Protein AF-A0A1F6UVK6-F1 (afdb_monomer)

Sequence (429 aa):
MSIASGTDMARVLARTAPGLQASIVNESIRFESRGAVLVIGPGQYVTSVAARLAVSLRVLACATSGEISQTDLHDNPSLLSCRVTAVKGYLGRFTATAQGKDGNIDLGLFSANRDGFFDLVLDLNSPPLLSTAVKPLGYYAPGTDSAAIDVAIAELTTFTGSFWKPRFYNFNAELCAHSAQGVVGCTRCLNVCPTGAISSLAETISIDSNLCQGCATCVLACPTGAIAYTAPSLVDIHKRLATILAEAVGPGCEAPQLLIYEDTDQSVGECLGTVDRPSVGFAVPAIALAGPDVWIAALARGSAQVIASLPADLPESTRGELKAQAEVAQAVLAALGDVAERITIIDGTQPIARVTRHDGLAQQSHPVVFRGATKRDVLFAGLEQLQNSAAADGIVMPASVELSANAPFGTVEVNPHSCTLCMACTYLC

Organism: NCBI:txid1817755

Radius of gyration: 25.29 Å; Cα contacts (8 Å, |Δi|>4): 816; chains: 1; bounding box: 57×58×71 Å

Mean predicted aligned error: 7.65 Å

Foldseek 3Di:
DDADPFPVSVLLQLQFPPPCSVVQPVQKDKAAAQQFEEEEEAPVPQVVLQVLSLVQGQYATEHAADAFDQPALPDRVRYTDWAWQAWDDAARAIWTWTDHPVGIDTCLVSIPDPVSGGRAYEAQDVVGRDPQLDEHYRYQHQHPDPVSSVSNSVRSSRSHGMHIHGQFKDADFVLDLQADPQDGFDPQLCQQQRQNQWDDDRRGIGGNSRSDSNLCLSCLRRQSQRIFTDHPGPVNLLVVLLVQQVVQADFQFAAEEEEEEAPPQPQVVVLCVPDPHHYTYDHHNHLSSCALLNLLSNVLQRHQAYEYEDEPSDDPSSVVSRVLRLQQSLQLQVLLVHHSRSYYYHYHNPRRDDDDPDPDRSPPRDPQDQPDPHSNSSNVSSSVSSSVVSVVVVHDGDPDTDGPPSDPDDDDDDDPVPDPVSCSSVSSD

pLDDT: mean 85.52, std 13.6, range [29.84, 98.62]

Nearest PDB structures (foldseek):
  5z2r-assembly1_C  TM=4.438E-01  e=1.025E+00  Escherichia coli K-12
  6kj9-assembly1_B  TM=4.501E-01  e=1.086E+00  Escherichia coli K-12
  5vmq-assembly1_A  TM=4.350E-01  e=1.374E+00  Escherichia coli S88
  9fo7-assembly1_U  TM=4.023E-01  e=1.222E+00  Escherichia coli
  7nnf-assembly2_E  TM=4.452E-01  e=3.950E+00  Mycobacterium tuberculosis H37Rv

Structure (mmCIF, N/CA/C/O backbone):
data_AF-A0A1F6UVK6-F1
#
_entry.id   AF-A0A1F6UVK6-F1
#
loop_
_atom_site.group_PDB
_atom_site.id
_atom_site.type_symbol
_atom_site.label_atom_id
_atom_site.label_alt_id
_atom_site.label_comp_id
_atom_site.label_asym_id
_atom_site.label_entity_id
_atom_site.label_seq_id
_atom_site.pdbx_PDB_ins_code
_atom_site.Cartn_x
_atom_site.Cartn_y
_atom_site.Cartn_z
_atom_site.occupancy
_atom_site.B_iso_or_equiv
_atom_site.auth_seq_id
_atom_site.auth_comp_id
_atom_site.auth_asym_id
_atom_site.auth_atom_id
_atom_site.pdbx_PDB_model_num
ATOM 1 N N . MET A 1 1 ? 28.726 1.934 5.723 1.00 37.66 1 MET A N 1
ATOM 2 C CA . MET A 1 1 ? 27.431 1.522 5.142 1.00 37.66 1 MET A CA 1
ATOM 3 C C . MET A 1 1 ? 26.835 2.756 4.497 1.00 37.66 1 MET A C 1
ATOM 5 O O . MET A 1 1 ? 26.438 3.651 5.225 1.00 37.66 1 MET A O 1
ATOM 9 N N . SER A 1 2 ? 26.905 2.880 3.170 1.00 29.84 2 SER A N 1
ATOM 10 C CA . SER A 1 2 ? 26.246 3.999 2.490 1.00 29.84 2 SER A CA 1
ATOM 11 C C . SER A 1 2 ? 24.753 3.684 2.443 1.00 29.84 2 SER A C 1
ATOM 13 O O . SER A 1 2 ? 24.356 2.669 1.874 1.00 29.84 2 SER A O 1
ATOM 15 N N . ILE A 1 3 ? 23.955 4.480 3.151 1.00 38.41 3 ILE A N 1
ATOM 16 C CA . ILE A 1 3 ? 22.497 4.391 3.143 1.00 38.41 3 ILE A CA 1
ATOM 17 C C . ILE A 1 3 ? 22.025 5.356 2.053 1.00 38.41 3 ILE A C 1
ATOM 19 O O . ILE A 1 3 ? 22.205 6.555 2.208 1.00 38.41 3 ILE A O 1
ATOM 23 N N . ALA A 1 4 ? 21.465 4.782 0.982 1.00 41.22 4 ALA A N 1
ATOM 24 C CA . ALA A 1 4 ? 20.638 5.382 -0.073 1.00 41.22 4 ALA A CA 1
ATOM 25 C C . ALA A 1 4 ? 21.150 6.666 -0.770 1.00 41.22 4 ALA A C 1
ATOM 27 O O . ALA A 1 4 ? 21.204 7.736 -0.179 1.00 41.22 4 ALA A O 1
ATOM 28 N N . SER A 1 5 ? 21.401 6.587 -2.083 1.00 43.22 5 SER A N 1
ATOM 29 C CA . SER A 1 5 ? 21.668 7.758 -2.940 1.00 43.22 5 SER A CA 1
ATOM 30 C C . SER A 1 5 ? 20.477 8.226 -3.794 1.00 43.22 5 SER A C 1
ATOM 32 O O . SER A 1 5 ? 20.629 9.221 -4.493 1.00 43.22 5 SER A O 1
ATOM 34 N N . GLY A 1 6 ? 19.311 7.566 -3.729 1.00 57.59 6 GLY A N 1
ATOM 35 C CA . GLY A 1 6 ? 18.097 7.940 -4.481 1.00 57.59 6 GLY A CA 1
ATOM 36 C C . GLY A 1 6 ? 16.929 8.322 -3.567 1.00 57.59 6 GLY A C 1
ATOM 37 O O . GLY A 1 6 ? 16.747 7.709 -2.506 1.00 57.59 6 GLY A O 1
ATOM 38 N N . THR A 1 7 ? 16.129 9.318 -3.964 1.00 66.94 7 THR A N 1
ATOM 39 C CA . THR A 1 7 ? 15.027 9.844 -3.136 1.00 66.94 7 THR A CA 1
ATOM 40 C C . THR A 1 7 ? 13.939 8.800 -2.905 1.00 66.94 7 THR A C 1
ATOM 42 O O . THR A 1 7 ? 13.414 8.709 -1.798 1.00 66.94 7 THR A O 1
ATOM 45 N N . ASP A 1 8 ? 13.660 7.934 -3.881 1.00 70.31 8 ASP A N 1
ATOM 46 C CA . ASP A 1 8 ? 12.641 6.881 -3.756 1.00 70.31 8 ASP A CA 1
ATOM 47 C C . ASP A 1 8 ? 13.038 5.799 -2.730 1.00 70.31 8 ASP A C 1
ATOM 49 O O . ASP A 1 8 ? 12.243 5.381 -1.885 1.00 70.31 8 ASP A O 1
ATOM 53 N N . MET A 1 9 ? 14.323 5.419 -2.697 1.00 77.94 9 MET A N 1
ATOM 54 C CA . MET A 1 9 ? 14.844 4.527 -1.654 1.00 77.94 9 MET A CA 1
ATOM 55 C C . MET A 1 9 ? 14.763 5.192 -0.274 1.00 77.94 9 MET A C 1
ATOM 57 O O . MET A 1 9 ? 14.361 4.548 0.694 1.00 77.94 9 MET A O 1
ATOM 61 N N . ALA A 1 10 ? 15.097 6.482 -0.174 1.00 73.56 10 ALA A N 1
ATOM 62 C CA . ALA A 1 10 ? 14.973 7.228 1.076 1.00 73.56 10 ALA A CA 1
ATOM 63 C C . ALA A 1 10 ? 13.514 7.293 1.566 1.00 73.56 10 ALA A C 1
ATOM 65 O O . ALA A 1 10 ? 13.264 7.079 2.752 1.00 73.56 10 ALA A O 1
ATOM 66 N N . ARG A 1 11 ? 12.544 7.490 0.660 1.00 76.31 11 ARG A N 1
ATOM 67 C CA . ARG A 1 11 ? 11.104 7.451 0.978 1.00 76.31 11 ARG A CA 1
ATOM 68 C C . ARG A 1 11 ? 10.668 6.089 1.512 1.00 76.31 11 ARG A C 1
ATOM 70 O O . ARG A 1 11 ? 9.963 6.031 2.515 1.00 76.31 11 ARG A O 1
ATOM 77 N N . VAL A 1 12 ? 11.110 4.990 0.896 1.00 74.12 12 VAL A N 1
ATOM 78 C CA . VAL A 1 12 ? 10.819 3.636 1.401 1.00 74.12 12 VAL A CA 1
ATOM 79 C C . VAL A 1 12 ? 11.443 3.419 2.782 1.00 74.12 12 VAL A C 1
ATOM 81 O O . VAL A 1 12 ? 10.793 2.877 3.673 1.00 74.12 12 VAL A O 1
ATOM 84 N N . LEU A 1 13 ? 12.680 3.868 2.997 1.00 75.62 13 LEU A N 1
ATOM 85 C CA . LEU A 1 13 ? 13.375 3.727 4.280 1.00 75.62 13 LEU A CA 1
ATOM 86 C C . LEU A 1 13 ? 12.755 4.566 5.406 1.00 75.62 13 LEU A C 1
ATOM 88 O O . LEU A 1 13 ? 12.774 4.130 6.560 1.00 75.62 13 LEU A O 1
ATOM 92 N N . ALA A 1 14 ? 12.156 5.714 5.079 1.00 73.69 14 ALA A N 1
ATOM 93 C CA . ALA A 1 14 ? 11.445 6.569 6.032 1.00 73.69 14 ALA A CA 1
ATOM 94 C C . ALA A 1 14 ? 10.236 5.874 6.686 1.00 73.69 14 ALA A C 1
ATOM 96 O O . ALA A 1 14 ? 9.785 6.295 7.743 1.00 73.69 14 ALA A O 1
ATOM 97 N N . ARG A 1 15 ? 9.760 4.752 6.125 1.00 75.62 15 ARG A N 1
ATOM 98 C CA . ARG A 1 15 ? 8.653 3.954 6.684 1.00 75.62 15 ARG A CA 1
ATOM 99 C C . ARG A 1 15 ? 9.033 3.093 7.891 1.00 75.62 15 ARG A C 1
ATOM 101 O O . ARG A 1 15 ? 8.243 2.264 8.347 1.00 75.62 15 ARG A O 1
ATOM 108 N N . THR A 1 16 ? 10.248 3.275 8.390 1.00 66.75 16 THR A N 1
ATOM 109 C CA . THR A 1 16 ? 10.721 2.722 9.656 1.00 66.75 16 THR A CA 1
ATOM 110 C C . THR A 1 16 ? 10.796 3.842 10.672 1.00 66.75 16 THR A C 1
ATOM 112 O O . THR A 1 16 ? 11.415 4.870 10.399 1.00 66.75 16 THR A O 1
ATOM 115 N N . ALA A 1 17 ? 10.244 3.619 11.863 1.00 61.09 17 ALA A N 1
ATOM 116 C CA . ALA A 1 17 ? 10.334 4.598 12.937 1.00 61.09 17 ALA A CA 1
ATOM 117 C C . ALA A 1 17 ? 11.805 5.000 13.236 1.00 61.09 17 ALA A C 1
ATOM 119 O O . ALA A 1 17 ? 12.691 4.129 13.280 1.00 61.09 17 ALA A O 1
ATOM 120 N N . PRO A 1 18 ? 12.082 6.298 13.474 1.00 57.47 18 PRO A N 1
ATOM 121 C CA . PRO A 1 18 ? 13.409 6.777 13.856 1.00 57.47 18 PRO A CA 1
ATOM 122 C C . PRO A 1 18 ? 13.960 6.015 15.072 1.00 57.47 18 PRO A C 1
ATOM 124 O O . PRO A 1 18 ? 13.248 5.786 16.047 1.00 57.47 18 PRO A O 1
ATOM 127 N N . GLY A 1 19 ? 15.228 5.597 15.020 1.00 54.72 19 GLY A N 1
ATOM 128 C CA . GLY A 1 19 ? 15.886 4.850 16.105 1.00 54.72 19 GLY A CA 1
ATOM 129 C C . GLY A 1 19 ? 15.722 3.323 16.061 1.00 54.72 19 GLY A C 1
ATOM 130 O O . GLY A 1 19 ? 16.524 2.620 16.669 1.00 54.72 19 GLY A O 1
ATOM 131 N N . LEU A 1 20 ? 14.776 2.787 15.278 1.00 54.41 20 LEU A N 1
ATOM 132 C CA . LEU A 1 20 ? 14.638 1.338 15.039 1.00 54.41 20 LEU A CA 1
ATOM 133 C C . LEU A 1 20 ? 15.473 0.837 13.846 1.00 54.41 20 LEU A C 1
ATOM 135 O O . LEU A 1 20 ? 15.637 -0.365 13.667 1.00 54.41 20 LEU A O 1
ATOM 139 N N . GLN A 1 21 ? 16.081 1.747 13.077 1.00 53.28 21 GLN A N 1
ATOM 140 C CA . GLN A 1 21 ? 16.891 1.450 11.885 1.00 53.28 21 GLN A CA 1
ATOM 141 C C . GLN A 1 21 ? 18.111 0.552 12.168 1.00 53.28 21 GLN A C 1
ATOM 143 O O . GLN A 1 21 ? 18.514 -0.226 11.306 1.00 53.28 21 GLN A O 1
ATOM 148 N N . ALA A 1 22 ? 18.681 0.617 13.378 1.00 44.75 22 ALA A N 1
ATOM 149 C CA . ALA A 1 22 ? 19.878 -0.143 13.750 1.00 44.75 22 ALA A CA 1
ATOM 150 C C . ALA A 1 22 ? 19.606 -1.625 14.089 1.00 44.75 22 ALA A C 1
ATOM 152 O O . ALA A 1 22 ? 20.515 -2.443 13.967 1.00 44.75 22 ALA A O 1
ATOM 153 N N . SER A 1 23 ? 18.373 -1.993 14.467 1.00 45.59 23 SER A N 1
ATOM 154 C CA . SER A 1 23 ? 18.012 -3.374 14.848 1.00 45.59 23 SER A CA 1
ATOM 155 C C . SER A 1 23 ? 17.501 -4.237 13.685 1.00 45.59 23 SER A C 1
ATOM 157 O O . SER A 1 23 ? 17.281 -5.431 13.867 1.00 45.59 23 SER A O 1
ATOM 159 N N . ILE A 1 24 ? 17.337 -3.678 12.479 1.00 54.00 24 ILE A N 1
ATOM 160 C CA . ILE A 1 24 ? 16.693 -4.361 11.333 1.00 54.00 24 ILE A CA 1
ATOM 161 C C . ILE A 1 24 ? 17.709 -5.062 10.406 1.00 54.00 24 ILE A C 1
ATOM 163 O O . ILE A 1 24 ? 17.376 -5.555 9.329 1.00 54.00 24 ILE A O 1
ATOM 167 N N . VAL A 1 25 ? 18.974 -5.164 10.819 1.00 49.97 25 VAL A N 1
ATOM 168 C CA . VAL A 1 25 ? 20.049 -5.718 9.974 1.00 49.97 25 VAL A CA 1
ATOM 169 C C . VAL A 1 25 ? 19.767 -7.173 9.557 1.00 49.97 25 VAL A C 1
ATOM 171 O O . VAL A 1 25 ? 20.060 -7.542 8.419 1.00 49.97 25 VAL A O 1
ATOM 174 N N . ASN A 1 26 ? 19.117 -7.968 10.416 1.00 49.72 26 ASN A N 1
ATOM 175 C CA . ASN A 1 26 ? 18.871 -9.395 10.167 1.00 49.72 26 ASN A CA 1
ATOM 176 C C . ASN A 1 26 ? 17.643 -9.702 9.287 1.00 49.72 26 ASN A C 1
ATOM 178 O O . ASN A 1 26 ? 17.520 -10.826 8.809 1.00 49.72 26 ASN A O 1
ATOM 182 N N . GLU A 1 27 ? 16.768 -8.727 9.022 1.00 73.00 27 GLU A N 1
ATOM 183 C CA . GLU A 1 27 ? 15.556 -8.904 8.198 1.00 73.00 27 GLU A CA 1
ATOM 184 C C . GLU A 1 27 ? 15.507 -7.911 7.030 1.00 73.00 27 GLU A C 1
ATOM 186 O O . GLU A 1 27 ? 14.445 -7.492 6.566 1.00 73.00 27 GLU A O 1
ATOM 191 N N . SER A 1 28 ? 16.681 -7.501 6.553 1.00 84.00 28 SER A N 1
ATOM 192 C CA . SER A 1 28 ? 16.798 -6.596 5.417 1.00 84.00 28 SER A CA 1
ATOM 193 C C . SER A 1 28 ? 16.702 -7.342 4.082 1.00 84.00 28 SER A C 1
ATOM 195 O O . SER A 1 28 ? 17.253 -8.424 3.886 1.00 84.00 28 SER A O 1
ATOM 197 N N . ILE A 1 29 ? 15.990 -6.740 3.135 1.00 91.56 29 ILE A N 1
ATOM 198 C CA . ILE A 1 29 ? 15.907 -7.166 1.742 1.00 91.56 29 ILE A CA 1
ATOM 199 C C . ILE A 1 29 ? 16.994 -6.428 0.972 1.00 91.56 29 ILE A C 1
ATOM 201 O O . ILE A 1 29 ? 16.988 -5.197 0.909 1.00 91.56 29 ILE A O 1
ATOM 205 N N . ARG A 1 30 ? 17.929 -7.192 0.408 1.00 92.25 30 ARG A N 1
ATOM 206 C CA . ARG A 1 30 ? 19.053 -6.680 -0.375 1.00 92.25 30 ARG A CA 1
ATOM 207 C C . ARG A 1 30 ? 18.695 -6.621 -1.857 1.00 92.25 30 ARG A C 1
ATOM 209 O O . ARG A 1 30 ? 18.202 -7.600 -2.411 1.00 92.25 30 ARG A O 1
ATOM 216 N N . PHE A 1 31 ? 19.035 -5.511 -2.497 1.00 94.19 31 PHE A N 1
ATOM 217 C CA . PHE A 1 31 ? 19.008 -5.344 -3.945 1.00 94.19 31 PHE A CA 1
ATOM 218 C C . PHE A 1 31 ? 20.419 -5.095 -4.461 1.00 94.19 31 PHE A C 1
ATOM 220 O O . PHE A 1 31 ? 21.223 -4.436 -3.803 1.00 94.19 31 PHE A O 1
ATOM 227 N N . GLU A 1 32 ? 20.699 -5.599 -5.655 1.00 94.94 32 GLU A N 1
ATOM 228 C CA . GLU A 1 32 ? 21.940 -5.347 -6.378 1.00 94.94 32 GLU A CA 1
ATOM 229 C C . GLU A 1 32 ? 21.596 -4.756 -7.733 1.00 94.94 32 GLU A C 1
ATOM 231 O O . GLU A 1 32 ? 20.778 -5.322 -8.454 1.00 94.94 32 GLU A O 1
ATOM 236 N N . SER A 1 33 ? 22.232 -3.645 -8.083 1.00 96.62 33 SER A N 1
ATOM 237 C CA . SER A 1 33 ? 22.121 -3.048 -9.405 1.00 96.62 33 SER A CA 1
ATOM 238 C C . SER A 1 33 ? 23.504 -2.818 -9.986 1.00 96.62 33 SER A C 1
ATOM 240 O O . SER A 1 33 ? 24.360 -2.169 -9.383 1.00 96.62 33 SER A O 1
ATOM 242 N N . ARG A 1 34 ? 23.712 -3.323 -11.200 1.00 96.56 34 ARG A N 1
ATOM 243 C CA . ARG A 1 34 ? 24.922 -3.106 -11.999 1.00 96.56 34 ARG A CA 1
ATOM 244 C C . ARG A 1 34 ? 24.703 -1.997 -13.037 1.00 96.56 34 ARG A C 1
ATOM 246 O O . ARG A 1 34 ? 25.501 -1.865 -13.967 1.00 96.56 34 ARG A O 1
ATOM 253 N N . GLY A 1 35 ? 23.598 -1.257 -12.940 1.00 96.25 35 GLY A N 1
ATOM 254 C CA . GLY A 1 35 ? 23.248 -0.175 -13.853 1.00 96.25 35 GLY A CA 1
ATOM 255 C C . GLY A 1 35 ? 22.834 -0.618 -15.260 1.00 96.25 35 GLY A C 1
ATOM 256 O O . GLY A 1 35 ? 22.973 0.170 -16.190 1.00 96.25 35 GLY A O 1
ATOM 257 N N . ALA A 1 36 ? 22.369 -1.857 -15.464 1.00 98.00 36 ALA A N 1
ATOM 258 C CA . ALA A 1 36 ? 21.710 -2.237 -16.716 1.00 98.00 36 ALA A CA 1
ATOM 259 C C . ALA A 1 36 ? 20.275 -1.696 -16.730 1.00 98.00 36 ALA A C 1
ATOM 261 O O . ALA A 1 36 ? 19.452 -2.106 -15.909 1.00 98.00 36 ALA A O 1
ATOM 262 N N . VAL A 1 37 ? 19.966 -0.800 -17.662 1.00 98.38 37 VAL A N 1
ATOM 263 C CA . VAL A 1 37 ? 18.653 -0.156 -17.770 1.00 98.38 37 VAL A CA 1
ATOM 264 C C . VAL A 1 37 ? 17.984 -0.500 -19.093 1.00 98.38 37 VAL A C 1
ATOM 266 O O . VAL A 1 37 ? 18.604 -0.443 -20.155 1.00 98.38 37 VAL A O 1
ATOM 269 N N . LEU A 1 38 ? 16.703 -0.843 -19.015 1.00 98.25 38 LEU A N 1
ATOM 270 C CA . LEU A 1 38 ? 15.828 -1.002 -20.167 1.00 98.25 38 LEU A CA 1
ATOM 271 C C . LEU A 1 38 ? 15.001 0.277 -20.358 1.00 98.25 38 LEU A C 1
ATOM 273 O O . LEU A 1 38 ? 14.211 0.633 -19.487 1.00 98.25 38 LEU A O 1
ATOM 277 N N . VAL A 1 39 ? 15.155 0.953 -21.494 1.00 97.62 39 VAL A N 1
ATOM 278 C CA . VAL A 1 39 ? 14.342 2.119 -21.878 1.00 97.62 39 VAL A CA 1
ATOM 279 C C . VAL A 1 39 ? 13.314 1.673 -22.909 1.00 97.62 39 VAL A C 1
ATOM 281 O O . VAL A 1 39 ? 13.690 1.114 -23.935 1.00 97.62 39 VAL A O 1
ATOM 284 N N . ILE A 1 40 ? 12.028 1.913 -22.666 1.00 96.44 40 ILE A N 1
ATOM 285 C CA . ILE A 1 40 ? 10.940 1.487 -23.559 1.00 96.44 40 ILE A CA 1
ATOM 286 C C . ILE A 1 40 ? 10.020 2.656 -23.895 1.00 96.44 40 ILE A C 1
ATOM 288 O O . ILE A 1 40 ? 9.769 3.506 -23.047 1.00 96.44 40 ILE A O 1
ATOM 292 N N . GLY A 1 41 ? 9.487 2.694 -25.115 1.00 94.81 41 GLY A N 1
ATOM 293 C CA . GLY A 1 41 ? 8.455 3.659 -25.504 1.00 94.81 41 GLY A CA 1
ATOM 294 C C . GLY A 1 41 ? 8.604 4.196 -26.928 1.00 94.81 41 GLY A C 1
ATOM 295 O O . GLY A 1 41 ? 9.307 3.604 -27.746 1.00 94.81 41 GLY A O 1
ATOM 296 N N . PRO A 1 42 ? 7.941 5.312 -27.276 1.00 90.56 42 PRO A N 1
ATOM 297 C CA . PRO A 1 42 ? 7.931 5.815 -28.648 1.00 90.56 42 PRO A CA 1
ATOM 298 C C . PRO A 1 42 ? 9.330 6.242 -29.127 1.00 90.56 42 PRO A C 1
ATOM 300 O O . PRO A 1 42 ? 10.044 6.967 -28.430 1.00 90.56 42 PRO A O 1
ATOM 303 N N . GLY A 1 43 ? 9.711 5.835 -30.345 1.00 85.69 43 GLY A N 1
ATOM 304 C CA . GLY A 1 43 ? 11.083 5.984 -30.859 1.00 85.69 43 GLY A CA 1
ATOM 305 C C . GLY A 1 43 ? 11.632 7.416 -30.878 1.00 85.69 43 GLY A C 1
ATOM 306 O O . GLY A 1 43 ? 12.828 7.615 -30.654 1.00 85.69 43 GLY A O 1
ATOM 307 N N . GLN A 1 44 ? 10.758 8.414 -31.055 1.00 82.94 44 GLN A N 1
ATOM 308 C CA . GLN A 1 44 ? 11.132 9.834 -31.037 1.00 82.94 44 GLN A CA 1
ATOM 309 C C . GLN A 1 44 ? 11.671 10.318 -29.676 1.00 82.94 44 GLN A C 1
ATOM 311 O O . GLN A 1 44 ? 12.417 11.291 -29.636 1.00 82.94 44 GLN A O 1
ATOM 316 N N . TYR A 1 45 ? 11.322 9.640 -28.574 1.00 89.88 45 TYR A N 1
ATOM 317 C CA . TYR A 1 45 ? 11.811 9.955 -27.224 1.00 89.88 45 TYR A CA 1
ATOM 318 C C . TYR A 1 45 ? 12.892 8.980 -26.762 1.00 89.88 45 TYR A C 1
ATOM 320 O O . TYR A 1 45 ? 13.871 9.388 -26.143 1.00 89.88 45 TYR A O 1
ATOM 328 N N . VAL A 1 46 ? 12.738 7.692 -27.083 1.00 91.75 46 VAL A N 1
ATOM 329 C CA . VAL A 1 46 ? 13.643 6.633 -26.612 1.00 91.75 46 VAL A CA 1
ATOM 330 C C . VAL A 1 46 ? 15.094 6.922 -26.983 1.00 91.75 46 VAL A C 1
ATOM 332 O O . VAL A 1 46 ? 15.963 6.796 -26.129 1.00 91.75 46 VAL A O 1
ATOM 335 N N . THR A 1 47 ? 15.362 7.364 -28.213 1.00 87.75 47 THR A N 1
ATOM 336 C CA . THR A 1 47 ? 16.738 7.582 -28.692 1.00 87.75 47 THR A CA 1
ATOM 337 C C . THR A 1 47 ? 17.471 8.659 -27.886 1.00 87.75 47 THR A C 1
ATOM 339 O O . THR A 1 47 ? 18.604 8.452 -27.452 1.00 87.75 47 THR A O 1
ATOM 342 N N . SER A 1 48 ? 16.825 9.803 -27.639 1.00 90.38 48 SER A N 1
ATOM 343 C CA . SER A 1 48 ? 17.440 10.915 -26.904 1.00 90.38 48 SER A CA 1
ATOM 344 C C . SER A 1 48 ? 17.609 10.594 -25.418 1.00 90.38 48 SER A C 1
ATOM 346 O O . SER A 1 48 ? 18.649 10.894 -24.831 1.00 90.38 48 SER A O 1
ATOM 348 N N . VAL A 1 49 ? 16.622 9.933 -24.813 1.00 94.38 49 VAL A N 1
ATOM 349 C CA . VAL A 1 49 ? 16.665 9.489 -23.413 1.00 94.38 49 VAL A CA 1
ATOM 350 C C . VAL A 1 49 ? 17.733 8.416 -23.201 1.00 94.38 49 VAL A C 1
ATOM 352 O O . VAL A 1 49 ? 18.509 8.496 -22.247 1.00 94.38 49 VAL A O 1
ATOM 355 N N . ALA A 1 50 ? 17.824 7.446 -24.112 1.00 94.25 50 ALA A N 1
ATOM 356 C CA . ALA A 1 50 ? 18.826 6.390 -24.066 1.00 94.25 50 ALA A CA 1
ATOM 357 C C . ALA A 1 50 ? 20.248 6.956 -24.136 1.00 94.25 50 ALA A C 1
ATOM 359 O O . ALA A 1 50 ? 21.091 6.568 -23.332 1.00 94.25 50 ALA A O 1
ATOM 360 N N . ALA A 1 51 ? 20.501 7.925 -25.024 1.00 93.00 51 ALA A N 1
ATOM 361 C CA . ALA A 1 51 ? 21.803 8.585 -25.125 1.00 93.00 51 ALA A CA 1
ATOM 362 C C . ALA A 1 51 ? 22.207 9.296 -23.820 1.00 93.00 51 ALA A C 1
ATOM 364 O O . ALA A 1 51 ? 23.365 9.237 -23.414 1.00 93.00 51 ALA A O 1
ATOM 365 N N . ARG A 1 52 ? 21.249 9.927 -23.126 1.00 95.81 52 ARG A N 1
ATOM 366 C CA . ARG A 1 52 ? 21.493 10.586 -21.831 1.00 95.81 52 ARG A CA 1
ATOM 367 C C . ARG A 1 52 ? 21.828 9.587 -20.723 1.00 95.81 52 ARG A C 1
ATOM 369 O O . ARG A 1 52 ? 22.754 9.827 -19.955 1.00 95.81 52 ARG A O 1
ATOM 376 N N . LEU A 1 53 ? 21.101 8.472 -20.641 1.00 96.44 53 LEU A N 1
ATOM 377 C CA . LEU A 1 53 ? 21.352 7.429 -19.638 1.00 96.44 53 LEU A CA 1
ATOM 378 C C . LEU A 1 53 ? 22.648 6.654 -19.911 1.00 96.44 53 LEU A C 1
ATOM 380 O O . LEU A 1 53 ? 23.327 6.259 -18.964 1.00 96.44 53 LEU A O 1
ATOM 384 N N . ALA A 1 54 ? 23.028 6.485 -21.181 1.00 95.88 54 ALA A N 1
ATOM 385 C CA . ALA A 1 54 ? 24.227 5.752 -21.592 1.00 95.88 54 ALA A CA 1
ATOM 386 C C . ALA A 1 54 ? 25.541 6.380 -21.093 1.00 95.88 54 ALA A C 1
ATOM 388 O O . ALA A 1 54 ? 26.574 5.714 -21.074 1.00 95.88 54 ALA A O 1
ATOM 389 N N . VAL A 1 55 ? 25.500 7.636 -20.631 1.00 94.56 55 VAL A N 1
ATOM 390 C CA . VAL A 1 55 ? 26.633 8.316 -19.983 1.00 94.56 55 VAL A CA 1
ATOM 391 C C . VAL A 1 55 ? 27.059 7.613 -18.688 1.00 94.56 55 VAL A C 1
ATOM 393 O O . VAL A 1 55 ? 28.238 7.634 -18.340 1.00 94.56 55 VAL A O 1
ATOM 396 N N . SER A 1 56 ? 26.124 7.000 -17.956 1.00 93.56 56 SER A N 1
ATOM 397 C CA . SER A 1 56 ? 26.400 6.404 -16.635 1.00 93.56 56 SER A CA 1
ATOM 398 C C . SER A 1 56 ? 25.863 4.986 -16.463 1.00 93.56 56 SER A C 1
ATOM 400 O O . SER A 1 56 ? 26.276 4.286 -15.542 1.00 93.56 56 SER A O 1
ATOM 402 N N . LEU A 1 57 ? 24.961 4.551 -17.340 1.00 96.88 57 LEU A N 1
ATOM 403 C CA . LEU A 1 57 ? 24.299 3.253 -17.285 1.00 96.88 57 LEU A CA 1
ATOM 404 C C . LEU A 1 57 ? 24.542 2.467 -18.578 1.00 96.88 57 LEU A C 1
ATOM 406 O O . LEU A 1 57 ? 24.935 3.015 -19.608 1.00 96.88 57 LEU A O 1
ATOM 410 N N . ARG A 1 58 ? 24.296 1.159 -18.521 1.00 96.69 58 ARG A N 1
ATOM 411 C CA . ARG A 1 58 ? 24.356 0.252 -19.673 1.00 96.69 58 ARG A CA 1
ATOM 412 C C . ARG A 1 58 ? 22.946 0.084 -20.212 1.00 96.69 58 ARG A C 1
ATOM 414 O O . ARG A 1 58 ? 22.107 -0.538 -19.562 1.00 96.69 58 ARG A O 1
ATOM 421 N N . VAL A 1 59 ? 22.674 0.693 -21.355 1.00 97.12 59 VAL A N 1
ATOM 422 C CA . VAL A 1 59 ? 21.317 0.922 -21.843 1.00 97.12 59 VAL A CA 1
ATOM 423 C C . VAL A 1 59 ? 20.975 -0.056 -22.957 1.00 97.12 59 VAL A C 1
ATOM 425 O O . VAL A 1 59 ? 21.655 -0.094 -23.980 1.00 97.12 59 VAL A O 1
ATOM 428 N N . LEU A 1 60 ? 19.861 -0.767 -22.787 1.00 96.25 60 LEU A N 1
ATOM 429 C CA . LEU A 1 60 ? 19.101 -1.331 -23.896 1.00 96.25 60 LEU A CA 1
ATOM 430 C C . LEU A 1 60 ? 17.864 -0.464 -24.118 1.00 96.25 60 LEU A C 1
ATOM 432 O O . LEU A 1 60 ? 17.050 -0.278 -23.216 1.00 96.25 60 LEU A O 1
ATOM 436 N N . ALA A 1 61 ? 17.711 0.061 -25.322 1.00 95.00 61 ALA A N 1
ATOM 437 C CA . ALA A 1 61 ? 16.616 0.923 -25.719 1.00 95.00 61 ALA A CA 1
ATOM 438 C C . ALA A 1 61 ? 15.705 0.187 -26.706 1.00 95.00 61 ALA A C 1
ATOM 440 O O . ALA A 1 61 ? 16.169 -0.344 -27.708 1.00 95.00 61 ALA A O 1
ATOM 441 N N . CYS A 1 62 ? 14.404 0.160 -26.434 1.00 94.12 62 CYS A N 1
ATOM 442 C CA . CYS A 1 62 ? 13.389 -0.467 -27.273 1.00 94.12 62 CYS A CA 1
ATOM 443 C C . CYS A 1 62 ? 12.391 0.595 -27.748 1.00 94.12 62 CYS A C 1
ATOM 445 O O . CYS A 1 62 ? 11.538 1.056 -26.984 1.00 94.12 62 CYS A O 1
ATOM 447 N N . ALA A 1 63 ? 12.513 0.991 -29.014 1.00 90.88 63 ALA A N 1
ATOM 448 C CA . ALA A 1 63 ? 11.618 1.945 -29.653 1.00 90.88 63 ALA A CA 1
ATOM 449 C C . ALA A 1 63 ? 10.364 1.236 -30.189 1.00 90.88 63 ALA A C 1
ATOM 451 O O . ALA A 1 63 ? 10.471 0.290 -30.971 1.00 90.88 63 ALA A O 1
ATOM 452 N N . THR A 1 64 ? 9.177 1.730 -29.820 1.00 81.88 64 THR A N 1
ATOM 453 C CA . THR A 1 64 ? 7.872 1.191 -30.232 1.00 81.88 64 THR A CA 1
ATOM 454 C C . THR A 1 64 ? 7.648 1.376 -31.735 1.00 81.88 64 THR A C 1
ATOM 456 O O . THR A 1 64 ? 7.071 2.368 -32.171 1.00 81.88 64 THR A O 1
ATOM 459 N N . SER A 1 65 ? 8.141 0.433 -32.536 1.00 66.56 65 SER A N 1
ATOM 460 C CA . SER A 1 65 ? 7.722 0.079 -33.904 1.00 66.56 65 SER A CA 1
ATOM 461 C C . SER A 1 65 ? 8.634 -1.051 -34.410 1.00 66.56 65 SER A C 1
ATOM 463 O O . SER A 1 65 ? 9.789 -1.109 -34.011 1.00 66.56 65 SER A O 1
ATOM 465 N N . GLY A 1 66 ? 8.143 -1.953 -35.267 1.00 57.16 66 GLY A N 1
ATOM 466 C CA . GLY A 1 66 ? 8.978 -2.931 -35.991 1.00 57.16 66 GLY A CA 1
ATOM 467 C C . GLY A 1 66 ? 9.340 -4.243 -35.272 1.00 57.16 66 GLY A C 1
ATOM 468 O O . GLY A 1 66 ? 9.056 -4.446 -34.092 1.00 57.16 66 GLY A O 1
ATOM 469 N N . GLU A 1 67 ? 9.931 -5.154 -36.050 1.00 61.28 67 GLU A N 1
ATOM 470 C CA . GLU A 1 67 ? 10.559 -6.403 -35.599 1.00 61.28 67 GLU A CA 1
ATOM 471 C C . GLU A 1 67 ? 11.970 -6.125 -35.068 1.00 61.28 67 GLU A C 1
ATOM 473 O O . GLU A 1 67 ? 12.623 -5.191 -35.536 1.00 61.28 67 GLU A O 1
ATOM 478 N N . ILE A 1 68 ? 12.462 -6.963 -34.146 1.00 65.12 68 ILE A N 1
ATOM 479 C CA . ILE A 1 68 ? 13.804 -6.820 -33.560 1.00 65.12 68 ILE A CA 1
ATOM 480 C C . ILE A 1 68 ? 14.867 -6.775 -34.672 1.00 65.12 68 ILE A C 1
ATOM 482 O O . ILE A 1 68 ? 15.171 -7.794 -35.288 1.00 65.12 68 ILE A O 1
ATOM 486 N N . SER A 1 69 ? 15.450 -5.594 -34.895 1.00 68.25 69 SER A N 1
ATOM 487 C CA . SER A 1 69 ? 16.613 -5.381 -35.767 1.00 68.25 69 SER A CA 1
ATOM 488 C C . SER A 1 69 ? 17.890 -5.352 -34.930 1.00 68.25 69 SER A C 1
ATOM 490 O O . SER A 1 69 ? 17.944 -4.647 -33.928 1.00 68.25 69 SER A O 1
ATOM 492 N N . GLN A 1 70 ? 18.907 -6.119 -35.328 1.00 66.75 70 GLN A N 1
ATOM 493 C CA . GLN A 1 70 ? 20.127 -6.359 -34.540 1.00 66.75 70 GLN A CA 1
ATOM 494 C C . GLN A 1 70 ? 21.310 -5.443 -34.897 1.00 66.75 70 GLN A C 1
ATOM 496 O O . GLN A 1 70 ? 22.431 -5.726 -34.482 1.00 66.75 70 GLN A O 1
ATOM 501 N N . THR A 1 71 ? 21.104 -4.386 -35.685 1.00 60.31 71 THR A N 1
ATOM 502 C CA . THR A 1 71 ? 22.204 -3.654 -36.337 1.00 60.31 71 THR A CA 1
ATOM 503 C C . THR A 1 71 ? 23.236 -3.050 -35.378 1.00 60.31 71 THR A C 1
ATOM 505 O O . THR A 1 71 ? 24.401 -3.004 -35.755 1.00 60.31 71 THR A O 1
ATOM 508 N N . ASP A 1 72 ? 22.864 -2.705 -34.135 1.00 62.03 72 ASP A N 1
ATOM 509 C CA . ASP A 1 72 ? 23.709 -1.906 -33.222 1.00 62.03 72 ASP A CA 1
ATOM 510 C C . ASP A 1 72 ? 23.717 -2.432 -31.764 1.00 62.03 72 ASP A C 1
ATOM 512 O O . ASP A 1 72 ? 23.805 -1.680 -30.794 1.00 62.03 72 ASP A O 1
ATOM 516 N N . LEU A 1 73 ? 23.604 -3.753 -31.576 1.00 69.19 73 LEU A N 1
ATOM 517 C CA . LEU A 1 73 ? 23.492 -4.395 -30.250 1.00 69.19 73 LEU A CA 1
ATOM 518 C C . LEU A 1 73 ? 24.778 -4.406 -29.401 1.00 69.19 73 LEU A C 1
ATOM 520 O O . LEU A 1 73 ? 24.764 -4.883 -28.267 1.00 69.19 73 LEU A O 1
ATOM 524 N N . HIS A 1 74 ? 25.897 -3.935 -29.948 1.00 69.81 74 HIS A N 1
ATOM 525 C CA . HIS A 1 74 ? 27.184 -3.890 -29.247 1.00 69.81 74 HIS A CA 1
ATOM 526 C C . HIS A 1 74 ? 27.548 -2.490 -28.732 1.00 69.81 74 HIS A C 1
ATOM 528 O O . HIS A 1 74 ? 28.500 -2.368 -27.959 1.00 69.81 74 HIS A O 1
ATOM 534 N N . ASP A 1 75 ? 26.777 -1.464 -29.105 1.00 79.81 75 ASP A N 1
ATOM 535 C CA . ASP A 1 75 ? 26.984 -0.083 -28.672 1.00 79.81 75 ASP A CA 1
ATOM 536 C C . ASP A 1 75 ? 26.218 0.226 -27.378 1.00 79.81 75 ASP A C 1
ATOM 538 O O . ASP A 1 75 ? 25.266 -0.465 -27.012 1.00 79.81 75 ASP A O 1
ATOM 542 N N . ASN A 1 76 ? 26.636 1.277 -26.664 1.00 88.00 76 ASN A N 1
ATOM 543 C CA . ASN A 1 76 ? 25.900 1.828 -25.526 1.00 88.00 76 ASN A CA 1
ATOM 544 C C . ASN A 1 76 ? 25.445 3.258 -25.870 1.00 88.00 76 ASN A C 1
ATOM 546 O O . ASN A 1 76 ? 26.295 4.152 -25.921 1.00 88.00 76 ASN A O 1
ATOM 550 N N . PRO A 1 77 ? 24.142 3.505 -26.091 1.00 88.75 77 PRO A N 1
ATOM 551 C CA . PRO A 1 77 ? 23.017 2.582 -25.908 1.00 88.75 77 PRO A CA 1
ATOM 552 C C . PRO A 1 77 ? 22.867 1.559 -27.047 1.00 88.75 77 PRO A C 1
ATOM 554 O O . PRO A 1 77 ? 23.043 1.903 -28.212 1.00 88.75 77 PRO A O 1
ATOM 557 N N . SER A 1 78 ? 22.444 0.336 -26.722 1.00 91.94 78 SER A N 1
ATOM 558 C CA . SER A 1 78 ? 22.011 -0.651 -27.718 1.00 91.94 78 SER A CA 1
ATOM 559 C C . SER A 1 78 ? 20.564 -0.358 -28.104 1.00 91.94 78 SER A C 1
ATOM 561 O O . SER A 1 78 ? 19.714 -0.258 -27.217 1.00 91.94 78 SER A O 1
ATOM 563 N N . LEU A 1 79 ? 20.255 -0.221 -29.394 1.00 90.06 79 LEU A N 1
ATOM 564 C CA . LEU A 1 79 ? 18.911 0.139 -29.862 1.00 90.06 79 LEU A CA 1
ATOM 565 C C . LEU A 1 79 ? 18.230 -1.025 -30.588 1.00 90.06 79 LEU A C 1
ATOM 567 O O . LEU A 1 79 ? 18.782 -1.605 -31.518 1.00 90.06 79 LEU A O 1
ATOM 571 N N . LEU A 1 80 ? 16.994 -1.319 -30.187 1.00 90.50 80 LEU A N 1
ATOM 572 C CA . LEU A 1 80 ? 16.108 -2.290 -30.816 1.00 90.50 80 LEU A CA 1
ATOM 573 C C . LEU A 1 80 ? 14.810 -1.624 -31.274 1.00 90.50 80 LEU A C 1
ATOM 575 O O . LEU A 1 80 ? 14.188 -0.841 -30.554 1.00 90.50 80 LEU A O 1
ATOM 579 N N . SER A 1 81 ? 14.365 -2.011 -32.464 1.00 89.50 81 SER A N 1
ATOM 580 C CA . SER A 1 81 ? 13.008 -1.755 -32.945 1.00 89.50 81 SER A CA 1
ATOM 581 C C . SER A 1 81 ? 12.126 -2.897 -32.445 1.00 89.50 81 SER A C 1
ATOM 583 O O . SER A 1 81 ? 12.235 -4.010 -32.949 1.00 89.50 81 SER A O 1
ATOM 585 N N . CYS A 1 82 ? 11.330 -2.702 -31.394 1.00 89.25 82 CYS A N 1
ATOM 586 C CA . CYS A 1 82 ? 10.464 -3.774 -30.902 1.00 89.25 82 CYS A CA 1
ATOM 587 C C . CYS A 1 82 ? 9.280 -3.248 -30.096 1.00 89.25 82 CYS A C 1
ATOM 589 O O . CYS A 1 82 ? 9.306 -2.160 -29.517 1.00 89.25 82 CYS A O 1
ATOM 591 N N . ARG A 1 83 ? 8.218 -4.055 -30.034 1.00 91.00 83 ARG A N 1
ATOM 592 C CA . ARG A 1 83 ? 7.085 -3.795 -29.149 1.00 91.00 83 ARG A CA 1
ATOM 593 C C . ARG A 1 83 ? 7.226 -4.624 -27.883 1.00 91.00 83 ARG A C 1
ATOM 595 O O . ARG A 1 83 ? 6.974 -5.825 -27.908 1.00 91.00 83 ARG A O 1
ATOM 602 N N . VAL A 1 84 ? 7.583 -3.980 -26.777 1.00 94.44 84 VAL A N 1
ATOM 603 C CA . VAL A 1 84 ? 7.603 -4.622 -25.455 1.00 94.44 84 VAL A CA 1
ATOM 604 C C . VAL A 1 84 ? 6.165 -4.867 -24.996 1.00 94.44 84 VAL A C 1
ATOM 606 O O . VAL A 1 84 ? 5.340 -3.955 -24.997 1.00 94.44 84 VAL A O 1
ATOM 609 N N . THR A 1 85 ? 5.846 -6.113 -24.656 1.00 93.75 85 THR A N 1
ATOM 610 C CA . THR A 1 85 ? 4.490 -6.568 -24.314 1.00 93.75 85 THR A CA 1
ATOM 611 C C . THR A 1 85 ? 4.290 -6.774 -22.822 1.00 93.75 85 THR A C 1
ATOM 613 O O . THR A 1 85 ? 3.166 -6.661 -22.343 1.00 93.75 85 THR A O 1
ATOM 616 N N . ALA A 1 86 ? 5.352 -7.085 -22.078 1.00 95.62 86 ALA A N 1
ATOM 617 C CA . ALA A 1 86 ? 5.278 -7.200 -20.627 1.00 95.62 86 ALA A CA 1
ATOM 618 C C . ALA A 1 86 ? 6.624 -6.903 -19.976 1.00 95.62 86 ALA A C 1
ATOM 620 O O . ALA A 1 86 ? 7.670 -7.286 -20.500 1.00 95.62 86 ALA A O 1
ATOM 621 N N . VAL A 1 87 ? 6.563 -6.293 -18.796 1.00 97.50 87 VAL A N 1
ATOM 622 C CA . VAL A 1 87 ? 7.677 -6.129 -17.860 1.00 97.50 87 VAL A CA 1
ATOM 623 C C . VAL A 1 87 ? 7.231 -6.699 -16.519 1.00 97.50 87 VAL A C 1
ATOM 625 O O . VAL A 1 87 ? 6.075 -6.534 -16.134 1.00 97.50 87 VAL A O 1
ATOM 628 N N . LYS A 1 88 ? 8.123 -7.392 -15.810 1.00 97.19 88 LYS A N 1
ATOM 629 C CA . LYS A 1 88 ? 7.893 -7.886 -14.444 1.00 97.19 88 LYS A CA 1
ATOM 630 C C . LYS A 1 88 ? 9.180 -7.801 -13.641 1.00 97.19 88 LYS A C 1
ATOM 632 O O . LYS A 1 88 ? 10.258 -7.959 -14.206 1.00 97.19 88 LYS A O 1
ATOM 637 N N . GLY A 1 89 ? 9.067 -7.635 -12.329 1.00 97.31 89 GLY A N 1
ATOM 638 C CA . GLY A 1 89 ? 10.201 -7.705 -11.412 1.00 97.31 89 GLY A CA 1
ATOM 639 C C . GLY A 1 89 ? 10.336 -6.463 -10.547 1.00 97.31 89 GLY A C 1
ATOM 640 O O . GLY A 1 89 ? 9.359 -5.772 -10.262 1.00 97.31 89 GLY A O 1
ATOM 641 N N . TYR A 1 90 ? 11.559 -6.230 -10.100 1.00 97.31 90 TYR A N 1
ATOM 642 C CA . TYR A 1 90 ? 11.949 -5.193 -9.153 1.00 97.31 90 TYR A CA 1
ATOM 643 C C . TYR A 1 90 ? 13.431 -4.858 -9.359 1.00 97.31 90 TYR A C 1
ATOM 645 O O . TYR A 1 90 ? 14.110 -5.558 -10.111 1.00 97.31 90 TYR A O 1
ATOM 653 N N . LEU A 1 91 ? 13.934 -3.824 -8.678 1.00 97.44 91 LEU A N 1
ATOM 654 C CA . LEU A 1 91 ? 15.331 -3.377 -8.718 1.00 97.44 91 LEU A CA 1
ATOM 655 C C . LEU A 1 91 ? 16.328 -4.550 -8.751 1.00 97.44 91 LEU A C 1
ATOM 657 O O . LEU A 1 91 ? 16.367 -5.371 -7.833 1.00 97.44 91 LEU A O 1
ATOM 661 N N . GLY A 1 92 ? 17.131 -4.624 -9.812 1.00 97.62 92 GLY A N 1
ATOM 662 C CA . GLY A 1 92 ? 18.127 -5.685 -10.020 1.00 97.62 92 GLY A CA 1
ATOM 663 C C . GLY A 1 92 ? 17.622 -6.940 -10.744 1.00 97.62 92 GLY A C 1
ATOM 664 O O . GLY A 1 92 ? 18.428 -7.749 -11.202 1.00 97.62 92 GLY A O 1
ATOM 665 N N . ARG A 1 93 ? 16.301 -7.150 -10.824 1.00 98.12 93 ARG A N 1
ATOM 666 C CA . ARG A 1 93 ? 15.672 -8.382 -11.337 1.00 98.12 93 ARG A CA 1
ATOM 667 C C . ARG A 1 93 ? 14.459 -8.126 -12.234 1.00 98.12 93 ARG A C 1
ATOM 669 O O . ARG A 1 93 ? 13.470 -8.858 -12.163 1.00 98.12 93 ARG A O 1
ATOM 676 N N . PHE A 1 94 ? 14.507 -7.111 -13.090 1.00 98.62 94 PHE A N 1
ATOM 677 C CA . PHE A 1 94 ? 13.476 -6.922 -14.107 1.00 98.62 94 PHE A CA 1
ATOM 678 C C . PHE A 1 94 ? 13.658 -7.892 -15.276 1.00 98.62 94 PHE A C 1
ATOM 680 O O . PHE A 1 94 ? 14.761 -8.119 -15.765 1.00 98.62 94 PHE A O 1
ATOM 687 N N . THR A 1 95 ? 12.539 -8.433 -15.740 1.00 98.44 95 THR A N 1
ATOM 688 C CA . THR A 1 95 ? 12.406 -9.223 -16.967 1.00 98.44 95 THR A CA 1
ATOM 689 C C . THR A 1 95 ? 11.473 -8.487 -17.910 1.00 98.44 95 THR A C 1
ATOM 691 O O . THR A 1 95 ? 10.544 -7.802 -17.464 1.00 98.44 95 THR A O 1
ATOM 694 N N . ALA A 1 96 ? 11.710 -8.624 -19.209 1.00 97.62 96 ALA A N 1
ATOM 695 C CA . ALA A 1 96 ? 10.877 -8.000 -20.218 1.00 97.62 96 ALA A CA 1
ATOM 696 C C . ALA A 1 96 ? 10.695 -8.930 -21.414 1.00 97.62 96 ALA A C 1
ATOM 698 O O . ALA A 1 96 ? 11.607 -9.652 -21.804 1.00 97.62 96 ALA A O 1
ATOM 699 N N . THR A 1 97 ? 9.503 -8.896 -21.997 1.00 96.50 97 THR A N 1
ATOM 700 C CA . THR A 1 97 ? 9.161 -9.663 -23.198 1.00 96.50 97 THR A CA 1
ATOM 701 C C . THR A 1 97 ? 8.738 -8.713 -24.301 1.00 96.50 97 THR A C 1
ATOM 703 O O . THR A 1 97 ? 8.052 -7.723 -24.036 1.00 96.50 97 THR A O 1
ATOM 706 N N . ALA A 1 98 ? 9.139 -9.016 -25.529 1.00 94.31 98 ALA A N 1
ATOM 707 C CA . ALA A 1 98 ? 8.745 -8.286 -26.722 1.00 94.31 98 ALA A CA 1
ATOM 708 C C . ALA A 1 98 ? 8.005 -9.185 -27.712 1.00 94.31 98 ALA A C 1
ATOM 710 O O . ALA A 1 98 ? 8.163 -10.406 -27.717 1.00 94.31 98 ALA A O 1
ATOM 711 N N . GLN A 1 99 ? 7.210 -8.567 -28.577 1.00 91.50 99 GLN A N 1
ATOM 712 C CA . GLN A 1 99 ? 6.540 -9.240 -29.678 1.00 91.50 99 GLN A CA 1
ATOM 713 C C . GLN A 1 99 ? 7.560 -9.648 -30.755 1.00 91.50 99 GLN A C 1
ATOM 715 O O . GLN A 1 99 ? 8.270 -8.798 -31.292 1.00 91.50 99 GLN A O 1
ATOM 720 N N . GLY A 1 100 ? 7.614 -10.940 -31.081 1.00 85.25 100 GLY A N 1
ATOM 721 C CA . GLY A 1 100 ? 8.365 -11.501 -32.206 1.00 85.25 100 GLY A CA 1
ATOM 722 C C . GLY A 1 100 ? 7.457 -12.045 -33.312 1.00 85.25 100 GLY A C 1
ATOM 723 O O . GLY A 1 100 ? 6.235 -12.078 -33.160 1.00 85.25 100 GLY A O 1
ATOM 724 N N . LYS A 1 101 ? 8.061 -12.497 -34.424 1.00 81.50 101 LYS A N 1
ATOM 725 C CA . LYS A 1 101 ? 7.332 -13.114 -35.551 1.00 81.50 101 LYS A CA 1
ATOM 726 C C . LYS A 1 101 ? 6.649 -14.431 -35.156 1.00 81.50 101 LYS A C 1
ATOM 728 O O . LYS A 1 101 ? 5.479 -14.619 -35.465 1.00 81.50 101 LYS A O 1
ATOM 733 N N . ASP A 1 102 ? 7.371 -15.292 -34.434 1.00 83.50 102 ASP A N 1
ATOM 734 C CA . ASP A 1 102 ? 6.949 -16.660 -34.084 1.00 83.50 102 ASP A CA 1
ATOM 735 C C . ASP A 1 102 ? 6.599 -16.824 -32.590 1.00 83.50 102 ASP A C 1
ATOM 737 O O . ASP A 1 102 ? 6.611 -17.929 -32.049 1.00 83.50 102 ASP A O 1
ATOM 741 N N . GLY A 1 103 ? 6.306 -15.721 -31.894 1.00 86.56 103 GLY A N 1
ATOM 742 C CA . GLY A 1 103 ? 5.956 -15.723 -30.472 1.00 86.56 103 GLY A CA 1
ATOM 743 C C . GLY A 1 103 ? 6.611 -14.595 -29.681 1.00 86.56 103 GLY A C 1
ATOM 744 O O . GLY A 1 103 ? 7.137 -13.636 -30.245 1.00 86.56 103 GLY A O 1
ATOM 745 N N . ASN A 1 104 ? 6.563 -14.704 -28.355 1.00 91.75 104 ASN A N 1
ATOM 746 C CA . ASN A 1 104 ? 7.188 -13.730 -27.462 1.00 91.75 104 ASN A CA 1
ATOM 747 C C . ASN A 1 104 ? 8.701 -13.958 -27.393 1.00 91.75 104 ASN A C 1
ATOM 749 O O . ASN A 1 104 ? 9.159 -15.091 -27.258 1.00 91.75 104 ASN A O 1
ATOM 753 N N . ILE A 1 105 ? 9.464 -12.871 -27.435 1.00 93.62 105 ILE A N 1
ATOM 754 C CA . ILE A 1 105 ? 10.921 -12.866 -27.321 1.00 93.62 105 ILE A CA 1
ATOM 755 C C . ILE A 1 105 ? 11.299 -12.361 -25.932 1.00 93.62 105 ILE A C 1
ATOM 757 O O . ILE A 1 105 ? 10.832 -11.305 -25.505 1.00 93.62 105 ILE A O 1
ATOM 761 N N . ASP A 1 106 ? 12.151 -13.107 -25.235 1.00 95.19 106 ASP A N 1
ATOM 762 C CA . ASP A 1 106 ? 12.750 -12.674 -23.973 1.00 95.19 106 ASP A CA 1
ATOM 763 C C . ASP A 1 106 ? 13.831 -11.618 -24.243 1.00 95.19 106 ASP A C 1
ATOM 765 O O . ASP A 1 106 ? 14.845 -11.897 -24.887 1.00 95.19 106 ASP A O 1
ATOM 769 N N . LEU A 1 107 ? 13.618 -10.393 -23.754 1.00 95.19 107 LEU A N 1
ATOM 770 C CA . LEU A 1 107 ? 14.591 -9.311 -23.901 1.00 95.19 107 LEU A CA 1
ATOM 771 C C . LEU A 1 107 ? 15.813 -9.486 -22.999 1.00 95.19 107 LEU A C 1
ATOM 773 O O . LEU A 1 107 ? 16.822 -8.820 -23.223 1.00 95.19 107 LEU A O 1
ATOM 777 N N . GLY A 1 108 ? 15.766 -10.400 -22.028 1.00 94.88 108 GLY A N 1
ATOM 778 C CA . GLY A 1 108 ? 16.924 -10.769 -21.222 1.00 94.88 108 GLY A CA 1
ATOM 779 C C . GLY A 1 108 ? 18.105 -11.269 -22.055 1.00 94.88 108 GLY A C 1
ATOM 780 O O . GLY A 1 108 ? 19.253 -11.057 -21.674 1.00 94.88 108 GLY A O 1
ATOM 781 N N . LEU A 1 109 ? 17.842 -11.814 -23.250 1.00 93.00 109 LEU A N 1
ATOM 782 C CA . LEU A 1 109 ? 18.867 -12.198 -24.230 1.00 93.00 109 LEU A CA 1
ATOM 783 C C . LEU A 1 109 ? 19.727 -11.018 -24.715 1.00 93.00 109 LEU A C 1
ATOM 785 O O . LEU A 1 109 ? 20.841 -11.229 -25.186 1.00 93.00 109 LEU A O 1
ATOM 789 N N . PHE A 1 110 ? 19.216 -9.791 -24.591 1.00 93.19 110 PHE A N 1
ATOM 790 C CA . PHE A 1 110 ? 19.885 -8.549 -24.984 1.00 93.19 110 PHE A CA 1
ATOM 791 C C . PHE A 1 110 ? 20.292 -7.699 -23.774 1.00 93.19 110 PHE A C 1
ATOM 793 O O . PHE A 1 110 ? 20.750 -6.568 -23.936 1.00 93.19 110 PHE A O 1
ATOM 800 N N . SER A 1 111 ? 20.108 -8.203 -22.548 1.00 94.62 111 SER A N 1
ATOM 801 C CA . SER A 1 111 ? 20.537 -7.479 -21.356 1.00 94.62 111 SER A CA 1
ATOM 802 C C . SER A 1 111 ? 22.059 -7.375 -21.310 1.00 94.62 111 SER A C 1
ATOM 804 O O . SER A 1 111 ? 22.786 -8.333 -21.573 1.00 94.62 111 SER A O 1
ATOM 806 N N . ALA A 1 112 ? 22.559 -6.221 -20.867 1.00 93.44 112 ALA A N 1
ATOM 807 C CA . ALA A 1 112 ? 23.975 -6.055 -20.562 1.00 93.44 112 ALA A CA 1
ATOM 808 C C . ALA A 1 112 ? 24.427 -6.946 -19.385 1.00 93.44 112 ALA A C 1
ATOM 810 O O . ALA A 1 112 ? 25.626 -7.147 -19.166 1.00 93.44 112 ALA A O 1
ATOM 811 N N . ASN A 1 113 ? 23.491 -7.457 -18.580 1.00 95.00 113 ASN A N 1
ATOM 812 C CA . ASN A 1 113 ? 23.776 -8.400 -17.508 1.00 95.00 113 ASN A CA 1
ATOM 813 C C . ASN A 1 113 ? 23.766 -9.844 -18.011 1.00 95.00 113 ASN A C 1
ATOM 815 O O . ASN A 1 113 ? 22.814 -10.301 -18.633 1.00 95.00 113 ASN A O 1
ATOM 819 N N . ARG A 1 114 ? 24.797 -10.605 -17.630 1.00 92.62 114 ARG A N 1
ATOM 820 C CA . ARG A 1 114 ? 24.963 -12.013 -18.034 1.00 92.62 114 ARG A CA 1
ATOM 821 C C . ARG A 1 114 ? 23.888 -12.963 -17.497 1.00 92.62 114 ARG A C 1
ATOM 823 O O . ARG A 1 114 ? 23.792 -14.082 -17.979 1.00 92.62 114 ARG A O 1
ATOM 830 N N . ASP A 1 115 ? 23.132 -12.552 -16.483 1.00 95.56 115 ASP A N 1
ATOM 831 C CA . ASP A 1 115 ? 22.022 -13.329 -15.920 1.00 95.56 115 ASP A CA 1
ATOM 832 C C . ASP A 1 115 ? 20.675 -13.039 -16.599 1.00 95.56 115 ASP A C 1
ATOM 834 O O . ASP A 1 115 ? 19.663 -13.598 -16.183 1.00 95.56 115 ASP A O 1
ATOM 838 N N . GLY A 1 116 ? 20.658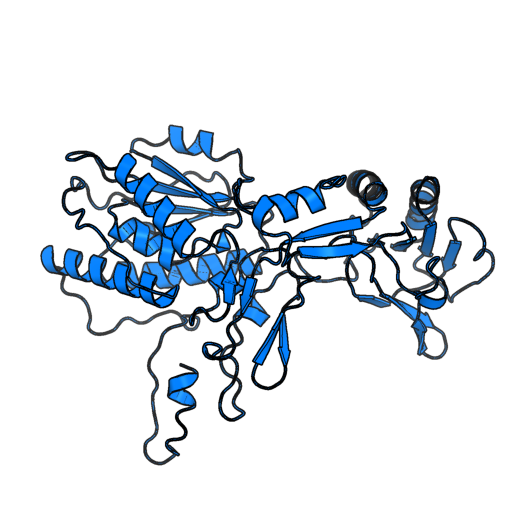 -12.184 -17.626 1.00 95.62 116 GLY A N 1
ATOM 839 C CA . GLY A 1 116 ? 19.467 -11.876 -18.412 1.00 95.62 116 GLY A CA 1
ATOM 840 C C . GLY A 1 116 ? 18.483 -10.914 -17.743 1.00 95.62 116 GLY A C 1
ATOM 841 O O . GLY A 1 116 ? 17.421 -10.660 -18.299 1.00 95.62 116 GLY A O 1
ATOM 842 N N . PHE A 1 117 ? 18.804 -10.342 -16.579 1.00 98.31 117 PHE A N 1
ATOM 843 C CA . PHE A 1 117 ? 17.928 -9.369 -15.917 1.00 98.31 117 PHE A CA 1
ATOM 844 C C . PHE A 1 117 ? 18.334 -7.932 -16.228 1.00 98.31 117 PHE A C 1
ATOM 846 O O . PHE A 1 117 ? 19.514 -7.622 -16.398 1.00 98.31 117 PHE A O 1
ATOM 853 N N . PHE A 1 118 ? 17.366 -7.025 -16.233 1.00 98.56 118 PHE A N 1
ATOM 854 C CA . PHE A 1 118 ? 17.626 -5.591 -16.157 1.00 98.56 118 PHE A CA 1
ATOM 855 C C . PHE A 1 118 ? 17.608 -5.157 -14.697 1.00 98.56 118 PHE A C 1
ATOM 857 O O . PHE A 1 118 ? 16.808 -5.648 -13.897 1.00 98.56 118 PHE A O 1
ATOM 864 N N . ASP A 1 119 ? 18.494 -4.235 -14.340 1.00 98.38 119 ASP A N 1
ATOM 865 C CA . ASP A 1 119 ? 18.502 -3.689 -12.991 1.00 98.38 119 ASP A CA 1
ATOM 866 C C . ASP A 1 119 ? 17.426 -2.608 -12.834 1.00 98.38 119 ASP A C 1
ATOM 868 O O . ASP A 1 119 ? 16.822 -2.484 -11.769 1.00 98.38 119 ASP A O 1
ATOM 872 N N . LEU A 1 120 ? 17.164 -1.865 -13.913 1.00 98.56 120 LEU A N 1
ATOM 873 C CA . LEU A 1 120 ? 16.287 -0.700 -13.956 1.00 98.56 120 LEU A CA 1
ATOM 874 C C . LEU A 1 120 ? 15.422 -0.701 -15.222 1.00 98.56 120 LEU A C 1
ATOM 876 O O . LEU A 1 120 ? 15.816 -1.249 -16.254 1.00 98.56 120 LEU A O 1
ATOM 880 N N . VAL A 1 121 ? 14.270 -0.034 -15.165 1.00 98.56 121 VAL A N 1
ATOM 881 C CA . VAL A 1 121 ? 13.382 0.175 -16.315 1.00 98.56 121 VAL A CA 1
ATOM 882 C C . VAL A 1 121 ? 12.903 1.625 -16.347 1.00 98.56 121 VAL A C 1
ATOM 884 O O . VAL A 1 121 ? 12.412 2.142 -15.344 1.00 98.56 121 VAL A O 1
ATOM 887 N N . LEU A 1 122 ? 13.007 2.260 -17.513 1.00 98.19 122 LEU A N 1
ATOM 888 C CA . LEU A 1 122 ? 12.393 3.549 -17.810 1.00 98.19 122 LEU A CA 1
ATOM 889 C C . LEU A 1 122 ? 11.319 3.366 -18.886 1.00 98.19 122 LEU A C 1
ATOM 891 O O . LEU A 1 122 ? 11.625 3.091 -20.046 1.00 98.19 122 LEU A O 1
ATOM 895 N N . ASP A 1 123 ? 10.062 3.513 -18.486 1.00 97.44 123 ASP A N 1
ATOM 896 C CA . ASP A 1 123 ? 8.881 3.324 -19.317 1.00 97.44 123 ASP A CA 1
ATOM 897 C C . ASP A 1 123 ? 8.286 4.662 -19.772 1.00 97.44 123 ASP A C 1
ATOM 899 O O . ASP A 1 123 ? 7.663 5.397 -19.008 1.00 97.44 123 ASP A O 1
ATOM 903 N N . LEU A 1 124 ? 8.483 4.983 -21.047 1.00 96.62 124 LEU A N 1
ATOM 904 C CA . LEU A 1 124 ? 7.956 6.187 -21.687 1.00 96.62 124 LEU A CA 1
ATOM 905 C C . LEU A 1 124 ? 6.581 5.944 -22.337 1.00 96.62 124 LEU A C 1
ATOM 907 O O . LEU A 1 124 ? 6.064 6.826 -23.025 1.00 96.62 124 LEU A O 1
ATOM 911 N N . ASN A 1 125 ? 5.987 4.754 -22.178 1.00 94.25 125 ASN A N 1
ATOM 912 C CA . ASN A 1 125 ? 4.650 4.469 -22.694 1.00 94.25 125 ASN A CA 1
ATOM 913 C C . ASN A 1 125 ? 3.569 5.167 -21.859 1.00 94.25 125 ASN A C 1
ATOM 915 O O . ASN A 1 125 ? 3.705 5.386 -20.656 1.00 94.25 125 ASN A O 1
ATOM 919 N N . SER A 1 126 ? 2.452 5.469 -22.518 1.00 92.31 126 SER A N 1
ATOM 920 C CA . SER A 1 126 ? 1.228 5.941 -21.879 1.00 92.31 126 SER A CA 1
ATOM 921 C C . SER A 1 126 ? 0.039 5.168 -22.471 1.00 92.31 126 SER A C 1
ATOM 923 O O . SER A 1 126 ? -0.227 5.318 -23.667 1.00 92.31 126 SER A O 1
ATOM 925 N N . PRO A 1 127 ? -0.650 4.308 -21.692 1.00 94.00 127 PRO A N 1
ATOM 926 C CA . PRO A 1 127 ? -0.357 3.952 -20.298 1.00 94.00 127 PRO A CA 1
ATOM 927 C C . PRO A 1 127 ? 0.949 3.136 -20.144 1.00 94.00 127 PRO A C 1
ATOM 929 O O . PRO A 1 127 ? 1.391 2.511 -21.111 1.00 94.00 127 PRO A O 1
ATOM 932 N N . PRO A 1 128 ? 1.559 3.111 -18.942 1.00 95.25 128 PRO A N 1
ATOM 933 C CA . PRO A 1 128 ? 2.739 2.288 -18.663 1.00 95.25 128 PRO A CA 1
ATOM 934 C C . PRO A 1 128 ? 2.423 0.787 -18.687 1.00 95.25 128 PRO A C 1
ATOM 936 O O . PRO A 1 128 ? 1.289 0.379 -18.426 1.00 95.25 128 PRO A O 1
ATOM 939 N N . LEU A 1 129 ? 3.437 -0.050 -18.940 1.00 95.31 129 LEU A N 1
ATOM 940 C CA . LEU A 1 129 ? 3.278 -1.509 -19.005 1.00 95.31 129 LEU A CA 1
ATOM 941 C C . LEU A 1 129 ? 2.969 -2.152 -17.647 1.00 95.31 129 LEU A C 1
ATOM 943 O O . LEU A 1 129 ? 2.195 -3.108 -17.587 1.00 95.31 129 LEU A O 1
ATOM 947 N N . LEU A 1 130 ? 3.558 -1.657 -16.553 1.00 95.06 130 LEU A N 1
ATOM 948 C CA . LEU A 1 130 ? 3.157 -2.069 -15.208 1.00 95.06 130 LEU A CA 1
ATOM 949 C C . LEU A 1 130 ? 1.947 -1.251 -14.771 1.00 95.06 130 LEU A C 1
ATOM 951 O O . LEU A 1 130 ? 2.034 -0.033 -14.639 1.00 95.06 130 LEU A O 1
ATOM 955 N N . SER A 1 131 ? 0.839 -1.919 -14.465 1.00 92.31 131 SER A N 1
ATOM 956 C CA . SER A 1 131 ? -0.412 -1.281 -14.037 1.00 92.31 131 SER A CA 1
ATOM 957 C C . SER A 1 131 ? -0.534 -1.077 -12.523 1.00 92.31 131 SER A C 1
ATOM 959 O O . SER A 1 131 ? -1.497 -0.460 -12.076 1.00 92.31 131 SER A O 1
ATOM 961 N N . THR A 1 132 ? 0.426 -1.553 -11.717 1.00 93.50 132 THR A N 1
ATOM 962 C CA . THR A 1 132 ? 0.385 -1.384 -10.254 1.00 93.50 132 THR A CA 1
ATOM 963 C C . THR A 1 132 ? 0.376 0.097 -9.873 1.00 93.50 132 THR A C 1
ATOM 965 O O . THR A 1 132 ? 1.088 0.901 -10.482 1.00 93.50 132 THR A O 1
ATOM 968 N N . ALA A 1 133 ? -0.425 0.466 -8.871 1.00 93.50 133 ALA A N 1
ATOM 969 C CA . ALA A 1 133 ? -0.547 1.854 -8.425 1.00 93.50 133 ALA A CA 1
ATOM 970 C C . ALA A 1 133 ? 0.777 2.372 -7.845 1.00 93.50 133 ALA A C 1
ATOM 972 O O . ALA A 1 133 ? 1.199 3.483 -8.151 1.00 93.50 133 ALA A O 1
ATOM 973 N N . VAL A 1 134 ? 1.467 1.530 -7.072 1.00 94.12 134 VAL A N 1
ATOM 974 C CA . VAL A 1 134 ? 2.825 1.794 -6.589 1.00 94.12 134 VAL A CA 1
ATOM 975 C C . VAL A 1 134 ? 3.802 0.972 -7.427 1.00 94.12 134 VAL A C 1
ATOM 977 O O . VAL A 1 134 ? 3.686 -0.256 -7.515 1.00 94.12 134 VAL A O 1
ATOM 980 N N . LYS A 1 135 ? 4.748 1.651 -8.083 1.00 95.12 135 LYS A N 1
ATOM 981 C CA . LYS A 1 135 ? 5.747 1.009 -8.947 1.00 95.12 135 LYS A CA 1
ATOM 982 C C . LYS A 1 135 ? 6.844 0.359 -8.112 1.00 95.12 135 LYS A C 1
ATOM 984 O O . LYS A 1 135 ? 7.217 0.925 -7.089 1.00 95.12 135 LYS A O 1
ATOM 989 N N . PRO A 1 136 ? 7.366 -0.815 -8.507 1.00 95.69 136 PRO A N 1
ATOM 990 C CA . PRO A 1 136 ? 8.514 -1.404 -7.831 1.00 95.69 136 PRO A CA 1
ATOM 991 C C . PRO A 1 136 ? 9.736 -0.486 -7.950 1.00 95.69 136 PRO A C 1
ATOM 993 O O . PRO A 1 136 ? 9.916 0.178 -8.970 1.00 95.69 136 PRO A O 1
ATOM 996 N N . LEU A 1 137 ? 10.598 -0.500 -6.928 1.00 95.00 137 LEU A N 1
ATOM 997 C CA . LEU A 1 137 ? 11.874 0.219 -6.955 1.00 95.00 137 LEU A CA 1
ATOM 998 C C . LEU A 1 137 ? 12.628 -0.086 -8.256 1.00 95.00 137 LEU A C 1
ATOM 1000 O O . LEU A 1 137 ? 12.702 -1.246 -8.668 1.00 95.00 137 LEU A O 1
ATOM 1004 N N . GLY A 1 138 ? 13.182 0.948 -8.886 1.00 95.44 138 GLY A N 1
ATOM 1005 C CA . GLY A 1 138 ? 13.922 0.832 -10.144 1.00 95.44 138 GLY A CA 1
ATOM 1006 C C . GLY A 1 138 ? 13.066 0.834 -11.417 1.00 95.44 138 GLY A C 1
ATOM 1007 O O . GLY A 1 138 ? 13.638 0.800 -12.503 1.00 95.44 138 GLY A O 1
ATOM 1008 N N . TYR A 1 139 ? 11.734 0.904 -11.315 1.00 97.62 139 TYR A N 1
ATOM 1009 C CA . TYR A 1 139 ? 10.837 1.116 -12.455 1.00 97.62 139 TYR A CA 1
ATOM 1010 C C . TYR A 1 139 ? 10.255 2.531 -12.421 1.00 97.62 139 TYR A C 1
ATOM 1012 O O . TYR A 1 139 ? 9.503 2.879 -11.512 1.00 97.62 139 TYR A O 1
ATOM 1020 N N . TYR A 1 140 ? 10.557 3.326 -13.444 1.00 97.38 140 TYR A N 1
ATOM 1021 C CA . TYR A 1 140 ? 10.077 4.700 -13.591 1.00 97.38 140 TYR A CA 1
ATOM 1022 C C . TYR A 1 140 ? 9.204 4.809 -14.832 1.00 97.38 140 TYR A C 1
ATOM 1024 O O . TYR A 1 140 ? 9.576 4.300 -15.882 1.00 97.38 140 TYR A O 1
ATOM 1032 N N . ALA A 1 141 ? 8.061 5.489 -14.723 1.00 96.62 141 ALA A N 1
ATOM 1033 C CA . ALA A 1 141 ? 7.103 5.628 -15.818 1.00 96.62 141 ALA A CA 1
ATOM 1034 C C . ALA A 1 141 ? 6.659 7.086 -16.045 1.00 96.62 141 ALA A C 1
ATOM 1036 O O . ALA A 1 141 ? 5.492 7.407 -15.815 1.00 96.62 141 ALA A O 1
ATOM 1037 N N . PRO A 1 142 ? 7.566 7.995 -16.454 1.00 96.12 142 PRO A N 1
ATOM 1038 C CA . PRO A 1 142 ? 7.237 9.409 -16.652 1.00 96.12 142 PRO A CA 1
ATOM 1039 C C . PRO A 1 142 ? 6.402 9.677 -17.918 1.00 96.12 142 PRO A C 1
ATOM 1041 O O . PRO A 1 142 ? 5.997 10.814 -18.159 1.00 96.12 142 PRO A O 1
ATOM 1044 N N . GLY A 1 143 ? 6.162 8.662 -18.758 1.00 94.12 143 GLY A N 1
ATOM 1045 C CA . GLY A 1 143 ? 5.538 8.858 -20.062 1.00 94.12 143 GLY A CA 1
ATOM 1046 C C . GLY A 1 143 ? 6.407 9.757 -20.945 1.00 94.12 143 GLY A C 1
ATOM 1047 O O . GLY A 1 143 ? 7.614 9.555 -21.050 1.00 94.12 143 GLY A O 1
ATOM 1048 N N . THR A 1 144 ? 5.797 10.762 -21.572 1.00 91.94 144 THR A N 1
ATOM 1049 C CA . THR A 1 144 ? 6.477 11.690 -22.493 1.00 91.94 144 THR A CA 1
ATOM 1050 C C . THR A 1 144 ? 6.649 13.104 -21.925 1.00 91.94 144 THR A C 1
ATOM 1052 O O . THR A 1 144 ? 6.954 14.027 -22.680 1.00 91.94 144 THR A O 1
ATOM 1055 N N . ASP A 1 145 ? 6.425 13.302 -20.623 1.00 95.00 145 ASP A N 1
ATOM 1056 C CA . ASP A 1 145 ? 6.653 14.588 -19.956 1.00 95.00 145 ASP A CA 1
ATOM 1057 C C . ASP A 1 145 ? 8.160 14.819 -19.762 1.00 95.00 145 ASP A C 1
ATOM 1059 O O . ASP A 1 145 ? 8.835 14.058 -19.070 1.00 95.00 145 ASP A O 1
ATOM 1063 N N . SER A 1 146 ? 8.696 15.881 -20.371 1.00 94.25 146 SER A N 1
ATOM 1064 C CA . SER A 1 146 ? 10.133 16.173 -20.336 1.00 94.25 146 SER A CA 1
ATOM 1065 C C . SER A 1 146 ? 10.663 16.424 -18.924 1.00 94.25 146 SER A C 1
ATOM 1067 O O . SER A 1 146 ? 11.756 15.961 -18.607 1.00 94.25 146 SER A O 1
ATOM 1069 N N . ALA A 1 147 ? 9.913 17.129 -18.073 1.00 96.12 147 ALA A N 1
ATOM 1070 C CA . ALA A 1 147 ? 10.353 17.430 -16.714 1.00 96.12 147 ALA A CA 1
ATOM 1071 C C . ALA A 1 147 ? 10.352 16.158 -15.857 1.00 96.12 147 ALA A C 1
ATOM 1073 O O . ALA A 1 147 ? 11.305 15.900 -15.120 1.00 96.12 147 ALA A O 1
ATOM 1074 N N . ALA A 1 148 ? 9.326 15.316 -16.006 1.00 95.19 148 ALA A N 1
ATOM 1075 C CA . ALA A 1 148 ? 9.269 14.027 -15.319 1.00 95.19 148 ALA A CA 1
ATOM 1076 C C . ALA A 1 148 ? 10.369 13.062 -15.802 1.00 95.19 148 ALA A C 1
ATOM 1078 O O . ALA A 1 148 ? 10.942 12.328 -14.996 1.00 95.19 148 ALA A O 1
ATOM 1079 N N . ILE A 1 149 ? 10.702 13.080 -17.098 1.00 96.38 149 ILE A N 1
ATOM 1080 C CA . ILE A 1 149 ? 11.829 12.323 -17.667 1.00 96.38 149 ILE A CA 1
ATOM 1081 C C . ILE A 1 149 ? 13.156 12.784 -17.056 1.00 96.38 149 ILE A C 1
ATOM 1083 O O . ILE A 1 149 ? 13.978 11.944 -16.693 1.00 96.38 149 ILE A O 1
ATOM 1087 N N . ASP A 1 150 ? 13.371 14.093 -16.920 1.00 95.69 150 ASP A N 1
ATOM 1088 C CA . ASP A 1 150 ? 14.600 14.644 -16.340 1.00 95.69 150 ASP A CA 1
ATOM 1089 C C . ASP A 1 150 ? 14.790 14.203 -14.886 1.00 95.69 150 ASP A C 1
ATOM 1091 O O . ASP A 1 150 ? 15.878 13.750 -14.519 1.00 95.69 150 ASP A O 1
ATOM 1095 N N . VAL A 1 151 ? 13.718 14.250 -14.088 1.00 94.94 151 VAL A N 1
ATOM 1096 C CA . VAL A 1 151 ? 13.708 13.738 -12.709 1.00 94.94 151 VAL A CA 1
ATOM 1097 C C . VAL A 1 151 ? 13.980 12.232 -12.682 1.00 94.94 151 VAL A C 1
ATOM 1099 O O . VAL A 1 151 ? 14.832 11.780 -11.920 1.00 94.94 151 VAL A O 1
ATOM 1102 N N . ALA A 1 152 ? 13.316 11.451 -13.541 1.00 95.75 152 ALA A N 1
ATOM 1103 C CA . ALA A 1 152 ? 13.510 10.003 -13.603 1.00 95.75 152 ALA A CA 1
ATOM 1104 C C . ALA A 1 152 ? 14.950 9.623 -13.982 1.00 95.75 152 ALA A C 1
ATOM 1106 O O . ALA A 1 152 ? 15.515 8.704 -13.396 1.00 95.75 152 ALA A O 1
ATOM 1107 N N . ILE A 1 153 ? 15.570 10.333 -14.931 1.00 95.56 153 ILE A N 1
ATOM 1108 C CA . ILE A 1 153 ? 16.970 10.111 -15.315 1.00 95.56 153 ILE A CA 1
ATOM 1109 C C . ILE A 1 153 ? 17.901 10.422 -14.144 1.00 95.56 153 ILE A C 1
ATOM 1111 O O . ILE A 1 153 ? 18.772 9.607 -13.834 1.00 95.56 153 ILE A O 1
ATOM 1115 N N . ALA A 1 154 ? 17.712 11.570 -13.484 1.00 94.25 154 ALA A N 1
ATOM 1116 C CA . ALA A 1 154 ? 18.515 11.947 -12.325 1.00 94.25 154 ALA A CA 1
ATOM 1117 C C . ALA A 1 154 ? 18.453 10.862 -11.240 1.00 94.25 154 ALA A C 1
ATOM 1119 O O . ALA A 1 154 ? 19.498 10.381 -10.810 1.00 94.25 154 ALA A O 1
ATOM 1120 N N . GLU A 1 155 ? 17.255 10.391 -10.892 1.00 93.00 155 GLU A N 1
ATOM 1121 C CA . GLU A 1 155 ? 17.065 9.309 -9.922 1.00 93.00 155 GLU A CA 1
ATOM 1122 C C . GLU A 1 155 ? 17.713 7.996 -10.369 1.00 93.00 155 GLU A C 1
ATOM 1124 O O . GLU A 1 155 ? 18.525 7.437 -9.634 1.00 93.00 155 GLU A O 1
ATOM 1129 N N . LEU A 1 156 ? 17.419 7.513 -11.582 1.00 94.75 156 LEU A N 1
ATOM 1130 C CA . LEU A 1 156 ? 17.918 6.233 -12.103 1.00 94.75 156 LEU A CA 1
ATOM 1131 C C . LEU A 1 156 ? 19.445 6.121 -12.053 1.00 94.75 156 LEU A C 1
ATOM 1133 O O . LEU A 1 156 ? 19.974 5.056 -11.733 1.00 94.75 156 LEU A O 1
ATOM 1137 N N . THR A 1 157 ? 20.164 7.214 -12.324 1.00 93.44 157 THR A N 1
ATOM 1138 C CA . THR A 1 157 ? 21.637 7.218 -12.277 1.00 93.44 157 THR A CA 1
ATOM 1139 C C . THR A 1 157 ? 22.203 7.004 -10.869 1.00 93.44 157 THR A C 1
ATOM 1141 O O . THR A 1 157 ? 23.342 6.558 -10.733 1.00 93.44 157 THR A O 1
ATOM 1144 N N . THR A 1 158 ? 21.405 7.221 -9.818 1.00 93.38 158 THR A N 1
ATOM 1145 C CA . THR A 1 158 ? 21.793 6.955 -8.423 1.00 93.38 158 THR A CA 1
ATOM 1146 C C . THR A 1 158 ? 21.614 5.492 -8.004 1.00 93.38 158 THR A C 1
ATOM 1148 O O . THR A 1 158 ? 22.141 5.088 -6.966 1.00 93.38 158 THR A O 1
ATOM 1151 N N . PHE A 1 159 ? 20.911 4.676 -8.802 1.00 92.25 159 PHE A N 1
ATOM 1152 C CA . PHE A 1 159 ? 20.602 3.276 -8.498 1.00 92.25 159 PHE A CA 1
ATOM 1153 C C . PHE A 1 159 ? 21.659 2.296 -9.031 1.00 92.25 159 PHE A C 1
ATOM 1155 O O . PHE A 1 159 ? 21.321 1.287 -9.644 1.00 92.25 159 PHE A O 1
ATOM 1162 N N . THR A 1 160 ? 22.945 2.556 -8.788 1.00 93.19 160 THR A N 1
ATOM 1163 C CA . THR A 1 160 ? 24.030 1.589 -9.048 1.00 93.19 160 THR A CA 1
ATOM 1164 C C . THR A 1 160 ? 24.723 1.215 -7.743 1.00 93.19 160 THR A C 1
ATOM 1166 O O . THR A 1 160 ? 25.105 2.088 -6.969 1.00 93.19 160 THR A O 1
ATOM 1169 N N . GLY A 1 161 ? 24.899 -0.084 -7.502 1.00 93.19 161 GLY A N 1
ATOM 1170 C CA . GLY A 1 161 ? 25.481 -0.627 -6.278 1.00 93.19 161 GLY A CA 1
ATOM 1171 C C . GLY A 1 161 ? 24.505 -1.505 -5.499 1.00 93.19 161 GLY A C 1
ATOM 1172 O O . GLY A 1 161 ? 23.553 -2.062 -6.052 1.00 93.19 161 GLY A O 1
ATOM 1173 N N . SER A 1 162 ? 24.770 -1.631 -4.203 1.00 90.56 162 SER A N 1
ATOM 1174 C CA . SER A 1 162 ? 24.002 -2.470 -3.286 1.00 90.56 162 SER A CA 1
ATOM 1175 C C . SER A 1 162 ? 23.078 -1.613 -2.429 1.00 90.56 162 SER A C 1
ATOM 1177 O O . SER A 1 162 ? 23.502 -0.607 -1.856 1.00 90.56 162 SER A O 1
ATOM 1179 N N . PHE A 1 163 ? 21.824 -2.038 -2.307 1.00 89.38 163 PHE A N 1
ATOM 1180 C CA . PHE A 1 163 ? 20.794 -1.346 -1.540 1.00 89.38 163 PHE A CA 1
ATOM 1181 C C . PHE A 1 163 ? 20.131 -2.304 -0.564 1.00 89.38 163 PHE A C 1
ATOM 1183 O O . PHE A 1 163 ? 20.066 -3.510 -0.800 1.00 89.38 163 PHE A O 1
ATOM 1190 N N . TRP A 1 164 ? 19.587 -1.753 0.515 1.00 88.12 164 TRP A N 1
ATOM 1191 C CA . TRP A 1 164 ? 18.842 -2.511 1.506 1.00 88.12 164 TRP A CA 1
ATOM 1192 C C . TRP A 1 164 ? 17.582 -1.756 1.868 1.00 88.12 164 TRP A C 1
ATOM 1194 O O . TRP A 1 164 ? 17.608 -0.536 2.008 1.00 88.12 164 TRP A O 1
ATOM 1204 N N . LYS A 1 165 ? 16.502 -2.499 2.072 1.00 88.62 165 LYS A N 1
ATOM 1205 C CA . LYS A 1 165 ? 15.307 -2.014 2.759 1.00 88.62 165 LYS A CA 1
ATOM 1206 C C . LYS A 1 165 ? 14.935 -2.998 3.866 1.00 88.62 165 LYS A C 1
ATOM 1208 O O . LYS A 1 165 ? 15.246 -4.181 3.738 1.00 88.62 165 LYS A O 1
ATOM 1213 N N . PRO A 1 166 ? 14.260 -2.569 4.932 1.00 88.12 166 PRO A N 1
ATOM 1214 C CA . PRO A 1 166 ? 13.740 -3.496 5.926 1.00 88.12 166 PRO A CA 1
ATOM 1215 C C . PRO A 1 166 ? 12.612 -4.358 5.339 1.00 88.12 166 PRO A C 1
ATOM 1217 O O . PRO A 1 166 ? 11.901 -3.952 4.413 1.00 88.12 166 PRO A O 1
ATOM 1220 N N . ARG A 1 167 ? 12.394 -5.541 5.911 1.00 90.94 167 ARG A N 1
ATOM 1221 C CA . ARG A 1 167 ? 11.106 -6.224 5.797 1.00 90.94 167 ARG A CA 1
ATOM 1222 C C . ARG A 1 167 ? 10.096 -5.505 6.695 1.00 90.94 167 ARG A C 1
ATOM 1224 O O . ARG A 1 167 ? 10.307 -5.357 7.890 1.00 90.94 167 ARG A O 1
ATOM 1231 N N . PHE A 1 168 ? 8.990 -5.067 6.103 1.00 92.25 168 PHE A N 1
ATOM 1232 C CA . PHE A 1 168 ? 7.977 -4.255 6.788 1.00 92.25 168 PHE A CA 1
ATOM 1233 C C . PHE A 1 168 ? 6.877 -5.057 7.490 1.00 92.25 168 PHE A C 1
ATOM 1235 O O . PHE A 1 168 ? 6.020 -4.463 8.136 1.00 92.25 168 PHE A O 1
ATOM 1242 N N . TYR A 1 169 ? 6.840 -6.378 7.321 1.00 93.38 169 TYR A N 1
ATOM 1243 C CA . TYR A 1 169 ? 5.743 -7.203 7.809 1.00 93.38 169 TYR A CA 1
ATOM 1244 C C . TYR A 1 169 ? 6.223 -8.492 8.472 1.00 93.38 169 TYR A C 1
ATOM 1246 O O . TYR A 1 169 ? 7.211 -9.094 8.051 1.00 93.38 169 TYR A O 1
ATOM 1254 N N . ASN A 1 170 ? 5.417 -8.958 9.419 1.00 93.31 170 ASN A N 1
ATOM 1255 C CA . ASN A 1 170 ? 5.409 -10.310 9.951 1.00 93.31 170 ASN A CA 1
ATOM 1256 C C . ASN A 1 170 ? 4.109 -10.995 9.525 1.00 93.31 170 ASN A C 1
ATOM 1258 O O . ASN A 1 170 ? 3.052 -10.360 9.497 1.00 93.31 170 ASN A O 1
ATOM 1262 N N . PHE A 1 171 ? 4.183 -12.279 9.178 1.00 93.88 171 PHE A N 1
ATOM 1263 C CA . PHE A 1 171 ? 3.025 -13.064 8.755 1.00 93.88 171 PHE A CA 1
ATOM 1264 C C . PHE A 1 171 ? 2.879 -14.319 9.616 1.00 93.88 171 PHE A C 1
ATOM 1266 O O . PHE A 1 171 ? 3.810 -15.118 9.700 1.00 93.88 171 PHE A O 1
ATOM 1273 N N . ASN A 1 172 ? 1.708 -14.490 10.228 1.00 92.50 172 ASN A N 1
ATOM 1274 C CA . ASN A 1 172 ? 1.328 -15.689 10.963 1.00 92.50 172 ASN A CA 1
ATOM 1275 C C . ASN A 1 172 ? 0.219 -16.431 10.202 1.00 92.50 172 ASN A C 1
ATOM 1277 O O . ASN A 1 172 ? -0.934 -15.995 10.179 1.00 92.50 172 ASN A O 1
ATOM 1281 N N . ALA A 1 173 ? 0.578 -17.564 9.596 1.00 91.69 173 ALA A N 1
ATOM 1282 C CA . ALA A 1 173 ? -0.342 -18.385 8.817 1.00 91.69 173 ALA A CA 1
ATOM 1283 C C . ALA A 1 173 ? -1.466 -19.008 9.665 1.00 91.69 173 ALA A C 1
ATOM 1285 O O . ALA A 1 173 ? -2.554 -19.214 9.141 1.00 91.69 173 ALA A O 1
ATOM 1286 N N . GLU A 1 174 ? -1.252 -19.248 10.963 1.00 89.44 174 GLU A N 1
ATOM 1287 C CA . GLU A 1 174 ? -2.259 -19.858 11.847 1.00 89.44 174 GLU A CA 1
ATOM 1288 C C . GLU A 1 174 ? -3.464 -18.936 12.081 1.00 89.44 174 GLU A C 1
ATOM 1290 O O . GLU A 1 174 ? -4.590 -19.400 12.255 1.00 89.44 174 GLU A O 1
ATOM 1295 N N . LEU A 1 175 ? -3.234 -17.620 12.030 1.00 90.06 175 LEU A N 1
ATOM 1296 C CA . LEU A 1 175 ? -4.275 -16.595 12.131 1.00 90.06 175 LEU A CA 1
ATOM 1297 C C . LEU A 1 175 ? -4.911 -16.266 10.769 1.00 90.06 175 LEU A C 1
ATOM 1299 O O . LEU A 1 175 ? -5.797 -15.412 10.690 1.00 90.06 175 LEU A O 1
ATOM 1303 N N . CYS A 1 176 ? -4.421 -16.837 9.668 1.00 92.31 176 CYS A N 1
ATOM 1304 C CA . CYS A 1 176 ? -4.821 -16.434 8.327 1.00 92.31 176 CYS A CA 1
ATOM 1305 C C . CYS A 1 176 ? -6.146 -17.086 7.912 1.00 92.31 176 CYS A C 1
ATOM 1307 O O . CYS A 1 176 ? -6.187 -18.245 7.524 1.00 92.31 176 CYS A O 1
ATOM 1309 N N . ALA A 1 177 ? -7.220 -16.298 7.862 1.00 91.31 177 ALA A N 1
ATOM 1310 C CA . ALA A 1 177 ? -8.531 -16.750 7.389 1.00 91.31 177 ALA A CA 1
ATOM 1311 C C . ALA A 1 177 ? -8.643 -16.850 5.848 1.00 91.31 177 ALA A C 1
ATOM 1313 O O . ALA A 1 177 ? -9.739 -16.727 5.305 1.00 91.31 177 ALA A O 1
ATOM 1314 N N . HIS A 1 178 ? -7.534 -16.988 5.105 1.00 92.81 178 HIS A N 1
ATOM 1315 C CA . HIS A 1 178 ? -7.579 -17.011 3.634 1.00 92.81 178 HIS A CA 1
ATOM 1316 C C . HIS A 1 178 ? -8.264 -18.262 3.091 1.00 92.81 178 HIS A C 1
ATOM 1318 O O . HIS A 1 178 ? -8.976 -18.187 2.092 1.00 92.81 178 HIS A O 1
ATOM 1324 N N . SER A 1 179 ? -8.062 -19.400 3.748 1.00 89.25 179 SER A N 1
ATOM 1325 C CA . SER A 1 179 ? -8.670 -20.663 3.362 1.00 89.25 179 SER A CA 1
ATOM 1326 C C . SER A 1 179 ? -8.807 -21.580 4.568 1.00 89.25 179 SER A C 1
ATOM 1328 O O . SER A 1 179 ? -7.976 -21.557 5.472 1.00 89.25 179 SER A O 1
ATOM 1330 N N . ALA A 1 180 ? -9.849 -22.406 4.564 1.00 83.06 180 ALA A N 1
ATOM 1331 C CA . ALA A 1 180 ? -10.017 -23.500 5.508 1.00 83.06 180 ALA A CA 1
ATOM 1332 C C . ALA A 1 180 ? -10.764 -24.646 4.834 1.00 83.06 180 ALA A C 1
ATOM 1334 O O . ALA A 1 180 ? -11.794 -24.426 4.199 1.00 83.06 180 ALA A O 1
ATOM 1335 N N . GLN A 1 181 ? -10.262 -25.875 4.990 1.00 81.50 181 GLN A N 1
ATOM 1336 C CA . GLN A 1 181 ? -10.897 -27.082 4.440 1.00 81.50 181 GLN A CA 1
ATOM 1337 C C . GLN A 1 181 ? -11.172 -26.981 2.922 1.00 81.50 181 GLN A C 1
ATOM 1339 O O . GLN A 1 181 ? -12.232 -27.382 2.445 1.00 81.50 181 GLN A O 1
ATOM 1344 N N . GLY A 1 182 ? -10.238 -26.393 2.164 1.00 78.56 182 GLY A N 1
ATOM 1345 C CA . GLY A 1 182 ? -10.366 -26.183 0.715 1.00 78.56 182 GLY A CA 1
ATOM 1346 C C . GLY A 1 182 ? -11.342 -25.078 0.285 1.00 78.56 182 GLY A C 1
ATOM 1347 O O . GLY A 1 182 ? -11.556 -24.898 -0.914 1.00 78.56 182 GLY A O 1
ATOM 1348 N N . VAL A 1 183 ? -11.931 -24.333 1.226 1.00 80.56 183 VAL A N 1
ATOM 1349 C CA . VAL A 1 183 ? -12.809 -23.190 0.944 1.00 80.56 183 VAL A CA 1
ATOM 1350 C C . VAL A 1 183 ? -12.011 -21.898 1.056 1.00 80.56 183 VAL A C 1
ATOM 1352 O O . VAL A 1 183 ? -11.481 -21.593 2.122 1.00 80.56 183 VAL A O 1
ATOM 1355 N N . VAL A 1 184 ? -11.968 -21.116 -0.027 1.00 84.94 184 VAL A N 1
ATOM 1356 C CA . VAL A 1 184 ? -11.412 -19.755 -0.011 1.00 84.94 184 VAL A CA 1
ATOM 1357 C C . VAL A 1 184 ? -12.318 -18.856 0.831 1.00 84.94 184 VAL A C 1
ATOM 1359 O O . VAL A 1 184 ? -13.508 -18.736 0.547 1.00 84.94 184 VAL A O 1
ATOM 1362 N N . GLY A 1 185 ? -11.748 -18.222 1.852 1.00 87.19 185 GLY A N 1
ATOM 1363 C CA . GLY A 1 185 ? -12.409 -17.232 2.696 1.00 87.19 185 GLY A CA 1
ATOM 1364 C C . GLY A 1 185 ? -11.911 -15.818 2.420 1.00 87.19 185 GLY A C 1
ATOM 1365 O O . GLY A 1 185 ? -12.264 -15.195 1.422 1.00 87.19 185 GLY A O 1
ATOM 1366 N N . CYS A 1 186 ? -11.104 -15.270 3.326 1.00 91.06 186 CYS A N 1
ATOM 1367 C CA . CYS A 1 186 ? -10.695 -13.870 3.294 1.00 91.06 186 CYS A CA 1
ATOM 1368 C C . CYS A 1 186 ? -9.676 -13.572 2.178 1.00 91.06 186 CYS A C 1
ATOM 1370 O O . CYS A 1 186 ? -8.570 -14.111 2.151 1.00 91.06 186 CYS A O 1
ATOM 1372 N N . THR A 1 187 ? -9.997 -12.625 1.293 1.00 93.38 187 THR A N 1
ATOM 1373 C CA . THR A 1 187 ? -9.090 -12.145 0.228 1.00 93.38 187 THR A CA 1
ATOM 1374 C C . THR A 1 187 ? -8.717 -10.669 0.370 1.00 93.38 187 THR A C 1
ATOM 1376 O O . THR A 1 187 ? -8.132 -10.083 -0.539 1.00 93.38 187 THR A O 1
ATOM 1379 N N . ARG A 1 188 ? -9.032 -10.035 1.507 1.00 94.38 188 ARG A N 1
ATOM 1380 C CA . ARG A 1 188 ? -8.926 -8.574 1.676 1.00 94.38 188 ARG A CA 1
ATOM 1381 C C . ARG A 1 188 ? -7.531 -8.034 1.355 1.00 94.38 188 ARG A C 1
ATOM 1383 O O . ARG A 1 188 ? -7.405 -7.088 0.589 1.00 94.38 188 ARG A O 1
ATOM 1390 N N . CYS A 1 189 ? -6.478 -8.674 1.873 1.00 96.69 189 CYS A N 1
ATOM 1391 C CA . CYS A 1 189 ? -5.095 -8.243 1.641 1.00 96.69 189 CYS A CA 1
ATOM 1392 C C . CYS A 1 189 ? -4.675 -8.294 0.158 1.00 96.69 189 CYS A C 1
ATOM 1394 O O . CYS A 1 189 ? -3.932 -7.418 -0.285 1.00 96.69 189 CYS A O 1
ATOM 1396 N N . LEU A 1 190 ? -5.182 -9.270 -0.607 1.00 95.69 190 LEU A N 1
ATOM 1397 C CA . LEU A 1 190 ? -4.929 -9.416 -2.045 1.00 95.69 190 LEU A CA 1
ATOM 1398 C C . LEU A 1 190 ? -5.537 -8.244 -2.822 1.00 95.69 190 LEU 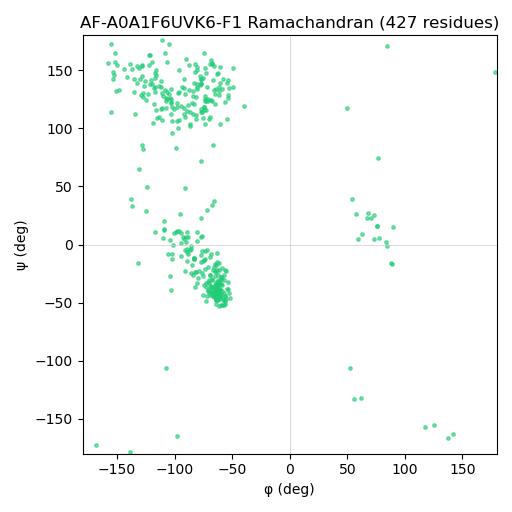A C 1
ATOM 1400 O O . LEU A 1 190 ? -4.904 -7.702 -3.722 1.00 95.69 190 LEU A O 1
ATOM 1404 N N . ASN A 1 191 ? -6.740 -7.828 -2.425 1.00 94.25 191 ASN A N 1
ATOM 1405 C CA . ASN A 1 191 ? -7.516 -6.807 -3.124 1.00 94.25 191 ASN A CA 1
ATOM 1406 C C . ASN A 1 191 ? -6.992 -5.383 -2.888 1.00 94.25 191 ASN A C 1
ATOM 1408 O O . ASN A 1 191 ? -7.189 -4.512 -3.732 1.00 94.25 191 ASN A O 1
ATOM 1412 N N . VAL A 1 192 ? -6.333 -5.133 -1.752 1.00 96.69 192 VAL A N 1
ATOM 1413 C CA . VAL A 1 192 ? -5.927 -3.772 -1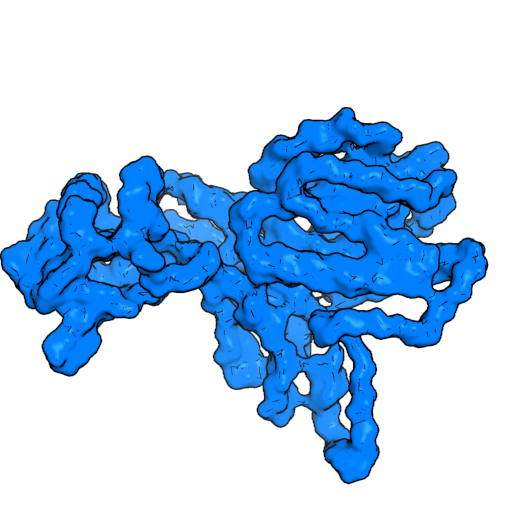.357 1.00 96.69 192 VAL A CA 1
ATOM 1414 C C . VAL A 1 192 ? -4.451 -3.456 -1.598 1.00 96.69 192 VAL A C 1
ATOM 1416 O O . VAL A 1 192 ? -4.066 -2.292 -1.495 1.00 96.69 192 VAL A O 1
ATOM 1419 N N . CYS A 1 193 ? -3.605 -4.452 -1.895 1.00 97.69 193 CYS A N 1
ATOM 1420 C CA . CYS A 1 193 ? -2.157 -4.263 -2.019 1.00 97.69 193 CYS A CA 1
ATOM 1421 C C . CYS A 1 193 ? -1.791 -3.424 -3.263 1.00 97.69 193 CYS A C 1
ATOM 1423 O O . CYS A 1 193 ? -1.840 -3.938 -4.382 1.00 97.69 193 CYS A O 1
ATOM 1425 N N . PRO A 1 194 ? -1.326 -2.168 -3.110 1.00 96.94 194 PRO A N 1
ATOM 1426 C CA . PRO A 1 194 ? -1.097 -1.285 -4.255 1.00 96.94 194 PRO A CA 1
ATOM 1427 C C . PRO A 1 194 ? 0.174 -1.628 -5.052 1.00 96.94 194 PRO A C 1
ATOM 1429 O O . PRO A 1 194 ? 0.353 -1.133 -6.165 1.00 96.94 194 PRO A O 1
ATOM 1432 N N . THR A 1 195 ? 1.061 -2.459 -4.490 1.00 96.56 195 THR A N 1
ATOM 1433 C CA . THR A 1 195 ? 2.307 -2.907 -5.135 1.00 96.56 195 THR A CA 1
ATOM 1434 C C . THR A 1 195 ? 2.162 -4.249 -5.854 1.00 96.56 195 THR A C 1
ATOM 1436 O O . THR A 1 195 ? 3.091 -4.667 -6.539 1.00 96.56 195 THR A O 1
ATOM 1439 N N . GLY A 1 196 ? 1.041 -4.960 -5.669 1.00 95.56 196 GLY A N 1
ATOM 1440 C CA . GLY A 1 196 ? 0.875 -6.328 -6.170 1.00 95.56 196 GLY A CA 1
ATOM 1441 C C . GLY A 1 196 ? 1.789 -7.360 -5.494 1.00 95.56 196 GLY A C 1
ATOM 1442 O O . GLY A 1 196 ? 2.074 -8.398 -6.080 1.00 95.56 196 GLY A O 1
ATOM 1443 N N . ALA A 1 197 ? 2.276 -7.088 -4.278 1.00 97.44 197 ALA A N 1
ATOM 1444 C CA . ALA A 1 197 ? 3.200 -7.977 -3.571 1.00 97.44 197 ALA A CA 1
ATOM 1445 C C . ALA A 1 197 ? 2.545 -9.245 -2.998 1.00 97.44 197 ALA A C 1
ATOM 1447 O O . ALA A 1 197 ? 3.265 -10.136 -2.560 1.00 97.44 197 ALA A O 1
ATOM 1448 N N . ILE A 1 198 ? 1.213 -9.325 -2.936 1.00 97.50 198 ILE A N 1
ATOM 1449 C CA . ILE A 1 198 ? 0.506 -10.430 -2.276 1.00 97.50 198 ILE A CA 1
ATOM 1450 C C . ILE A 1 198 ? -0.144 -11.326 -3.326 1.00 97.50 198 ILE A C 1
ATOM 1452 O O . ILE A 1 198 ? -0.818 -10.843 -4.233 1.00 97.50 198 ILE A O 1
ATOM 1456 N N . SER A 1 199 ? 0.042 -12.634 -3.182 1.00 95.69 199 SER A N 1
ATOM 1457 C CA . SER A 1 199 ? -0.550 -13.662 -4.041 1.00 95.69 199 SER A CA 1
ATOM 1458 C C . SER A 1 199 ? -1.163 -14.781 -3.201 1.00 95.69 199 SER A C 1
ATOM 1460 O O . SER A 1 199 ? -0.754 -15.005 -2.062 1.00 95.69 199 SER A O 1
ATOM 1462 N N . SER A 1 200 ? -2.162 -15.471 -3.750 1.00 94.06 200 SER A N 1
ATOM 1463 C CA . SER A 1 200 ? -2.720 -16.679 -3.135 1.00 94.06 200 SER A CA 1
ATOM 1464 C C . SER A 1 200 ? -1.817 -17.876 -3.444 1.00 94.06 200 SER A C 1
ATOM 1466 O O . SER A 1 200 ? -1.384 -18.056 -4.584 1.00 94.06 200 SER A O 1
ATOM 1468 N N . LEU A 1 201 ? -1.527 -18.683 -2.424 1.00 87.50 201 LEU A N 1
ATOM 1469 C CA . LEU A 1 201 ? -0.751 -19.917 -2.501 1.00 87.50 201 LEU A CA 1
ATOM 1470 C C . LEU A 1 201 ? -1.553 -21.048 -1.845 1.00 87.50 201 LEU A C 1
ATOM 1472 O O . LEU A 1 201 ? -1.339 -21.389 -0.682 1.00 87.50 201 LEU A O 1
ATOM 1476 N N . ALA A 1 202 ? -2.480 -21.621 -2.615 1.00 82.44 202 ALA A N 1
ATOM 1477 C CA . ALA A 1 202 ? -3.407 -22.658 -2.163 1.00 82.44 202 ALA A CA 1
ATOM 1478 C C . ALA A 1 202 ? -4.156 -22.246 -0.881 1.00 82.44 202 ALA A C 1
ATOM 1480 O O . ALA A 1 202 ? -5.039 -21.396 -0.935 1.00 82.44 202 ALA A O 1
ATOM 1481 N N . GLU A 1 203 ? -3.807 -22.831 0.265 1.00 82.31 203 GLU A N 1
ATOM 1482 C CA . GLU A 1 203 ? -4.496 -22.600 1.536 1.00 82.31 203 GLU A CA 1
ATOM 1483 C C . GLU A 1 203 ? -3.988 -21.369 2.308 1.00 82.31 203 GLU A C 1
ATOM 1485 O O . GLU A 1 203 ? -4.501 -21.044 3.374 1.00 82.31 203 GLU A O 1
ATOM 1490 N N . THR A 1 204 ? -2.984 -20.660 1.790 1.00 88.50 204 THR A N 1
ATOM 1491 C CA . THR A 1 204 ? -2.416 -19.472 2.436 1.00 88.50 204 THR A CA 1
ATOM 1492 C C . THR A 1 204 ? -2.116 -18.376 1.419 1.00 88.50 204 THR A C 1
ATOM 1494 O O . THR A 1 204 ? -2.384 -18.512 0.226 1.00 88.50 204 THR A O 1
ATOM 1497 N N . ILE A 1 205 ? -1.569 -17.259 1.885 1.00 95.12 205 ILE A N 1
ATOM 1498 C CA . ILE A 1 205 ? -1.052 -16.194 1.028 1.00 95.12 205 ILE A CA 1
ATOM 1499 C C . ILE A 1 205 ? 0.477 -16.198 1.045 1.00 95.12 205 ILE A C 1
ATOM 1501 O O . ILE A 1 205 ? 1.112 -16.639 2.001 1.00 95.12 205 ILE A O 1
ATOM 1505 N N . SER A 1 206 ? 1.073 -15.641 -0.001 1.00 95.81 206 SER A N 1
ATOM 1506 C CA . SER A 1 206 ? 2.494 -15.320 -0.065 1.00 95.81 206 SER A CA 1
ATOM 1507 C C . SER A 1 206 ? 2.667 -13.820 -0.270 1.00 95.81 206 SER A C 1
ATOM 1509 O O . SER A 1 206 ? 1.944 -13.211 -1.060 1.00 95.81 206 SER A O 1
ATOM 1511 N N . ILE A 1 207 ? 3.627 -13.226 0.440 1.00 97.19 207 ILE A N 1
ATOM 1512 C CA . ILE A 1 207 ? 3.973 -11.806 0.334 1.00 97.19 207 ILE A CA 1
ATOM 1513 C C . ILE A 1 207 ? 5.406 -11.708 -0.200 1.00 97.19 207 ILE A C 1
ATOM 1515 O O . ILE A 1 207 ? 6.354 -12.127 0.467 1.00 97.19 207 ILE A O 1
ATOM 1519 N N . ASP A 1 208 ? 5.578 -11.134 -1.390 1.00 97.00 208 ASP A N 1
ATOM 1520 C CA . ASP A 1 208 ? 6.889 -10.875 -1.981 1.00 97.00 208 ASP A CA 1
ATOM 1521 C C . ASP A 1 208 ? 7.544 -9.674 -1.290 1.00 97.00 208 ASP A C 1
ATOM 1523 O O . ASP A 1 208 ? 7.161 -8.510 -1.458 1.00 97.00 208 ASP A O 1
ATOM 1527 N N . SER A 1 209 ? 8.575 -9.964 -0.497 1.00 95.75 209 SER A N 1
ATOM 1528 C CA . SER A 1 209 ? 9.319 -8.943 0.235 1.00 95.75 209 SER A CA 1
ATOM 1529 C C . SER A 1 209 ? 10.067 -7.973 -0.685 1.00 95.75 209 SER A C 1
ATOM 1531 O O . SER A 1 209 ? 10.317 -6.847 -0.266 1.00 95.75 209 SER A O 1
ATOM 1533 N N . ASN A 1 210 ? 10.382 -8.333 -1.934 1.00 95.81 210 ASN A N 1
ATOM 1534 C CA . ASN A 1 210 ? 11.028 -7.433 -2.895 1.00 95.81 210 ASN A CA 1
ATOM 1535 C C . ASN A 1 210 ? 10.058 -6.364 -3.410 1.00 95.81 210 ASN A C 1
ATOM 1537 O O . ASN A 1 210 ? 10.440 -5.198 -3.528 1.00 95.81 210 ASN A O 1
ATOM 1541 N N . LEU A 1 211 ? 8.787 -6.729 -3.605 1.00 96.62 211 LEU A N 1
ATOM 1542 C CA . LEU A 1 211 ? 7.719 -5.822 -4.044 1.00 96.62 211 LEU A CA 1
ATOM 1543 C C . LEU A 1 211 ? 7.042 -5.068 -2.890 1.00 96.62 211 LEU A C 1
ATOM 1545 O O . LEU A 1 211 ? 6.480 -3.996 -3.101 1.00 96.62 211 LEU A O 1
ATOM 1549 N N . CYS A 1 212 ? 7.074 -5.595 -1.663 1.00 96.50 212 CYS A N 1
ATOM 1550 C CA . CYS A 1 212 ? 6.481 -4.933 -0.500 1.00 96.50 212 CYS A CA 1
ATOM 1551 C C . CYS A 1 212 ? 7.205 -3.619 -0.170 1.00 96.50 212 CYS A C 1
ATOM 1553 O O . CYS A 1 212 ? 8.395 -3.624 0.132 1.00 96.50 212 CYS A O 1
ATOM 1555 N N . GLN A 1 213 ? 6.495 -2.493 -0.177 1.00 93.38 213 GLN A N 1
ATOM 1556 C CA . GLN A 1 213 ? 7.078 -1.177 0.127 1.00 93.38 213 GLN A CA 1
ATOM 1557 C C . GLN A 1 213 ? 6.621 -0.590 1.466 1.00 93.38 213 GLN A C 1
ATOM 1559 O O . GLN A 1 213 ? 6.794 0.598 1.698 1.00 93.38 213 GLN A O 1
ATOM 1564 N N . GLY A 1 214 ? 5.988 -1.382 2.335 1.00 93.56 214 GLY A N 1
ATOM 1565 C CA . GLY A 1 214 ? 5.612 -0.911 3.673 1.00 93.56 214 GLY A CA 1
ATOM 1566 C C . GLY A 1 214 ? 4.431 0.064 3.712 1.00 93.56 214 GLY A C 1
ATOM 1567 O O . GLY A 1 214 ? 4.320 0.839 4.645 1.00 93.56 214 GLY A O 1
ATOM 1568 N N . CYS A 1 215 ? 3.521 0.035 2.731 1.00 93.94 215 CYS A N 1
ATOM 1569 C CA . CYS A 1 215 ? 2.319 0.890 2.744 1.00 93.94 215 CYS A CA 1
ATOM 1570 C C . CYS A 1 215 ? 1.291 0.519 3.830 1.00 93.94 215 CYS A C 1
ATOM 1572 O O . CYS A 1 215 ? 0.336 1.256 4.030 1.00 93.94 215 CYS A O 1
ATOM 1574 N N . ALA A 1 216 ? 1.460 -0.633 4.491 1.00 96.06 216 ALA A N 1
ATOM 1575 C CA . ALA A 1 216 ? 0.621 -1.152 5.574 1.00 96.06 216 ALA A CA 1
ATOM 1576 C C . ALA A 1 216 ? -0.876 -1.381 5.263 1.00 96.06 216 ALA A C 1
ATOM 1578 O O . ALA A 1 216 ? -1.606 -1.839 6.137 1.00 96.06 216 ALA A O 1
ATOM 1579 N N . THR A 1 217 ? -1.348 -1.196 4.026 1.00 97.44 217 THR A N 1
ATOM 1580 C CA . THR A 1 217 ? -2.763 -1.422 3.665 1.00 97.44 217 THR A CA 1
ATOM 1581 C C . THR A 1 217 ? -3.233 -2.854 3.939 1.00 97.44 217 THR A C 1
ATOM 1583 O O . THR A 1 217 ? -4.361 -3.075 4.366 1.00 97.44 217 THR A O 1
ATOM 1586 N N . CYS A 1 218 ? -2.362 -3.851 3.756 1.00 97.56 218 CYS A N 1
ATOM 1587 C CA . CYS A 1 218 ? -2.683 -5.238 4.096 1.00 97.56 218 CYS A CA 1
ATOM 1588 C C . CYS A 1 218 ? -2.777 -5.486 5.612 1.00 97.56 218 CYS A C 1
ATOM 1590 O O . CYS A 1 218 ? -3.569 -6.329 6.023 1.00 97.56 218 CYS A O 1
ATOM 1592 N N . VAL A 1 219 ? -2.018 -4.746 6.431 1.00 96.56 219 VAL A N 1
ATOM 1593 C CA . VAL A 1 219 ? -2.124 -4.763 7.902 1.00 96.56 219 VAL A CA 1
ATOM 1594 C C . VAL A 1 219 ? -3.449 -4.125 8.324 1.00 96.56 219 VAL A C 1
ATOM 1596 O O . VAL A 1 219 ? -4.167 -4.682 9.151 1.00 96.56 219 VAL A O 1
ATOM 1599 N N . LEU A 1 220 ? -3.821 -2.996 7.705 1.00 96.31 220 LEU A N 1
ATOM 1600 C CA . LEU A 1 220 ? -5.115 -2.345 7.922 1.00 96.31 220 LEU A CA 1
ATOM 1601 C C . LEU A 1 220 ? -6.277 -3.300 7.635 1.00 96.31 220 LEU A C 1
ATOM 1603 O O . LEU A 1 220 ? -7.144 -3.476 8.491 1.00 96.31 220 LEU A O 1
ATOM 1607 N N . ALA A 1 221 ? -6.254 -3.927 6.459 1.00 95.88 221 ALA A N 1
ATOM 1608 C CA . ALA A 1 221 ? -7.340 -4.755 5.953 1.00 95.88 221 ALA A CA 1
ATOM 1609 C C . ALA A 1 221 ? -7.425 -6.149 6.593 1.00 95.88 221 ALA A C 1
ATOM 1611 O O . ALA A 1 221 ? -8.433 -6.827 6.397 1.00 95.88 221 ALA A O 1
ATOM 1612 N N . CYS A 1 222 ? -6.386 -6.614 7.300 1.00 94.81 222 CYS A N 1
ATOM 1613 C CA . CYS A 1 222 ? -6.353 -7.938 7.922 1.00 94.81 222 CYS A CA 1
ATOM 1614 C C . CYS A 1 222 ? -7.102 -7.935 9.269 1.00 94.81 222 CYS A C 1
ATOM 1616 O O . CYS A 1 222 ? -6.608 -7.363 10.243 1.00 94.81 222 CYS A O 1
ATOM 1618 N N . PRO A 1 223 ? -8.262 -8.607 9.381 1.00 90.38 223 PRO A N 1
ATOM 1619 C CA . PRO A 1 223 ? -9.086 -8.509 10.583 1.00 90.38 223 PRO A CA 1
ATOM 1620 C C . PRO A 1 223 ? -8.677 -9.472 11.699 1.00 90.38 223 PRO A C 1
ATOM 1622 O O . PRO A 1 223 ? -9.074 -9.291 12.849 1.00 90.38 223 PRO A O 1
ATOM 1625 N N . THR A 1 224 ? -7.910 -10.511 11.368 1.00 90.31 224 THR A N 1
ATOM 1626 C CA . THR A 1 224 ? -7.399 -11.499 12.327 1.00 90.31 224 THR A CA 1
ATOM 1627 C C . THR A 1 224 ? -6.055 -11.092 12.927 1.00 90.31 224 THR A C 1
ATOM 1629 O O . THR A 1 224 ? -5.624 -11.675 13.915 1.00 90.31 224 THR A O 1
ATOM 1632 N N . GLY A 1 225 ? -5.372 -10.106 12.334 1.00 91.75 225 GLY A N 1
ATOM 1633 C CA . GLY A 1 225 ? -4.000 -9.756 12.700 1.00 91.75 225 GLY A CA 1
ATOM 1634 C C . GLY A 1 225 ? -2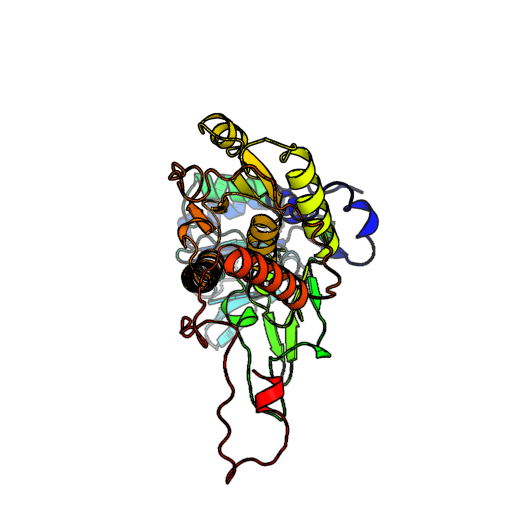.941 -10.731 12.171 1.00 91.75 225 GLY A C 1
ATOM 1635 O O . GLY A 1 225 ? -1.807 -10.690 12.637 1.00 91.75 225 GLY A O 1
ATOM 1636 N N . ALA A 1 226 ? -3.272 -11.582 11.190 1.00 93.88 226 ALA A N 1
ATOM 1637 C CA . ALA A 1 226 ? -2.311 -12.482 10.543 1.00 93.88 226 ALA A CA 1
ATOM 1638 C C . ALA A 1 226 ? -1.138 -11.749 9.875 1.00 93.88 226 ALA A C 1
ATOM 1640 O O . ALA A 1 226 ? -0.055 -12.314 9.763 1.00 93.88 226 ALA A O 1
ATOM 1641 N N . ILE A 1 227 ? -1.343 -10.507 9.426 1.00 95.38 227 ILE A N 1
ATOM 1642 C CA . ILE A 1 227 ? -0.285 -9.639 8.904 1.00 95.38 227 ILE A CA 1
ATOM 1643 C C . ILE A 1 227 ? -0.078 -8.502 9.904 1.00 95.38 227 ILE A C 1
ATOM 1645 O O . ILE A 1 227 ? -0.987 -7.702 10.126 1.00 95.38 227 ILE A O 1
ATOM 1649 N N . ALA A 1 228 ? 1.118 -8.416 10.480 1.00 92.94 228 ALA A N 1
ATOM 1650 C CA . ALA A 1 228 ? 1.516 -7.364 11.410 1.00 92.94 228 ALA A CA 1
ATOM 1651 C C . ALA A 1 228 ? 2.656 -6.532 10.817 1.00 92.94 228 ALA A C 1
ATOM 1653 O O . ALA A 1 228 ? 3.460 -7.050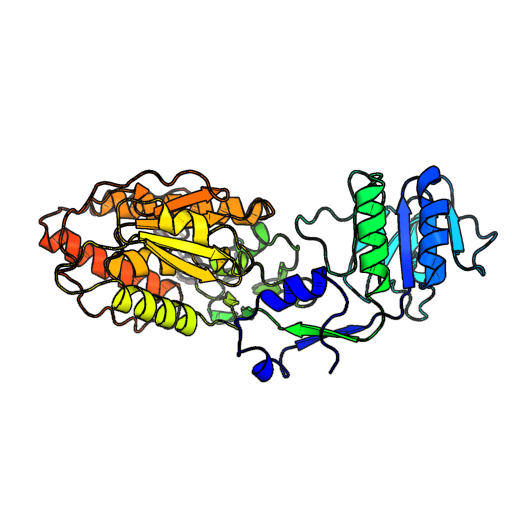 10.046 1.00 92.94 228 ALA A O 1
ATOM 1654 N N . TYR A 1 229 ? 2.740 -5.251 11.174 1.00 93.38 229 TYR A N 1
ATOM 1655 C CA . TYR A 1 229 ? 3.859 -4.401 10.768 1.00 93.38 229 TYR A CA 1
ATOM 1656 C C . TYR A 1 229 ? 5.071 -4.642 11.672 1.00 93.38 229 TYR A C 1
ATOM 1658 O O . TYR A 1 229 ? 4.914 -4.790 12.885 1.00 93.38 229 TYR A O 1
ATOM 1666 N N . THR A 1 230 ? 6.269 -4.707 11.091 1.00 89.94 230 THR A N 1
ATOM 1667 C CA . THR A 1 230 ? 7.480 -5.078 11.842 1.00 89.94 230 THR A CA 1
ATOM 1668 C C . THR A 1 230 ? 7.943 -3.959 12.775 1.00 89.94 230 THR A C 1
ATOM 1670 O O . THR A 1 230 ? 8.208 -4.215 13.947 1.00 89.94 230 THR A O 1
ATOM 1673 N N . ALA A 1 231 ? 8.049 -2.723 12.277 1.00 86.12 231 ALA A N 1
ATOM 1674 C CA . ALA A 1 231 ? 8.565 -1.595 13.052 1.00 86.12 231 ALA A CA 1
ATOM 1675 C C . ALA A 1 231 ? 8.025 -0.253 12.516 1.00 86.12 231 ALA A C 1
ATOM 1677 O O . ALA A 1 231 ? 8.396 0.133 11.406 1.00 86.12 231 ALA A O 1
ATOM 1678 N N . PRO A 1 232 ? 7.204 0.491 13.281 1.00 88.31 232 PRO A N 1
ATOM 1679 C CA . PRO A 1 232 ? 6.830 0.247 14.675 1.00 88.31 232 PRO A CA 1
ATOM 1680 C C . PRO A 1 232 ? 5.872 -0.940 14.824 1.00 88.31 232 PRO A C 1
ATOM 1682 O O . PRO A 1 232 ? 5.049 -1.196 13.945 1.00 88.31 232 PRO A O 1
ATOM 1685 N N . SER A 1 233 ? 5.979 -1.659 15.943 1.00 88.75 233 SER A N 1
ATOM 1686 C CA . SER A 1 233 ? 5.021 -2.714 16.271 1.00 88.75 233 SER A CA 1
ATOM 1687 C C . SER A 1 233 ? 3.684 -2.118 16.729 1.00 88.75 233 SER A C 1
ATOM 1689 O O . SER A 1 233 ? 3.602 -0.949 17.115 1.00 88.75 233 SER A O 1
ATOM 1691 N N . LEU A 1 234 ? 2.630 -2.940 16.755 1.00 88.69 234 LEU A N 1
ATOM 1692 C CA . LEU A 1 234 ? 1.329 -2.554 17.317 1.00 88.69 234 LEU A CA 1
ATOM 1693 C C . LEU A 1 234 ? 1.470 -2.018 18.754 1.00 88.69 234 LEU A C 1
ATOM 1695 O O . LEU A 1 234 ? 0.871 -1.004 19.108 1.00 88.69 234 LEU A O 1
ATOM 1699 N N . VAL A 1 235 ? 2.302 -2.673 19.568 1.00 88.62 235 VAL A N 1
ATOM 1700 C CA . VAL A 1 235 ? 2.557 -2.271 20.958 1.00 88.62 235 VAL A CA 1
ATOM 1701 C C . VAL A 1 235 ? 3.223 -0.898 21.015 1.00 88.62 235 VAL A C 1
ATOM 1703 O O . VAL A 1 235 ? 2.828 -0.068 21.833 1.00 88.62 235 VAL A O 1
ATOM 1706 N N . ASP A 1 236 ? 4.187 -0.626 20.132 1.00 89.69 236 ASP A N 1
ATOM 1707 C CA . ASP A 1 236 ? 4.871 0.671 20.079 1.00 89.69 236 ASP A CA 1
ATOM 1708 C C . ASP A 1 236 ? 3.909 1.802 19.703 1.00 89.69 236 ASP A C 1
ATOM 1710 O O . ASP A 1 236 ? 3.913 2.853 20.349 1.00 89.69 236 ASP A O 1
ATOM 1714 N N . ILE A 1 237 ? 3.050 1.573 18.700 1.00 91.44 237 ILE A N 1
ATOM 1715 C CA . ILE A 1 237 ? 2.028 2.534 18.257 1.00 91.44 237 ILE A CA 1
ATOM 1716 C C . ILE A 1 237 ? 1.093 2.879 19.419 1.00 91.44 237 ILE A C 1
ATOM 1718 O O . ILE A 1 237 ? 0.926 4.054 19.750 1.00 91.44 237 ILE A O 1
ATOM 1722 N N . HIS A 1 238 ? 0.522 1.870 20.081 1.00 91.06 238 HIS A N 1
ATOM 1723 C CA . HIS A 1 238 ? -0.440 2.080 21.169 1.00 91.06 238 HIS A CA 1
ATOM 1724 C C . HIS A 1 238 ? 0.199 2.658 22.433 1.00 91.06 238 HIS A C 1
ATOM 1726 O O . HIS A 1 238 ? -0.424 3.471 23.119 1.00 91.06 238 HIS A O 1
ATOM 1732 N N . LYS A 1 239 ? 1.456 2.303 22.729 1.00 89.75 239 LYS A N 1
ATOM 1733 C CA . LYS A 1 239 ? 2.222 2.914 23.822 1.00 89.75 239 LYS A CA 1
ATOM 1734 C C . LYS A 1 239 ? 2.458 4.399 23.561 1.00 89.75 239 LYS A C 1
ATOM 1736 O O . LYS A 1 239 ? 2.190 5.211 24.442 1.00 89.75 239 LYS A O 1
ATOM 1741 N N . ARG A 1 240 ? 2.904 4.764 22.354 1.00 91.75 240 ARG A N 1
ATOM 1742 C CA . ARG A 1 240 ? 3.113 6.167 21.968 1.00 91.75 240 ARG A CA 1
ATOM 1743 C C . ARG A 1 240 ? 1.805 6.955 21.985 1.00 91.75 240 ARG A C 1
ATOM 1745 O O . ARG A 1 240 ? 1.790 8.071 22.491 1.00 91.75 240 ARG A O 1
ATOM 1752 N N . LEU A 1 241 ? 0.716 6.367 21.485 1.00 91.50 241 LEU A N 1
ATOM 1753 C CA . LEU A 1 241 ? -0.619 6.966 21.531 1.00 91.50 241 LEU A CA 1
ATOM 1754 C C . LEU A 1 241 ? -1.038 7.278 22.973 1.00 91.50 241 LEU A C 1
ATOM 1756 O O . LEU A 1 241 ? -1.491 8.383 23.260 1.00 91.50 241 LEU A O 1
ATOM 1760 N N . ALA A 1 242 ? -0.858 6.317 23.884 1.00 88.25 242 ALA A N 1
ATOM 1761 C CA . ALA A 1 242 ? -1.187 6.491 25.293 1.00 88.25 242 ALA A CA 1
ATOM 1762 C C . ALA A 1 242 ? -0.364 7.608 25.948 1.00 88.25 242 ALA A C 1
ATOM 1764 O O . ALA A 1 242 ? -0.938 8.428 26.657 1.00 88.25 242 ALA A O 1
ATOM 1765 N N . THR A 1 243 ? 0.948 7.664 25.691 1.00 89.25 243 THR A N 1
ATOM 1766 C CA 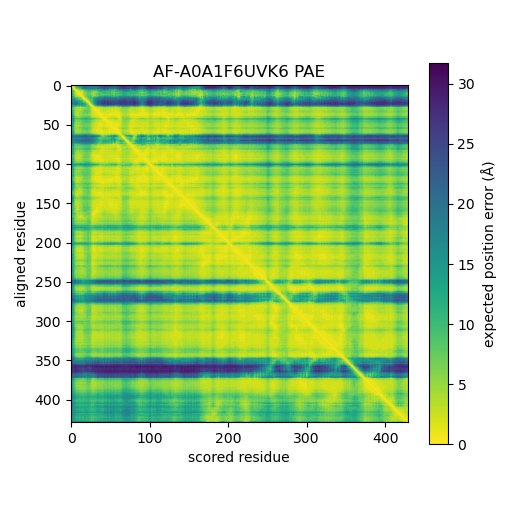. THR A 1 243 ? 1.829 8.729 26.197 1.00 89.25 243 THR A CA 1
ATOM 1767 C C . THR A 1 243 ? 1.379 10.104 25.708 1.00 89.25 243 THR A C 1
ATOM 1769 O O . THR A 1 243 ? 1.136 10.987 26.522 1.00 89.25 243 THR A O 1
ATOM 1772 N N . ILE A 1 244 ? 1.196 10.260 24.396 1.00 89.25 244 ILE A N 1
ATOM 1773 C CA . ILE A 1 244 ? 0.856 11.543 23.770 1.00 89.25 244 ILE A CA 1
ATOM 1774 C C . ILE A 1 244 ? -0.497 12.075 24.267 1.00 89.25 244 ILE A C 1
ATOM 1776 O O . ILE A 1 244 ? -0.628 13.259 24.569 1.00 89.25 244 ILE A O 1
ATOM 1780 N N . LEU A 1 245 ? -1.506 11.206 24.391 1.00 86.44 245 LEU A N 1
ATOM 1781 C CA . LEU A 1 245 ? -2.811 11.614 24.914 1.00 86.44 245 LEU A CA 1
ATOM 1782 C C . LEU A 1 245 ? -2.763 11.915 26.416 1.00 86.44 245 LEU A C 1
ATOM 1784 O O . LEU A 1 245 ? -3.377 12.882 26.845 1.00 86.44 245 LEU A O 1
ATOM 1788 N N . ALA A 1 246 ? -2.020 11.141 27.213 1.00 82.44 246 ALA A N 1
ATOM 1789 C CA . ALA A 1 246 ? -1.882 11.404 28.647 1.00 82.44 246 ALA A CA 1
ATOM 1790 C C . ALA A 1 246 ? -1.172 12.738 28.939 1.00 82.44 246 ALA A C 1
ATOM 1792 O O . ALA A 1 246 ? -1.505 13.405 29.911 1.00 82.44 246 ALA A O 1
ATOM 1793 N N . GLU A 1 247 ? -0.218 13.139 28.097 1.00 83.75 247 GLU A N 1
ATOM 1794 C CA . GLU A 1 247 ? 0.463 14.437 28.200 1.00 83.75 247 GLU A CA 1
ATOM 1795 C C . GLU A 1 247 ? -0.438 15.607 27.780 1.00 83.75 247 GLU A C 1
ATOM 1797 O O . GLU A 1 247 ? -0.337 16.697 28.341 1.00 83.75 247 GLU A O 1
ATOM 1802 N N . ALA A 1 248 ? -1.337 15.386 26.818 1.00 78.25 248 ALA A N 1
ATOM 1803 C CA . ALA A 1 248 ? -2.277 16.401 26.349 1.00 78.25 248 ALA A CA 1
ATOM 1804 C C . ALA A 1 248 ? -3.517 16.564 27.244 1.00 78.25 248 ALA A C 1
ATOM 1806 O O . ALA A 1 248 ? -4.162 17.613 27.225 1.00 78.25 248 ALA A O 1
ATOM 1807 N N . VAL A 1 249 ? -3.866 15.529 28.010 1.00 68.38 249 VAL A N 1
ATOM 1808 C CA . VAL A 1 249 ? -5.061 15.473 28.856 1.00 68.38 249 VAL A CA 1
ATOM 1809 C C . VAL A 1 249 ? -4.688 15.725 30.320 1.00 68.38 249 VAL A C 1
ATOM 1811 O O . VAL A 1 249 ? -4.315 14.811 31.053 1.00 68.38 249 VAL A O 1
ATOM 1814 N N . GLY A 1 250 ? -4.822 16.973 30.772 1.00 62.69 250 GLY A N 1
ATOM 1815 C CA . GLY A 1 250 ? -4.737 17.325 32.193 1.00 62.69 250 GLY A CA 1
ATOM 1816 C C . GLY A 1 250 ? -6.090 17.210 32.920 1.00 62.69 250 GLY A C 1
ATOM 1817 O O . GLY A 1 250 ? -7.143 17.368 32.295 1.00 62.69 250 GLY A O 1
ATOM 1818 N N . PRO A 1 251 ? -6.116 16.984 34.250 1.00 61.50 251 PRO A N 1
ATOM 1819 C CA . PRO A 1 251 ? -7.347 17.071 35.033 1.00 61.50 251 PRO A CA 1
ATOM 1820 C C . PRO A 1 251 ? -8.006 18.447 34.870 1.00 61.50 251 PRO A C 1
ATOM 1822 O O . PRO A 1 251 ? -7.394 19.472 35.160 1.00 61.50 251 PRO A O 1
ATOM 1825 N N . GLY A 1 252 ? -9.263 18.469 34.423 1.00 62.28 252 GLY A N 1
ATOM 1826 C CA . GLY A 1 252 ? -10.005 19.712 34.186 1.00 62.28 252 GLY A CA 1
ATOM 1827 C C . GLY A 1 252 ? -9.742 20.376 32.827 1.00 62.28 252 GLY A C 1
ATOM 1828 O O . GLY A 1 252 ? -10.311 21.431 32.563 1.00 62.28 252 GLY A O 1
ATOM 1829 N N . CYS A 1 253 ? -8.915 19.775 31.966 1.00 68.50 253 CYS A N 1
ATOM 1830 C CA . CYS A 1 253 ? -8.719 20.230 30.592 1.00 68.50 253 CYS A CA 1
ATOM 1831 C C . CYS A 1 253 ? -9.830 19.717 29.663 1.00 68.50 253 CYS A C 1
ATOM 1833 O O . CYS A 1 253 ? -10.452 18.678 29.917 1.00 68.50 253 CYS A O 1
ATOM 1835 N N . GLU A 1 254 ? -10.048 20.447 28.567 1.00 76.00 254 GLU A N 1
ATOM 1836 C CA . GLU A 1 254 ? -10.860 19.981 27.444 1.00 76.00 254 GLU A CA 1
ATOM 1837 C C . GLU A 1 254 ? -10.224 18.747 26.790 1.00 76.00 254 GLU A C 1
ATOM 1839 O O . GLU A 1 254 ? -9.000 18.612 26.725 1.00 76.00 254 GLU A O 1
ATOM 1844 N N . ALA A 1 255 ? -11.065 17.846 26.284 1.00 80.38 255 ALA A N 1
ATOM 1845 C CA . ALA A 1 255 ? -10.622 16.672 25.546 1.00 80.38 255 ALA A CA 1
ATOM 1846 C C . ALA A 1 255 ? -9.924 17.071 24.222 1.00 80.38 255 ALA A C 1
ATOM 1848 O O . ALA A 1 255 ? -10.497 17.835 23.437 1.00 80.38 255 ALA A O 1
ATOM 1849 N N . PRO A 1 256 ? -8.718 16.548 23.919 1.00 85.31 256 PRO A N 1
ATOM 1850 C CA . PRO A 1 256 ? -7.968 16.954 22.739 1.00 85.31 256 PRO A CA 1
ATOM 1851 C C . PRO A 1 256 ? -8.449 16.261 21.462 1.00 85.31 256 PRO A C 1
ATOM 1853 O O . PRO A 1 256 ? -8.866 15.097 21.479 1.00 85.31 256 PRO A O 1
ATOM 1856 N N . GLN A 1 257 ? -8.302 16.933 20.322 1.00 87.31 257 GLN A N 1
ATOM 1857 C CA . GLN A 1 257 ? -8.341 16.282 19.012 1.00 87.31 257 GLN A CA 1
ATOM 1858 C C . GLN A 1 257 ? -7.020 15.564 18.739 1.00 87.31 257 GLN A C 1
ATOM 1860 O O . GLN A 1 257 ? -5.947 16.100 19.007 1.00 87.31 257 GLN A O 1
ATOM 1865 N N . LEU A 1 258 ? -7.095 14.371 18.160 1.00 90.19 258 LEU A N 1
ATOM 1866 C CA . LEU A 1 258 ? -5.945 13.641 17.651 1.00 90.19 258 LEU A CA 1
ATOM 1867 C C . LEU A 1 258 ? -5.892 13.774 16.129 1.00 90.19 258 LEU A C 1
ATOM 1869 O O . LEU A 1 258 ? -6.795 13.305 15.438 1.00 90.19 258 LEU A O 1
ATOM 1873 N N . LEU A 1 259 ? -4.821 14.364 15.608 1.00 91.00 259 LEU A N 1
ATOM 1874 C CA . LEU A 1 259 ? -4.550 14.441 14.177 1.00 91.00 259 LEU A CA 1
ATOM 1875 C C . LEU A 1 259 ? -3.471 13.426 13.805 1.00 91.00 259 LEU A C 1
ATOM 1877 O O . LEU A 1 259 ? -2.317 13.565 14.203 1.00 91.00 259 LEU A O 1
ATOM 1881 N N . ILE A 1 260 ? -3.850 12.408 13.043 1.00 93.62 260 ILE A N 1
ATOM 1882 C CA . ILE A 1 260 ? -2.984 11.335 12.557 1.00 93.62 260 ILE A CA 1
ATOM 1883 C C . ILE A 1 260 ? -2.528 11.678 11.137 1.00 93.62 260 ILE A C 1
ATOM 1885 O O . ILE A 1 260 ? -3.351 12.026 10.290 1.00 93.62 260 ILE A O 1
ATOM 1889 N N . TYR A 1 261 ? -1.228 11.568 10.879 1.00 91.56 261 TYR A N 1
ATOM 1890 C CA . TYR A 1 261 ? -0.610 11.921 9.600 1.00 91.56 261 TYR A CA 1
ATOM 1891 C C . TYR A 1 261 ? 0.653 11.101 9.338 1.00 91.56 261 TYR A C 1
ATOM 1893 O O . TYR A 1 261 ? 1.184 10.484 10.260 1.00 91.56 261 TYR A O 1
ATOM 1901 N N . GLU A 1 262 ? 1.143 11.077 8.096 1.00 90.38 262 GLU A N 1
ATOM 1902 C CA . GLU A 1 262 ? 2.410 10.402 7.792 1.00 90.38 262 GLU A CA 1
ATOM 1903 C C . GLU A 1 262 ? 3.625 11.234 8.232 1.00 90.38 262 GLU A C 1
ATOM 1905 O O . GLU A 1 262 ? 3.629 12.445 8.054 1.00 90.38 262 GLU A O 1
ATOM 1910 N N . ASP A 1 263 ? 4.689 10.600 8.740 1.00 86.38 263 ASP A N 1
ATOM 1911 C CA . ASP A 1 263 ? 5.919 11.272 9.212 1.00 86.38 263 ASP A CA 1
ATOM 1912 C C . ASP A 1 263 ? 6.574 12.174 8.140 1.00 86.38 263 ASP A C 1
ATOM 1914 O O . ASP A 1 263 ? 7.330 13.093 8.457 1.00 86.38 263 ASP A O 1
ATOM 1918 N N . THR A 1 264 ? 6.298 11.915 6.859 1.00 80.69 264 THR A N 1
ATOM 1919 C CA . THR A 1 264 ? 6.789 12.707 5.724 1.00 80.69 264 THR A CA 1
ATOM 1920 C C . THR A 1 264 ? 5.950 13.950 5.425 1.00 80.69 264 THR A C 1
ATOM 1922 O O . THR A 1 264 ? 6.380 14.781 4.624 1.00 80.69 264 THR A O 1
ATOM 1925 N N . ASP A 1 265 ? 4.766 14.089 6.025 1.00 77.94 265 ASP A N 1
ATOM 1926 C CA . ASP A 1 265 ? 3.881 15.232 5.816 1.00 77.94 265 ASP A CA 1
ATOM 1927 C C . ASP A 1 265 ? 4.236 16.386 6.764 1.00 77.94 265 ASP A C 1
ATOM 1929 O O . ASP A 1 265 ? 3.928 16.382 7.957 1.00 77.94 265 ASP A O 1
ATOM 1933 N N . GLN A 1 266 ? 4.900 17.400 6.212 1.00 69.56 266 GLN A N 1
ATOM 1934 C CA . GLN A 1 266 ? 5.332 18.586 6.954 1.00 69.56 266 GLN A CA 1
ATOM 1935 C C . GLN A 1 266 ? 4.226 19.641 7.108 1.00 69.56 266 GLN A C 1
ATOM 1937 O O . GLN A 1 266 ? 4.381 20.567 7.901 1.00 69.56 266 GLN A O 1
ATOM 1942 N N . SER A 1 267 ? 3.106 19.513 6.387 1.00 66.81 267 SER A N 1
ATOM 1943 C CA . SER A 1 267 ? 2.035 20.525 6.355 1.00 66.81 267 SER A CA 1
ATOM 1944 C C . SER A 1 267 ? 1.138 20.515 7.602 1.00 66.81 267 SER A C 1
ATOM 1946 O O . SER A 1 267 ? 0.324 21.411 7.830 1.00 66.81 267 SER A O 1
ATOM 1948 N N . VAL A 1 268 ? 1.307 19.508 8.460 1.00 64.38 268 VAL A N 1
ATOM 1949 C CA . VAL A 1 268 ? 0.397 19.221 9.572 1.00 64.38 268 VAL A CA 1
ATOM 1950 C C . VAL A 1 268 ? 0.622 20.125 10.787 1.00 64.38 268 VAL A C 1
ATOM 1952 O O . VAL A 1 268 ? -0.327 20.438 11.510 1.00 64.38 268 VAL A O 1
ATOM 1955 N N . GLY A 1 269 ? 1.854 20.604 10.991 1.00 63.28 269 GLY A N 1
ATOM 1956 C CA . GLY A 1 269 ? 2.175 21.539 12.075 1.00 63.28 269 GLY A CA 1
ATOM 1957 C C . GLY A 1 269 ? 1.401 22.859 11.980 1.00 63.28 269 GLY A C 1
ATOM 1958 O O . GLY A 1 269 ? 1.042 23.434 13.005 1.00 63.28 269 GLY A O 1
ATOM 1959 N N . GLU A 1 270 ? 1.078 23.299 10.763 1.00 62.16 270 GLU A N 1
ATOM 1960 C CA . GLU A 1 270 ? 0.302 24.517 10.509 1.00 62.16 270 GLU A CA 1
ATOM 1961 C C . GLU A 1 270 ? -1.190 24.317 10.822 1.00 62.16 270 GLU A C 1
ATOM 1963 O O . GLU A 1 270 ? -1.834 25.216 11.357 1.00 62.16 270 GLU A O 1
ATOM 1968 N N . CYS A 1 271 ? -1.733 23.118 10.581 1.00 62.41 271 CYS A N 1
ATOM 1969 C CA . CYS A 1 271 ? -3.140 22.802 10.843 1.00 62.41 271 CYS A CA 1
ATOM 1970 C C . CYS A 1 271 ? -3.466 22.783 12.345 1.00 62.41 271 CYS A C 1
ATOM 1972 O O . CYS A 1 271 ? -4.497 23.312 12.763 1.00 62.41 271 CYS A O 1
ATOM 1974 N N . LEU A 1 272 ? -2.570 22.225 13.168 1.00 63.41 272 LEU A N 1
ATOM 1975 C CA . LEU A 1 272 ? -2.766 22.089 14.619 1.00 63.41 272 LEU A CA 1
ATOM 1976 C C . LEU A 1 272 ? -2.896 23.435 15.352 1.00 63.41 272 LEU A C 1
ATOM 1978 O O . LEU A 1 272 ? -3.528 23.492 16.402 1.00 63.41 272 LEU A O 1
ATOM 1982 N N . GLY A 1 273 ? -2.321 24.513 14.807 1.00 57.47 273 GLY A N 1
ATOM 1983 C CA . GLY A 1 273 ? -2.354 25.851 15.410 1.00 57.47 273 GLY A CA 1
ATOM 1984 C C . GLY A 1 273 ? -3.593 26.689 15.078 1.00 57.47 273 GLY A C 1
ATOM 1985 O O . GLY A 1 273 ? -3.717 27.800 15.584 1.00 57.47 273 GLY A O 1
ATOM 1986 N N . THR A 1 274 ? -4.491 26.194 14.220 1.00 60.62 274 THR A N 1
ATOM 1987 C CA . THR A 1 274 ? -5.625 26.975 13.677 1.00 60.62 274 THR A CA 1
ATOM 1988 C C . THR A 1 274 ? -6.977 26.650 14.309 1.00 60.62 274 THR A C 1
ATOM 1990 O O . THR A 1 274 ? -7.997 27.191 13.885 1.00 60.62 274 THR A O 1
ATOM 1993 N N . VAL A 1 275 ? -7.007 25.772 15.315 1.00 64.06 275 VAL A N 1
ATOM 1994 C CA . VAL A 1 275 ? -8.252 25.269 15.905 1.00 64.06 275 VAL A CA 1
ATOM 1995 C C . VAL A 1 275 ? -8.430 25.780 17.335 1.00 64.06 275 VAL A C 1
ATOM 1997 O O . VAL A 1 275 ? -7.511 25.706 18.145 1.00 64.06 275 VAL A O 1
ATOM 2000 N N . ASP A 1 276 ? -9.645 26.223 17.671 1.00 66.12 276 ASP A N 1
ATOM 2001 C CA . ASP A 1 276 ? -10.049 26.717 19.002 1.00 66.12 276 ASP A CA 1
ATOM 2002 C C . ASP A 1 276 ? -10.180 25.606 20.074 1.00 66.12 276 ASP A C 1
ATOM 2004 O O . ASP A 1 276 ? -11.014 25.703 20.974 1.00 66.12 276 ASP A O 1
ATOM 2008 N N . ARG A 1 277 ? -9.410 24.512 19.974 1.00 73.56 277 ARG A N 1
ATOM 2009 C CA . ARG A 1 277 ? -9.347 23.461 21.003 1.00 73.56 277 ARG A CA 1
ATOM 2010 C C . ARG A 1 277 ? -8.002 22.736 21.021 1.00 73.56 277 ARG A C 1
ATOM 2012 O O . ARG A 1 277 ? -7.333 22.690 19.983 1.00 73.56 277 ARG A O 1
ATOM 2019 N N . PRO A 1 278 ? -7.620 22.109 22.151 1.00 78.44 278 PRO A N 1
ATOM 2020 C CA . PRO A 1 278 ? -6.383 21.344 22.235 1.00 78.44 278 PRO A CA 1
ATOM 2021 C C . PRO A 1 278 ? -6.318 20.290 21.127 1.00 78.44 278 PRO A C 1
ATOM 2023 O O . PRO A 1 278 ? -7.236 19.488 20.962 1.00 78.44 278 PRO A O 1
ATOM 2026 N N . SER A 1 279 ? -5.238 20.303 20.354 1.00 82.38 279 SER A N 1
ATOM 2027 C CA . SER A 1 279 ? -5.030 19.390 19.233 1.00 82.38 279 SER A CA 1
ATOM 2028 C C . SER A 1 279 ? -3.633 18.802 19.311 1.00 82.38 279 SER A C 1
ATOM 2030 O O . SER A 1 279 ? -2.671 19.500 19.630 1.00 82.38 279 SER A O 1
ATOM 2032 N N . VAL A 1 280 ? -3.523 17.508 19.031 1.00 87.19 280 VAL A N 1
ATOM 2033 C CA . VAL A 1 280 ? -2.290 16.751 19.213 1.00 87.19 280 VAL A CA 1
ATOM 2034 C C . VAL A 1 280 ? -1.966 15.983 17.948 1.00 87.19 280 VAL A C 1
ATOM 2036 O O . VAL A 1 280 ? -2.798 15.253 17.412 1.00 87.19 280 VAL A O 1
ATOM 2039 N N . GLY A 1 281 ? -0.734 16.142 17.480 1.00 89.38 281 GLY A N 1
ATOM 2040 C CA . GLY A 1 281 ? -0.230 15.424 16.323 1.00 89.38 281 GLY A CA 1
ATOM 2041 C C . GLY A 1 281 ? 0.226 14.004 16.662 1.00 89.38 281 GLY A C 1
ATOM 2042 O O . GLY A 1 281 ? 0.965 13.788 17.621 1.00 89.38 281 GLY A O 1
ATOM 2043 N N . PHE A 1 282 ? -0.146 13.045 15.821 1.00 92.25 282 PHE A N 1
ATOM 2044 C CA . PHE A 1 282 ? 0.272 11.651 15.889 1.00 92.25 282 PHE A CA 1
ATOM 2045 C C . PHE A 1 282 ? 0.816 11.187 14.536 1.00 92.25 282 PHE A C 1
ATOM 2047 O O . PHE A 1 282 ? 0.104 10.636 13.699 1.00 92.25 282 PHE A O 1
ATOM 2054 N N . ALA A 1 283 ? 2.104 11.441 14.331 1.00 91.38 283 ALA A N 1
ATOM 2055 C CA . ALA A 1 283 ? 2.807 11.066 13.112 1.00 91.38 283 ALA A CA 1
ATOM 2056 C C . ALA A 1 283 ? 3.024 9.539 13.040 1.00 91.38 283 ALA A C 1
ATOM 2058 O O . ALA A 1 283 ? 3.391 8.928 14.047 1.00 91.38 283 ALA A O 1
ATOM 2059 N N . VAL A 1 284 ? 2.793 8.906 11.894 1.00 92.38 284 VAL A N 1
ATOM 2060 C CA . VAL A 1 284 ? 3.018 7.472 11.654 1.00 92.38 284 VAL A CA 1
ATOM 2061 C C . VAL A 1 284 ? 3.818 7.257 10.365 1.00 92.38 284 VAL A C 1
ATOM 2063 O O . VAL A 1 284 ? 3.686 8.035 9.431 1.00 92.38 284 VAL A O 1
ATOM 2066 N N . PRO A 1 285 ? 4.599 6.176 10.223 1.00 90.31 285 PRO A N 1
ATOM 2067 C CA . PRO A 1 285 ? 5.386 5.972 9.001 1.00 90.31 285 PRO A CA 1
ATOM 2068 C C . PRO A 1 285 ? 4.548 5.616 7.763 1.00 90.31 285 PRO A C 1
ATOM 2070 O O . PRO A 1 285 ? 5.025 5.726 6.637 1.00 90.31 285 PRO A O 1
ATOM 2073 N N . ALA A 1 286 ? 3.318 5.144 7.966 1.00 92.56 286 ALA A N 1
ATOM 2074 C CA . ALA A 1 286 ? 2.330 4.914 6.921 1.00 92.56 286 ALA A CA 1
ATOM 2075 C C . ALA A 1 286 ? 0.936 5.097 7.523 1.00 92.56 286 ALA A C 1
ATOM 2077 O O . ALA A 1 286 ? 0.640 4.520 8.574 1.00 92.56 286 ALA A O 1
ATOM 2078 N N . ILE A 1 287 ? 0.062 5.852 6.858 1.00 94.62 287 ILE A N 1
ATOM 2079 C CA . ILE A 1 287 ? -1.247 6.230 7.408 1.00 94.62 287 ILE A CA 1
ATOM 2080 C C . ILE A 1 287 ? -2.134 5.008 7.682 1.00 94.62 287 ILE A C 1
ATOM 2082 O O . ILE A 1 287 ? -2.881 4.976 8.656 1.00 94.62 287 ILE A O 1
ATOM 2086 N N . ALA A 1 288 ? -1.973 3.939 6.894 1.00 96.06 288 ALA A N 1
ATOM 2087 C CA . ALA A 1 288 ? -2.696 2.680 7.069 1.00 96.06 288 ALA A CA 1
ATOM 2088 C C . ALA A 1 288 ? -2.307 1.895 8.341 1.00 96.06 288 ALA A C 1
ATOM 2090 O O . ALA A 1 288 ? -2.967 0.911 8.674 1.00 96.06 288 ALA A O 1
ATOM 2091 N N . LEU A 1 289 ? -1.271 2.309 9.080 1.00 94.88 289 LEU A N 1
ATOM 2092 C CA . LEU A 1 289 ? -0.979 1.759 10.411 1.00 94.88 289 LEU A CA 1
ATOM 2093 C C . LEU A 1 289 ? -1.951 2.247 11.484 1.00 94.88 289 LEU A C 1
ATOM 2095 O O . LEU A 1 289 ? -2.095 1.595 12.515 1.00 94.88 289 LEU A O 1
ATOM 2099 N N . ALA A 1 290 ? -2.622 3.370 11.246 1.00 94.62 290 ALA A N 1
ATOM 2100 C CA . ALA A 1 290 ? -3.630 3.913 12.136 1.00 94.62 290 ALA A CA 1
ATOM 2101 C C . ALA A 1 290 ? -5.024 3.536 11.627 1.00 94.62 290 ALA A C 1
ATOM 2103 O O . ALA A 1 290 ? -5.663 4.309 10.918 1.00 94.62 290 ALA A O 1
ATOM 2104 N N . GLY A 1 291 ? -5.468 2.322 11.960 1.00 95.25 291 GLY A N 1
ATOM 2105 C CA . GLY A 1 291 ? -6.814 1.833 11.659 1.00 95.25 291 GLY A CA 1
ATOM 2106 C C . GLY A 1 291 ? -7.790 1.969 12.834 1.00 95.25 291 GLY A C 1
ATOM 2107 O O . GLY A 1 291 ? -7.487 2.646 13.820 1.00 95.25 291 GLY A O 1
ATOM 2108 N N . PRO A 1 292 ? -8.944 1.273 12.777 1.00 94.81 292 PRO A N 1
ATOM 2109 C CA . PRO A 1 292 ? -9.968 1.327 13.823 1.00 94.81 292 PRO A CA 1
ATOM 2110 C C . PRO A 1 292 ? -9.469 1.017 15.232 1.00 94.81 292 PRO A C 1
ATOM 2112 O O . PRO A 1 292 ? -9.969 1.592 16.189 1.00 94.81 292 PRO A O 1
ATOM 2115 N N . ASP A 1 293 ? -8.473 0.145 15.380 1.00 93.81 293 ASP A N 1
ATOM 2116 C CA . ASP A 1 293 ? -7.865 -0.143 16.677 1.00 93.81 293 ASP A CA 1
ATOM 2117 C C . ASP A 1 293 ? -7.229 1.108 17.294 1.00 93.81 293 ASP A C 1
ATOM 2119 O O . ASP A 1 293 ? -7.436 1.369 18.473 1.00 93.81 293 ASP A O 1
ATOM 2123 N N . VAL A 1 294 ? -6.524 1.919 16.499 1.00 95.31 294 VAL A N 1
ATOM 2124 C CA . VAL A 1 294 ? -5.924 3.191 16.931 1.00 95.31 294 VAL A CA 1
ATOM 2125 C C . VAL A 1 294 ? -7.001 4.250 17.152 1.00 95.31 294 VAL A C 1
ATOM 2127 O O . VAL A 1 294 ? -6.963 4.949 18.164 1.00 95.31 294 VAL A O 1
ATOM 2130 N N . TRP A 1 295 ? -7.977 4.363 16.246 1.00 96.50 295 TRP A N 1
ATOM 2131 C CA . TRP A 1 295 ? -9.030 5.380 16.344 1.00 96.50 295 TRP A CA 1
ATOM 2132 C C . TRP A 1 295 ? -9.904 5.172 17.580 1.00 96.50 295 TRP A C 1
ATOM 2134 O O . TRP A 1 295 ? -10.066 6.082 18.390 1.00 96.50 295 TRP A O 1
ATOM 2144 N N . ILE A 1 296 ? -10.413 3.955 17.772 1.00 93.94 296 ILE A N 1
ATOM 2145 C CA . ILE A 1 296 ? -11.243 3.612 18.927 1.00 93.94 296 ILE A CA 1
ATOM 2146 C C . ILE A 1 296 ? -10.424 3.694 20.218 1.00 93.94 296 ILE A C 1
ATOM 2148 O O . ILE A 1 296 ? -10.917 4.231 21.208 1.00 93.94 296 ILE A O 1
ATOM 2152 N N . ALA A 1 297 ? -9.160 3.254 20.215 1.00 92.00 297 ALA A N 1
ATOM 2153 C CA . ALA A 1 297 ? -8.287 3.408 21.378 1.00 92.00 297 ALA A CA 1
ATOM 2154 C C . ALA A 1 297 ? -8.067 4.876 21.764 1.00 92.00 297 ALA A C 1
ATOM 2156 O O . ALA A 1 297 ? -8.034 5.191 22.952 1.00 92.00 297 ALA A O 1
ATOM 2157 N N . ALA A 1 298 ? -7.925 5.779 20.793 1.00 92.38 298 ALA A N 1
ATOM 2158 C CA . ALA A 1 298 ? -7.781 7.206 21.058 1.00 92.38 298 ALA A CA 1
ATOM 2159 C C . ALA A 1 298 ? -9.050 7.803 21.684 1.00 92.38 298 ALA A C 1
ATOM 2161 O O . ALA A 1 298 ? -8.960 8.522 22.682 1.00 92.38 298 ALA A O 1
ATOM 2162 N N . LEU A 1 299 ? -10.231 7.465 21.154 1.00 90.62 299 LEU A N 1
ATOM 2163 C CA . LEU A 1 299 ? -11.512 7.905 21.721 1.00 90.62 299 LEU A CA 1
ATOM 2164 C C . LEU A 1 299 ? -11.728 7.345 23.134 1.00 90.62 299 LEU A C 1
ATOM 2166 O O . LEU A 1 299 ? -12.094 8.094 24.037 1.00 90.62 299 LEU A O 1
ATOM 2170 N N . ALA A 1 300 ? -11.422 6.062 23.354 1.00 88.06 300 ALA A N 1
ATOM 2171 C CA . ALA A 1 300 ? -11.495 5.413 24.667 1.00 88.06 300 ALA A CA 1
ATOM 2172 C C . ALA A 1 300 ? -10.516 6.017 25.693 1.00 88.06 300 ALA A C 1
ATOM 2174 O O . ALA A 1 300 ? -10.727 5.905 26.897 1.00 88.06 300 ALA A O 1
ATOM 2175 N N . ARG A 1 301 ? -9.450 6.680 25.225 1.00 85.69 301 ARG A N 1
ATOM 2176 C CA . ARG A 1 301 ? -8.493 7.444 26.044 1.00 85.69 301 ARG A CA 1
ATOM 2177 C C . ARG A 1 301 ? -8.896 8.904 26.258 1.00 85.69 301 ARG A C 1
ATOM 2179 O O . ARG A 1 301 ? -8.122 9.662 26.834 1.00 85.69 301 ARG A O 1
ATOM 2186 N N . GLY A 1 302 ? -10.091 9.290 25.817 1.00 82.81 302 GLY A N 1
ATOM 2187 C CA . GLY A 1 302 ? -10.639 10.625 26.029 1.00 82.81 302 GLY A CA 1
ATOM 2188 C C . GLY A 1 302 ? -10.295 11.634 24.936 1.00 82.81 302 GLY A C 1
ATOM 2189 O O . GLY A 1 302 ? -10.473 12.826 25.159 1.00 82.81 302 GLY A O 1
ATOM 2190 N N . SER A 1 303 ? -9.823 11.205 23.760 1.00 88.19 303 SER A N 1
ATOM 2191 C CA . SER A 1 303 ? -9.736 12.119 22.617 1.00 88.19 303 SER A CA 1
ATOM 2192 C C . SER A 1 303 ? -11.139 12.540 22.171 1.00 88.19 303 SER A C 1
ATOM 2194 O O . SER A 1 303 ? -12.024 11.699 22.002 1.00 88.19 303 SER A O 1
ATOM 2196 N N . ALA A 1 304 ? -11.355 13.838 21.956 1.00 86.19 304 ALA A N 1
ATOM 2197 C CA . ALA A 1 304 ? -12.635 14.372 21.493 1.00 86.19 304 ALA A CA 1
ATOM 2198 C C . ALA A 1 304 ? -12.968 13.892 20.073 1.00 86.19 304 ALA A C 1
ATOM 2200 O O . ALA A 1 304 ? -14.106 13.527 19.781 1.00 86.19 304 ALA A O 1
ATOM 2201 N N . GLN A 1 305 ? -11.965 13.867 19.197 1.00 88.69 305 GLN A N 1
ATOM 2202 C CA . GLN A 1 305 ? -12.098 13.501 17.791 1.00 88.69 305 GLN A CA 1
ATOM 2203 C C . GLN A 1 305 ? -10.766 12.964 17.275 1.00 88.69 305 GLN A C 1
ATOM 2205 O O . GLN A 1 305 ? -9.712 13.502 17.604 1.00 88.69 305 GLN A O 1
ATOM 2210 N N . VAL A 1 306 ? -10.832 11.957 16.414 1.00 92.69 306 VAL A N 1
ATOM 2211 C CA . VAL A 1 306 ? -9.711 11.423 15.650 1.00 92.69 306 VAL A CA 1
ATOM 2212 C C . VAL A 1 306 ? -9.869 11.845 14.196 1.00 92.69 306 VAL A C 1
ATOM 2214 O O . VAL A 1 306 ? -10.883 11.560 13.558 1.00 92.69 306 VAL A O 1
ATOM 2217 N N . ILE A 1 307 ? -8.853 12.514 13.668 1.00 91.81 307 ILE A N 1
ATOM 2218 C CA . ILE A 1 307 ? -8.781 12.947 12.277 1.00 91.81 307 ILE A CA 1
ATOM 2219 C C . ILE A 1 307 ? -7.582 12.262 11.635 1.00 91.81 307 ILE A C 1
ATOM 2221 O O . ILE A 1 307 ? -6.461 12.444 12.098 1.00 91.81 307 ILE A O 1
ATOM 2225 N N . ALA A 1 308 ? -7.798 11.486 10.577 1.00 93.38 308 ALA A N 1
ATOM 2226 C CA . ALA A 1 308 ? -6.712 10.964 9.753 1.00 93.38 308 ALA A CA 1
ATOM 2227 C C . ALA A 1 308 ? -6.585 11.809 8.482 1.00 93.38 308 ALA A C 1
ATOM 2229 O O . ALA A 1 308 ? -7.514 11.857 7.671 1.00 93.38 308 ALA A O 1
ATOM 2230 N N . SER A 1 309 ? -5.439 12.470 8.319 1.00 91.38 309 SER A N 1
ATOM 2231 C CA . SER A 1 309 ? -5.106 13.222 7.111 1.00 91.38 309 SER A CA 1
ATOM 2232 C C . SER A 1 309 ? -4.420 12.308 6.103 1.00 91.38 309 SER A C 1
ATOM 2234 O O . SER A 1 309 ? -3.391 11.690 6.388 1.00 91.38 309 SER A O 1
ATOM 2236 N N . LEU A 1 310 ? -5.035 12.169 4.930 1.00 91.81 310 LEU A N 1
ATOM 2237 C CA . LEU A 1 310 ? -4.543 11.321 3.859 1.00 91.81 310 LEU A CA 1
ATOM 2238 C C . LEU A 1 310 ? -3.624 12.117 2.927 1.00 91.81 310 LEU A C 1
ATOM 2240 O O . LEU A 1 310 ? -4.058 13.151 2.406 1.00 91.81 310 LEU A O 1
ATOM 2244 N N . PRO A 1 311 ? -2.414 11.614 2.617 1.00 88.69 311 PRO A N 1
ATOM 2245 C CA . PRO A 1 311 ? -1.535 12.284 1.674 1.00 88.69 311 PRO A CA 1
ATOM 2246 C C . PRO A 1 311 ? -2.126 12.276 0.255 1.00 88.69 311 PRO A C 1
ATOM 2248 O O . PRO A 1 311 ? -2.930 11.411 -0.127 1.00 88.69 311 PRO A O 1
ATOM 2251 N N . ALA A 1 312 ? -1.733 13.271 -0.542 1.00 86.94 312 ALA A N 1
ATOM 2252 C CA . ALA A 1 312 ? -2.254 13.466 -1.894 1.00 86.94 312 ALA A CA 1
ATOM 2253 C C . ALA A 1 312 ? -1.902 12.299 -2.834 1.00 86.94 312 ALA A C 1
ATOM 2255 O O . ALA A 1 312 ? -2.723 11.899 -3.655 1.00 86.94 312 ALA A O 1
ATOM 2256 N N . ASP A 1 313 ? -0.714 11.714 -2.677 1.00 87.44 313 ASP A N 1
ATOM 2257 C CA . ASP A 1 313 ? -0.212 10.597 -3.481 1.00 87.44 313 ASP A CA 1
ATOM 2258 C C . ASP A 1 313 ? -0.585 9.211 -2.919 1.00 87.44 313 ASP A C 1
ATOM 2260 O O . ASP A 1 313 ? -0.094 8.187 -3.402 1.00 87.44 313 ASP A O 1
ATOM 2264 N N . LEU A 1 314 ? -1.478 9.151 -1.920 1.00 92.00 314 LEU A N 1
ATOM 2265 C CA . LEU A 1 314 ? -1.953 7.888 -1.363 1.00 92.00 314 LEU A CA 1
ATOM 2266 C C . LEU A 1 314 ? -2.681 7.058 -2.443 1.00 92.00 314 LEU A C 1
ATOM 2268 O O . LEU A 1 314 ? -3.627 7.567 -3.055 1.00 92.00 314 LEU A O 1
ATOM 2272 N N . PRO A 1 315 ? -2.318 5.774 -2.644 1.00 95.06 315 PRO A N 1
ATOM 2273 C CA . PRO A 1 315 ? -2.995 4.908 -3.605 1.00 95.06 315 PRO A CA 1
ATOM 2274 C C . PRO A 1 315 ? -4.492 4.769 -3.317 1.00 95.06 315 PRO A C 1
ATOM 2276 O O . PRO A 1 315 ? -4.892 4.615 -2.161 1.00 95.06 315 PRO A O 1
ATOM 2279 N N . GLU A 1 316 ? -5.308 4.719 -4.372 1.00 95.94 316 GLU A N 1
ATOM 2280 C CA . GLU A 1 316 ? -6.770 4.659 -4.240 1.00 95.94 316 GLU A CA 1
ATOM 2281 C C . GLU A 1 316 ? -7.250 3.419 -3.474 1.00 95.94 316 GLU A C 1
ATOM 2283 O O . GLU A 1 316 ? -8.183 3.507 -2.685 1.00 95.94 316 GLU A O 1
ATOM 2288 N N . SER A 1 317 ? -6.568 2.275 -3.611 1.00 96.00 317 SER A N 1
ATOM 2289 C CA . SER A 1 317 ? -6.900 1.071 -2.835 1.00 96.00 317 SER A CA 1
ATOM 2290 C C . SER A 1 317 ? -6.716 1.272 -1.326 1.00 96.00 317 SER A C 1
ATOM 2292 O O . SER A 1 317 ? -7.498 0.759 -0.530 1.00 96.00 317 SER A O 1
ATOM 2294 N N . THR A 1 318 ? -5.710 2.051 -0.921 1.00 96.81 318 THR A N 1
ATOM 2295 C CA . THR A 1 318 ? -5.465 2.397 0.484 1.00 96.81 318 THR A CA 1
ATOM 2296 C C . THR A 1 318 ? -6.454 3.444 0.979 1.00 96.81 318 THR A C 1
ATOM 2298 O O . THR A 1 318 ? -6.993 3.299 2.076 1.00 96.81 318 THR A O 1
ATOM 2301 N N . ARG A 1 319 ? -6.727 4.473 0.165 1.00 96.38 319 ARG A N 1
ATOM 2302 C CA . ARG A 1 319 ? -7.734 5.504 0.453 1.00 96.38 319 ARG A CA 1
ATOM 2303 C C . ARG A 1 319 ? -9.113 4.876 0.654 1.00 96.38 319 ARG A C 1
ATOM 2305 O O . ARG A 1 319 ? -9.775 5.164 1.649 1.00 96.38 319 ARG A O 1
ATOM 2312 N N . GLY A 1 320 ? -9.507 3.988 -0.256 1.00 95.69 320 GLY A N 1
ATOM 2313 C CA . GLY A 1 320 ? -10.759 3.243 -0.200 1.00 95.69 320 GLY A CA 1
ATOM 2314 C C . GLY A 1 320 ? -10.869 2.367 1.045 1.00 95.69 320 GLY A C 1
ATOM 2315 O O . GLY A 1 320 ? -11.887 2.426 1.726 1.00 95.69 320 GLY A O 1
ATOM 2316 N N . GLU A 1 321 ? -9.819 1.616 1.405 1.00 96.50 321 GLU A N 1
ATOM 2317 C CA . GLU A 1 321 ? -9.850 0.788 2.622 1.00 96.50 321 GLU A CA 1
ATOM 2318 C C . GLU A 1 321 ? -9.962 1.641 3.896 1.00 96.50 321 GLU A C 1
ATOM 2320 O O . GLU A 1 321 ? -10.748 1.307 4.777 1.00 96.50 321 GLU A O 1
ATOM 2325 N N . LEU A 1 322 ? -9.234 2.760 4.003 1.00 96.44 322 LEU A N 1
ATOM 2326 C CA . LEU A 1 322 ? -9.347 3.667 5.156 1.00 96.44 322 LEU A CA 1
ATOM 2327 C C . LEU A 1 322 ? -10.758 4.242 5.294 1.00 96.44 322 LEU A C 1
ATOM 2329 O O . LEU A 1 322 ? -11.308 4.238 6.394 1.00 96.44 322 LEU A O 1
ATOM 2333 N N . LYS A 1 323 ? -11.360 4.686 4.184 1.00 95.19 323 LYS A N 1
ATOM 2334 C CA . LYS A 1 323 ? -12.739 5.191 4.166 1.00 95.19 323 LYS A CA 1
ATOM 2335 C C . LYS A 1 323 ? -13.743 4.100 4.546 1.00 95.19 323 LYS A C 1
ATOM 2337 O O . LYS A 1 323 ? -14.562 4.328 5.427 1.00 95.19 323 LYS A O 1
ATOM 2342 N N . ALA A 1 324 ? -13.618 2.896 3.987 1.00 94.81 324 ALA A N 1
ATOM 2343 C CA . ALA A 1 324 ? -14.494 1.771 4.321 1.00 94.81 324 ALA A CA 1
ATOM 2344 C C . ALA A 1 324 ? -14.396 1.367 5.805 1.00 94.81 324 ALA A C 1
ATOM 2346 O O . ALA A 1 324 ? -15.404 1.075 6.445 1.00 94.81 324 ALA A O 1
ATOM 2347 N N . GLN A 1 325 ? -13.191 1.370 6.385 1.00 94.94 325 GLN A N 1
ATOM 2348 C CA . GLN A 1 325 ? -13.008 1.113 7.817 1.00 94.94 325 GLN A CA 1
ATOM 2349 C C . GLN A 1 325 ? -13.577 2.249 8.679 1.00 94.94 325 GLN A C 1
ATOM 2351 O O . GLN A 1 325 ? -14.122 1.984 9.752 1.00 94.94 325 GLN A O 1
ATOM 2356 N N . ALA A 1 326 ? -13.469 3.502 8.226 1.00 95.19 326 ALA A N 1
ATOM 2357 C CA . ALA A 1 326 ? -14.060 4.645 8.914 1.00 95.19 326 ALA A CA 1
ATOM 2358 C C . ALA A 1 326 ? -15.590 4.558 8.917 1.00 95.19 326 ALA A C 1
ATOM 2360 O O . ALA A 1 326 ? -16.177 4.736 9.976 1.00 95.19 326 ALA A O 1
ATOM 2361 N N . GLU A 1 327 ? -16.223 4.186 7.801 1.00 95.00 327 GLU A N 1
ATOM 2362 C CA . GLU A 1 327 ? -17.676 3.957 7.724 1.00 95.00 327 GLU A CA 1
ATOM 2363 C C . GLU A 1 327 ? -18.145 2.910 8.744 1.00 95.00 327 GLU A C 1
ATOM 2365 O O . GLU A 1 327 ? -19.130 3.119 9.453 1.00 95.00 327 GLU A O 1
ATOM 2370 N N . VAL A 1 328 ? -17.412 1.797 8.878 1.00 93.81 328 VAL A N 1
ATOM 2371 C CA . VAL A 1 328 ? -17.714 0.768 9.887 1.00 93.81 328 VAL A CA 1
ATOM 2372 C C . VAL A 1 328 ? -17.572 1.333 11.302 1.00 93.81 328 VAL A C 1
ATOM 2374 O O . VAL A 1 328 ? -18.462 1.148 12.129 1.00 93.81 328 VAL A O 1
ATOM 2377 N N . ALA A 1 329 ? -16.479 2.042 11.594 1.00 93.94 329 ALA A N 1
ATOM 2378 C CA . ALA A 1 329 ? -16.255 2.625 12.916 1.00 93.94 329 ALA A CA 1
ATOM 2379 C C . ALA A 1 329 ? -17.315 3.687 13.266 1.00 93.94 329 ALA A C 1
ATOM 2381 O O . ALA A 1 329 ? -17.812 3.717 14.387 1.00 93.94 329 ALA A O 1
ATOM 2382 N N . GLN A 1 330 ? -17.710 4.508 12.295 1.00 94.31 330 GLN A N 1
ATOM 2383 C CA . GLN A 1 330 ? -18.763 5.517 12.404 1.00 94.31 330 GLN A CA 1
ATOM 2384 C C . GLN A 1 330 ? -20.134 4.896 12.691 1.00 94.31 330 GLN A C 1
ATOM 2386 O O . GLN A 1 330 ? -20.843 5.379 13.574 1.00 94.31 330 GLN A O 1
ATOM 2391 N N . ALA A 1 331 ? -20.488 3.801 12.009 1.00 93.38 331 ALA A N 1
ATOM 2392 C CA . ALA A 1 331 ? -21.720 3.060 12.279 1.00 93.38 331 ALA A CA 1
ATOM 2393 C C . ALA A 1 331 ? -21.739 2.487 13.707 1.00 93.38 331 ALA A C 1
ATOM 2395 O O . ALA A 1 331 ? -22.754 2.568 14.401 1.00 93.38 331 ALA A O 1
ATOM 2396 N N . VAL A 1 332 ? -20.599 1.966 14.178 1.00 91.94 332 VAL A N 1
ATOM 2397 C CA . VAL A 1 332 ? -20.455 1.484 15.559 1.00 91.94 332 VAL A CA 1
ATOM 2398 C C . VAL A 1 332 ? -20.595 2.631 16.563 1.00 91.94 332 VAL A C 1
ATOM 2400 O O . VAL A 1 332 ? -21.341 2.490 17.526 1.00 91.94 332 VAL A O 1
ATOM 2403 N N . LEU A 1 333 ? -19.952 3.780 16.334 1.00 91.56 333 LEU A N 1
ATOM 2404 C CA . LEU A 1 333 ? -20.090 4.957 17.201 1.00 91.56 333 LEU A CA 1
ATOM 2405 C C . LEU A 1 333 ? -21.541 5.445 17.279 1.00 91.56 333 LEU A C 1
ATOM 2407 O O . LEU A 1 333 ? -22.050 5.665 18.376 1.00 91.56 333 LEU A O 1
ATOM 2411 N N . ALA A 1 334 ? -22.234 5.539 16.143 1.00 91.12 334 ALA A N 1
ATOM 2412 C CA . ALA A 1 334 ? -23.644 5.920 16.109 1.00 91.12 334 ALA A CA 1
ATOM 2413 C C . ALA A 1 334 ? -24.518 4.962 16.938 1.00 91.12 334 ALA A C 1
ATOM 2415 O O . ALA A 1 334 ? -25.396 5.399 17.682 1.00 91.12 334 ALA A O 1
ATOM 2416 N N . ALA A 1 335 ? -24.243 3.656 16.876 1.00 90.19 335 ALA A N 1
ATOM 2417 C CA . ALA A 1 335 ? -24.951 2.658 17.675 1.00 90.19 335 ALA A CA 1
ATOM 2418 C C . ALA A 1 335 ? -24.646 2.727 19.181 1.00 90.19 335 ALA A C 1
ATOM 2420 O O . ALA A 1 335 ? -25.492 2.357 19.993 1.00 90.19 335 ALA A O 1
ATOM 2421 N N . LEU A 1 336 ? -23.475 3.238 19.567 1.00 88.44 336 LEU A N 1
ATOM 2422 C CA . LEU A 1 336 ? -23.142 3.570 20.958 1.00 88.44 336 LEU A CA 1
ATOM 2423 C C . LEU A 1 336 ? -23.799 4.879 21.424 1.00 88.44 336 LEU A C 1
ATOM 2425 O O . LEU A 1 336 ? -23.520 5.355 22.522 1.00 88.44 336 LEU A O 1
ATOM 2429 N N . GLY A 1 337 ? -24.667 5.469 20.595 1.00 86.50 337 GLY A N 1
ATOM 2430 C CA . GLY A 1 337 ? -25.285 6.761 20.845 1.00 86.50 337 GLY A CA 1
ATOM 2431 C C . GLY A 1 337 ? -24.282 7.905 20.786 1.00 86.50 337 GLY A C 1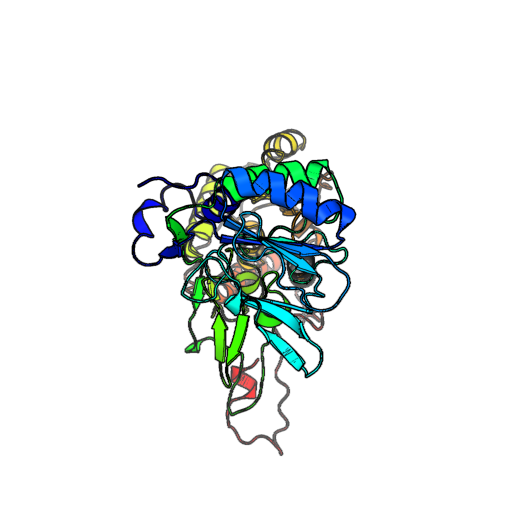
ATOM 2432 O O . GLY A 1 337 ? -24.491 8.901 21.473 1.00 86.50 337 GLY A O 1
ATOM 2433 N N . ASP A 1 338 ? -23.197 7.761 20.021 1.00 87.25 338 ASP A N 1
ATOM 2434 C CA . ASP A 1 338 ? -22.146 8.758 19.820 1.00 87.25 338 ASP A CA 1
ATOM 2435 C C . ASP A 1 338 ? -22.235 9.445 18.445 1.00 87.25 338 ASP A C 1
ATOM 2437 O O . ASP A 1 338 ? -23.057 9.088 17.603 1.00 87.25 338 ASP A O 1
ATOM 2441 N N . VAL A 1 339 ? -21.413 10.473 18.217 1.00 86.25 339 VAL A N 1
ATOM 2442 C CA . VAL A 1 339 ? -21.323 11.168 16.922 1.00 86.25 339 VAL A CA 1
ATOM 2443 C C . VAL A 1 339 ? -20.368 10.418 16.012 1.00 86.25 339 VAL A C 1
ATOM 2445 O O . VAL A 1 339 ? -19.187 10.273 16.330 1.00 86.25 339 VAL A O 1
ATOM 2448 N N . ALA A 1 340 ? -20.869 9.994 14.854 1.00 88.50 340 ALA A N 1
ATOM 2449 C CA . ALA A 1 340 ? -20.086 9.318 13.826 1.00 88.50 340 ALA A CA 1
ATOM 2450 C C . ALA A 1 340 ? -18.822 10.121 13.461 1.00 88.50 340 ALA A C 1
ATOM 2452 O O . ALA A 1 340 ? -17.710 9.597 13.459 1.00 88.50 340 ALA A O 1
ATOM 2453 N N . GLU A 1 341 ? -18.963 11.429 13.266 1.00 88.31 341 GLU A N 1
ATOM 2454 C CA . GLU A 1 341 ? -17.899 12.345 12.852 1.00 88.31 341 GLU A CA 1
ATOM 2455 C C . GLU A 1 341 ? -16.741 12.464 13.864 1.00 88.31 341 GLU A C 1
ATOM 2457 O O . GLU A 1 341 ? -15.699 13.037 13.531 1.00 88.31 341 GLU A O 1
ATOM 2462 N N . ARG A 1 342 ? -16.838 11.873 15.070 1.00 89.56 342 ARG A N 1
ATOM 2463 C CA . ARG A 1 342 ? -15.676 11.720 15.969 1.00 89.56 342 ARG A CA 1
ATOM 2464 C C . ARG A 1 342 ? -14.519 10.974 15.309 1.00 89.56 342 ARG A C 1
ATOM 2466 O O . ARG A 1 342 ? -13.387 11.152 15.742 1.00 89.56 342 ARG A O 1
ATOM 2473 N N . ILE A 1 343 ? -14.775 10.185 14.268 1.00 93.75 343 ILE A N 1
ATOM 2474 C CA . ILE A 1 343 ? -13.746 9.659 13.368 1.00 93.75 343 ILE A CA 1
ATOM 2475 C C . ILE A 1 343 ? -13.944 10.318 12.009 1.00 93.75 343 ILE A C 1
ATOM 2477 O O . ILE A 1 343 ? -14.981 10.143 11.373 1.00 93.75 343 ILE A O 1
ATOM 2481 N N . THR A 1 344 ? -12.955 11.086 11.561 1.00 91.69 344 THR A N 1
ATOM 2482 C CA . THR A 1 344 ? -12.992 11.784 10.271 1.00 91.69 344 THR A CA 1
ATOM 2483 C C . THR A 1 344 ? -11.758 11.441 9.445 1.00 91.69 344 THR A C 1
ATOM 2485 O O . THR A 1 344 ? -10.636 11.447 9.949 1.00 91.69 344 THR A O 1
ATOM 2488 N N . ILE A 1 345 ? -11.964 11.178 8.158 1.00 92.50 345 ILE A N 1
ATOM 2489 C CA . ILE A 1 345 ? -10.897 11.037 7.167 1.00 92.50 345 ILE A CA 1
ATOM 2490 C C . ILE A 1 345 ? -10.922 12.283 6.281 1.00 92.50 345 ILE A C 1
ATOM 2492 O O . ILE A 1 345 ? -11.972 12.600 5.722 1.00 92.50 345 ILE A O 1
ATOM 2496 N N . ILE A 1 346 ? -9.792 12.978 6.151 1.00 89.12 346 ILE A N 1
ATOM 2497 C CA . ILE A 1 346 ? -9.653 14.171 5.300 1.00 89.12 346 ILE A CA 1
ATOM 2498 C C . ILE A 1 346 ? -8.542 13.974 4.272 1.00 89.12 346 ILE A C 1
ATOM 2500 O O . ILE A 1 346 ? -7.603 13.217 4.508 1.00 89.12 346 ILE A O 1
ATOM 2504 N N . ASP A 1 347 ? -8.621 14.674 3.143 1.00 85.94 347 ASP A N 1
ATOM 2505 C CA . ASP A 1 347 ? -7.530 14.715 2.168 1.00 85.94 347 ASP A CA 1
ATOM 2506 C C . ASP A 1 347 ? -6.644 15.945 2.442 1.00 85.94 347 ASP A C 1
ATOM 2508 O O . ASP A 1 347 ? -7.120 17.081 2.385 1.00 85.94 347 ASP A O 1
ATOM 2512 N N . GLY A 1 348 ? -5.359 15.733 2.741 1.00 75.00 348 GLY A N 1
ATOM 2513 C CA . GLY A 1 348 ? -4.396 16.800 3.036 1.00 75.00 348 GLY A CA 1
ATOM 2514 C C . GLY A 1 348 ? -4.828 17.733 4.176 1.00 75.00 348 GLY A C 1
ATOM 2515 O O . GLY A 1 348 ? -5.255 17.287 5.242 1.00 75.00 348 GLY A O 1
ATOM 2516 N N . THR A 1 349 ? -4.716 19.042 3.944 1.00 66.19 349 THR A N 1
ATOM 2517 C CA . THR A 1 349 ? -4.948 20.110 4.934 1.00 66.19 349 THR A CA 1
ATOM 2518 C C . THR A 1 349 ? -6.360 20.702 4.883 1.00 66.19 349 THR A C 1
ATOM 2520 O O . THR A 1 349 ? -6.569 21.865 5.233 1.00 66.19 349 THR A O 1
ATOM 2523 N N . GLN A 1 350 ? -7.349 19.930 4.415 1.00 70.25 350 GLN A N 1
ATOM 2524 C CA . GLN A 1 350 ? -8.735 20.400 4.383 1.00 70.25 350 GLN A CA 1
ATOM 2525 C C . GLN A 1 350 ? -9.193 20.889 5.772 1.00 70.25 350 GLN A C 1
ATOM 2527 O O . GLN A 1 350 ? -8.851 20.263 6.780 1.00 70.25 350 GLN A O 1
ATOM 2532 N N . PRO A 1 351 ? -9.980 21.984 5.842 1.00 62.94 351 PRO A N 1
ATOM 2533 C CA . PRO A 1 351 ? -10.480 22.507 7.106 1.00 62.94 351 PRO A CA 1
ATOM 2534 C C . PRO A 1 351 ? -11.209 21.430 7.910 1.00 62.94 351 PRO A C 1
ATOM 2536 O O . PRO A 1 351 ? -12.120 20.767 7.414 1.00 62.94 351 PRO A O 1
ATOM 2539 N N . ILE A 1 352 ? -10.816 21.273 9.170 1.00 64.31 352 ILE A N 1
ATOM 2540 C CA . ILE A 1 352 ? -11.367 20.254 10.060 1.00 64.31 352 ILE A CA 1
ATOM 2541 C C . ILE A 1 352 ? -12.660 20.798 10.668 1.00 64.31 352 ILE A C 1
ATOM 2543 O O . ILE A 1 352 ? -12.637 21.734 11.468 1.00 64.31 352 ILE A O 1
ATOM 2547 N N . ALA A 1 353 ? -13.802 20.209 10.305 1.00 58.69 353 ALA A N 1
ATOM 2548 C CA . ALA A 1 353 ? -15.079 20.575 10.907 1.00 58.69 353 ALA A CA 1
ATOM 2549 C C . ALA A 1 353 ? -15.062 20.291 12.419 1.00 58.69 353 ALA A C 1
ATOM 2551 O O . ALA A 1 353 ? -14.678 19.205 12.870 1.00 58.69 353 ALA A O 1
ATOM 2552 N N . ARG A 1 354 ? -15.496 21.271 13.220 1.00 62.00 354 ARG A N 1
ATOM 2553 C CA . ARG A 1 354 ? -15.568 21.115 14.673 1.00 62.00 354 ARG A CA 1
ATOM 2554 C C . ARG A 1 354 ? -16.693 20.142 15.032 1.00 62.00 354 ARG A C 1
ATOM 2556 O O . ARG A 1 354 ? -17.859 20.506 14.964 1.00 62.00 354 ARG A O 1
ATOM 2563 N N . VAL A 1 355 ? -16.353 18.932 15.472 1.00 62.03 355 VAL A N 1
ATOM 2564 C CA . VAL A 1 355 ? -17.319 18.042 16.140 1.00 62.03 355 VAL A CA 1
ATOM 2565 C C . VAL A 1 355 ? -17.580 18.548 17.559 1.00 62.03 355 VAL A C 1
ATOM 2567 O O . VAL A 1 355 ? -16.647 18.650 18.358 1.00 62.03 355 VAL A O 1
ATOM 2570 N N . THR A 1 356 ? -18.833 18.908 17.839 1.00 54.41 356 THR A N 1
ATOM 2571 C CA . THR A 1 356 ? -19.302 19.628 19.040 1.00 54.41 356 THR A CA 1
ATOM 2572 C C . THR A 1 356 ? -19.880 18.734 20.142 1.00 54.41 356 THR A C 1
ATOM 2574 O O . THR A 1 356 ? -20.482 19.255 21.075 1.00 54.41 356 THR A O 1
ATOM 2577 N N . ARG A 1 357 ? -19.726 17.401 20.090 1.00 48.34 357 ARG A N 1
ATOM 2578 C CA . ARG A 1 357 ? -20.207 16.540 21.185 1.00 48.34 357 ARG A CA 1
ATOM 2579 C C . ARG A 1 357 ? -19.115 16.259 22.218 1.00 48.34 357 ARG A C 1
ATOM 2581 O O . ARG A 1 357 ? -17.996 15.909 21.858 1.00 48.34 357 ARG A O 1
ATOM 2588 N N . HIS A 1 358 ? -19.529 16.375 23.480 1.00 52.12 358 HIS A N 1
ATOM 2589 C CA . HIS A 1 358 ? -18.774 16.286 24.732 1.00 52.12 358 HIS A CA 1
ATOM 2590 C C . HIS A 1 358 ? -17.929 17.518 25.085 1.00 52.12 358 HIS A C 1
ATOM 2592 O O . HIS A 1 358 ? -16.706 17.455 25.154 1.00 52.12 358 HIS A O 1
ATOM 2598 N N . ASP A 1 359 ? -18.620 18.578 25.517 1.00 44.41 359 ASP A N 1
ATOM 2599 C CA . ASP A 1 359 ? -18.116 19.569 26.488 1.00 44.41 359 ASP A CA 1
ATOM 2600 C C . ASP A 1 359 ? -17.943 18.943 27.898 1.00 44.41 359 ASP A C 1
ATOM 2602 O O . ASP A 1 359 ? -18.210 19.560 28.930 1.00 44.41 359 ASP A O 1
ATOM 2606 N N . GLY A 1 360 ? -17.562 17.665 27.962 1.00 49.09 360 GLY A N 1
ATOM 2607 C CA . GLY A 1 360 ? -17.183 17.005 29.200 1.00 49.09 360 GLY A CA 1
ATOM 2608 C C . GLY A 1 360 ? -15.718 17.311 29.480 1.00 49.09 360 GLY A C 1
ATOM 2609 O O . GLY A 1 360 ? -14.872 17.153 28.600 1.00 49.09 360 GLY A O 1
ATOM 2610 N N . LEU A 1 361 ? -15.403 17.716 30.713 1.00 46.75 361 LEU A N 1
ATOM 2611 C CA . LEU A 1 361 ? -14.029 17.657 31.217 1.00 46.75 361 LEU A CA 1
ATOM 2612 C C . LEU A 1 361 ? -13.473 16.253 30.939 1.00 46.75 361 LEU A C 1
ATOM 2614 O O . LEU A 1 361 ? -14.237 15.285 30.944 1.00 46.75 361 LEU A O 1
ATOM 2618 N N . ALA A 1 362 ? -12.159 16.115 30.767 1.00 50.91 362 ALA A N 1
ATOM 2619 C CA . ALA A 1 362 ? -11.483 14.829 30.567 1.00 50.91 362 ALA A CA 1
ATOM 2620 C C . ALA A 1 362 ? -11.536 13.857 31.783 1.00 50.91 362 ALA A C 1
ATOM 2622 O O . ALA A 1 362 ? -10.570 13.166 32.112 1.00 50.91 362 ALA A O 1
ATOM 2623 N N . GLN A 1 363 ? -12.660 13.824 32.500 1.00 47.38 363 GLN A N 1
ATOM 2624 C CA . GLN A 1 363 ? -12.828 13.278 33.840 1.00 47.38 363 GLN A CA 1
ATOM 2625 C C . GLN A 1 363 ? -13.210 11.800 33.911 1.00 47.38 363 GLN A C 1
ATOM 2627 O O . GLN A 1 363 ? -13.391 11.300 35.015 1.00 47.38 363 GLN A O 1
ATOM 2632 N N . GLN A 1 364 ? -13.245 11.058 32.803 1.00 51.62 364 GLN A N 1
ATOM 2633 C CA . GLN A 1 364 ? -13.328 9.592 32.874 1.00 51.62 364 GLN A CA 1
ATOM 2634 C C . GLN A 1 364 ? -12.188 8.908 32.121 1.00 51.62 364 GLN A C 1
ATOM 2636 O O . GLN A 1 364 ? -12.375 7.981 31.341 1.00 51.62 364 GLN A O 1
ATOM 2641 N N . SER A 1 365 ? -10.962 9.353 32.389 1.00 49.09 365 SER A N 1
ATOM 2642 C CA . SER A 1 365 ? -9.743 8.630 32.031 1.00 49.09 365 SER A CA 1
ATOM 2643 C C . SER A 1 365 ? -9.523 7.476 33.019 1.00 49.09 365 SER A C 1
ATOM 2645 O O . SER A 1 365 ? -8.628 7.498 33.863 1.00 49.09 365 SER A O 1
ATOM 2647 N N . HIS A 1 366 ? -10.345 6.425 32.928 1.00 50.38 366 HIS A N 1
ATOM 2648 C CA . HIS A 1 366 ? -9.907 5.138 33.463 1.00 50.38 366 HIS A CA 1
ATOM 2649 C C . HIS A 1 366 ? -8.618 4.747 32.725 1.00 50.38 366 HIS A C 1
ATOM 2651 O O . HIS A 1 366 ? -8.556 4.888 31.500 1.00 50.38 366 HIS A O 1
ATOM 2657 N N . PRO A 1 367 ? -7.562 4.289 33.421 1.00 54.31 367 PRO A N 1
ATOM 2658 C CA . PRO A 1 367 ? -6.358 3.831 32.750 1.00 54.31 367 PRO A CA 1
ATOM 2659 C C . PRO A 1 367 ? -6.718 2.655 31.839 1.00 54.31 367 PRO A C 1
ATOM 2661 O O . PRO A 1 367 ? -6.934 1.537 32.299 1.00 54.31 367 PRO A O 1
ATOM 2664 N N . VAL A 1 368 ? -6.794 2.915 30.532 1.00 58.06 368 VAL A N 1
ATOM 2665 C CA . VAL A 1 368 ? -7.061 1.872 29.543 1.00 58.06 368 VAL A CA 1
ATOM 2666 C C . VAL A 1 368 ? -5.794 1.039 29.402 1.00 58.06 368 VAL A C 1
ATOM 2668 O O . VAL A 1 368 ? -4.807 1.472 28.793 1.00 58.06 368 VAL A O 1
ATOM 2671 N N . VAL A 1 369 ? -5.808 -0.150 30.000 1.00 61.78 369 VAL A N 1
ATOM 2672 C CA . VAL A 1 369 ? -4.736 -1.137 29.868 1.00 61.78 369 VAL A CA 1
ATOM 2673 C C . VAL A 1 369 ? -5.143 -2.133 28.794 1.00 61.78 369 VAL A C 1
ATOM 2675 O O . VAL A 1 369 ? -5.897 -3.068 29.050 1.00 61.78 369 VAL A O 1
ATOM 2678 N N . PHE A 1 370 ? -4.611 -1.954 27.589 1.00 67.19 370 PHE A N 1
ATOM 2679 C CA . PHE A 1 370 ? -4.741 -2.960 26.544 1.00 67.19 370 PHE A CA 1
ATOM 2680 C C . PHE A 1 370 ? -3.845 -4.150 26.887 1.00 67.19 370 PHE A C 1
ATOM 2682 O O . PHE A 1 370 ? -2.625 -4.020 26.955 1.00 67.19 370 PHE A O 1
ATOM 2689 N N . ARG A 1 371 ? -4.459 -5.311 27.128 1.00 62.38 371 ARG A N 1
ATOM 2690 C CA . ARG A 1 371 ? -3.758 -6.591 27.345 1.00 62.38 371 ARG A CA 1
ATOM 2691 C C . ARG A 1 371 ? -3.757 -7.479 26.094 1.00 62.38 371 ARG A C 1
ATOM 2693 O O . ARG A 1 371 ? -3.422 -8.654 26.181 1.00 62.38 371 ARG A O 1
ATOM 2700 N N . GLY A 1 372 ? -4.175 -6.920 24.959 1.00 63.47 372 GLY A N 1
ATOM 2701 C CA . GLY A 1 372 ? -4.343 -7.622 23.693 1.00 63.47 372 GLY A CA 1
ATOM 2702 C C . GLY A 1 372 ? -3.025 -7.931 22.990 1.00 63.47 372 GLY A C 1
ATOM 2703 O O . GLY A 1 372 ? -2.106 -7.113 23.011 1.00 63.47 372 GLY A O 1
ATOM 2704 N N . ALA A 1 373 ? -2.954 -9.095 22.344 1.00 72.69 373 ALA A N 1
ATOM 2705 C CA . ALA A 1 373 ? -1.809 -9.488 21.522 1.00 72.69 373 ALA A CA 1
ATOM 2706 C C . ALA A 1 373 ? -1.986 -9.066 20.054 1.00 72.69 373 ALA A C 1
ATOM 2708 O O . ALA A 1 373 ? -1.005 -8.927 19.323 1.00 72.69 373 ALA A O 1
ATOM 2709 N N . THR A 1 374 ? -3.232 -8.857 19.620 1.00 84.31 374 THR A N 1
ATOM 2710 C CA . THR A 1 374 ? -3.593 -8.561 18.231 1.00 84.31 374 THR A CA 1
ATOM 2711 C C . THR A 1 374 ? -4.326 -7.226 18.089 1.00 84.31 374 THR A C 1
ATOM 2713 O O . THR A 1 374 ? -4.891 -6.687 19.041 1.00 84.31 374 THR A O 1
ATOM 2716 N N . LYS A 1 375 ? -4.382 -6.714 16.853 1.00 88.50 375 LYS A N 1
ATOM 2717 C CA . LYS A 1 375 ? -5.183 -5.535 16.480 1.00 88.50 375 LYS A CA 1
ATOM 2718 C C . LYS A 1 375 ? -6.654 -5.681 16.895 1.00 88.50 375 LYS A C 1
ATOM 2720 O O . LYS A 1 375 ? -7.278 -4.722 17.342 1.00 88.50 375 LYS A O 1
ATOM 2725 N N . ARG A 1 376 ? -7.192 -6.895 16.754 1.00 88.38 376 ARG A N 1
ATOM 2726 C CA . ARG A 1 376 ? -8.569 -7.245 17.107 1.00 88.38 376 ARG A CA 1
ATOM 2727 C C . ARG A 1 376 ? -8.818 -7.088 18.607 1.00 88.38 376 ARG A C 1
ATOM 2729 O O . ARG A 1 376 ? -9.806 -6.471 18.987 1.00 88.38 376 ARG A O 1
ATOM 2736 N N . ASP A 1 377 ? -7.909 -7.588 19.439 1.00 88.50 377 ASP A N 1
ATOM 2737 C CA . ASP A 1 377 ? -8.033 -7.491 20.898 1.00 88.50 377 ASP A CA 1
ATOM 2738 C C . ASP A 1 377 ? -8.040 -6.032 21.367 1.00 88.50 377 ASP A C 1
ATOM 2740 O O . ASP A 1 377 ? -8.821 -5.654 22.238 1.00 88.50 377 ASP A O 1
ATOM 2744 N N . VAL A 1 378 ? -7.181 -5.196 20.771 1.00 89.88 378 VAL A N 1
ATOM 2745 C CA . VAL A 1 378 ? -7.108 -3.767 21.100 1.00 89.88 378 VAL A CA 1
ATOM 2746 C C . VAL A 1 378 ? -8.385 -3.037 20.689 1.00 89.88 378 VAL A C 1
ATOM 2748 O O . VAL A 1 378 ? -8.926 -2.268 21.483 1.00 89.88 378 VAL A O 1
ATOM 2751 N N . LEU A 1 379 ? -8.900 -3.317 19.487 1.00 91.38 379 LEU A N 1
ATOM 2752 C CA . LEU A 1 379 ? -10.172 -2.769 19.023 1.00 91.38 379 LEU A CA 1
ATOM 2753 C C . LEU A 1 379 ? -11.314 -3.121 19.986 1.00 91.38 379 LEU A C 1
ATOM 2755 O O . LEU A 1 379 ? -12.020 -2.221 20.434 1.00 91.38 379 LEU A O 1
ATOM 2759 N N . PHE A 1 380 ? -11.481 -4.400 20.337 1.00 89.88 380 PHE A N 1
ATOM 2760 C CA . PHE A 1 380 ? -12.576 -4.825 21.215 1.00 89.88 380 PHE A CA 1
ATOM 2761 C C . PHE A 1 380 ? -12.460 -4.261 22.629 1.00 89.88 380 PHE A C 1
ATOM 2763 O O . PHE A 1 380 ? -13.464 -3.813 23.170 1.00 89.88 380 PHE A O 1
ATOM 2770 N N . ALA A 1 381 ? -11.255 -4.196 23.198 1.00 89.31 381 ALA A N 1
ATOM 2771 C CA . ALA A 1 381 ? -11.046 -3.562 24.499 1.00 89.31 381 ALA A CA 1
ATOM 2772 C C . ALA A 1 381 ? -11.392 -2.061 24.476 1.00 89.31 381 ALA A C 1
ATOM 2774 O O . ALA A 1 381 ? -11.938 -1.525 25.438 1.00 89.31 381 ALA A O 1
ATOM 2775 N N . GLY A 1 382 ? -11.097 -1.368 23.371 1.00 89.56 382 GLY A N 1
ATOM 2776 C CA . GLY A 1 382 ? -11.494 0.028 23.192 1.00 89.56 382 GLY A CA 1
ATOM 2777 C C . GLY A 1 382 ? -13.012 0.191 23.055 1.00 89.56 382 GLY A C 1
ATOM 2778 O O . GLY A 1 382 ? -13.587 1.089 23.666 1.00 89.56 382 GLY A O 1
ATOM 2779 N N . LEU A 1 383 ? -13.670 -0.701 22.307 1.00 90.31 383 LEU A N 1
ATOM 2780 C CA . LEU A 1 383 ? -15.129 -0.711 22.168 1.00 90.31 383 LEU A CA 1
ATOM 2781 C C . LEU A 1 383 ? -15.832 -1.002 23.497 1.00 90.31 383 LEU A C 1
ATOM 2783 O O . LEU A 1 383 ? -16.779 -0.299 23.829 1.00 90.31 383 LEU A O 1
ATOM 2787 N N . GLU A 1 384 ? -15.354 -1.977 24.273 1.00 89.75 384 GLU A N 1
ATOM 2788 C CA . GLU A 1 384 ? -15.876 -2.290 25.611 1.00 89.75 384 GLU A CA 1
ATOM 2789 C C . GLU A 1 384 ? -15.805 -1.064 26.533 1.00 89.75 384 GLU A C 1
ATOM 2791 O O . GLU A 1 384 ? -16.760 -0.750 27.243 1.00 89.75 384 GLU A O 1
ATOM 2796 N N . GLN A 1 385 ? -14.707 -0.306 26.475 1.00 87.19 385 GLN A N 1
ATOM 2797 C CA . GLN A 1 385 ? -14.576 0.925 27.251 1.00 87.19 385 GLN A CA 1
ATOM 2798 C C . GLN A 1 385 ? -15.600 1.987 26.827 1.00 87.19 385 GLN A C 1
ATOM 2800 O O . GLN A 1 385 ? -16.259 2.569 27.687 1.00 87.19 385 GLN A O 1
ATOM 2805 N N . LEU A 1 386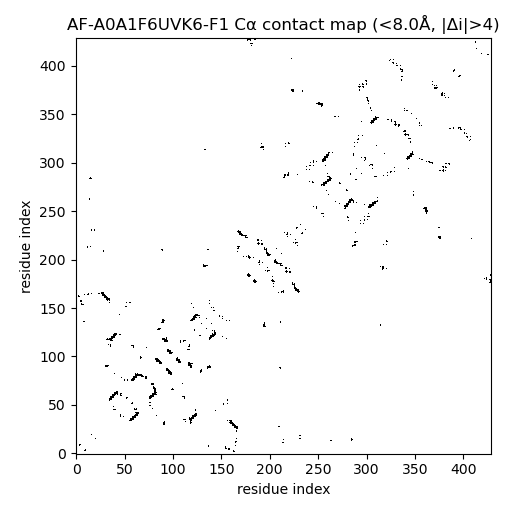 ? -15.759 2.229 25.520 1.00 88.06 386 LEU A N 1
ATOM 2806 C CA . LEU A 1 386 ? -16.762 3.174 25.016 1.00 88.06 386 LEU A CA 1
ATOM 2807 C C . LEU A 1 386 ? -18.185 2.731 25.376 1.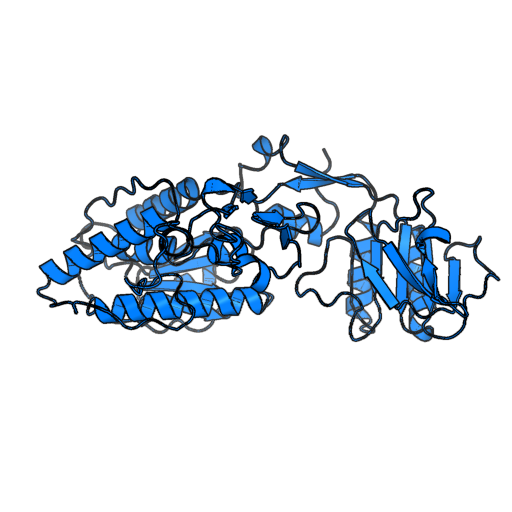00 88.06 386 LEU A C 1
ATOM 2809 O O . LEU A 1 386 ? -19.015 3.566 25.727 1.00 88.06 386 LEU A O 1
ATOM 2813 N N . GLN A 1 387 ? -18.454 1.424 25.345 1.00 88.69 387 GLN A N 1
ATOM 2814 C CA . GLN A 1 387 ? -19.730 0.852 25.764 1.00 88.69 387 GLN A CA 1
ATOM 2815 C C . GLN A 1 387 ? -20.016 1.119 27.243 1.00 88.69 387 GLN A C 1
ATOM 2817 O O . GLN A 1 387 ? -21.100 1.588 27.583 1.00 88.69 387 GLN A O 1
ATOM 2822 N N . ASN A 1 388 ? -19.042 0.873 28.119 1.00 86.44 388 ASN A N 1
ATOM 2823 C CA . ASN A 1 388 ? -19.185 1.126 29.552 1.00 86.44 388 ASN A CA 1
ATOM 2824 C C . ASN A 1 388 ? -19.432 2.611 29.850 1.00 86.44 388 ASN A C 1
ATOM 2826 O O . ASN A 1 388 ? -20.275 2.933 30.686 1.00 86.44 388 ASN A O 1
ATOM 2830 N N . SER A 1 389 ? -18.745 3.513 29.142 1.00 83.38 389 SER A N 1
ATOM 2831 C CA . SER A 1 389 ? -18.981 4.957 29.253 1.00 83.38 389 SER A CA 1
ATOM 2832 C C . SER A 1 389 ? -20.382 5.351 28.778 1.00 83.38 389 SER A C 1
ATOM 2834 O O . SER A 1 389 ? -21.089 6.047 29.501 1.00 83.38 389 SER A O 1
ATOM 2836 N N . ALA A 1 390 ? -20.831 4.851 27.624 1.00 85.19 390 ALA A N 1
ATOM 2837 C CA . ALA A 1 390 ? -22.179 5.111 27.117 1.00 85.19 390 ALA A CA 1
ATOM 2838 C C . ALA A 1 390 ? -23.267 4.614 28.090 1.00 85.19 390 ALA A C 1
ATOM 2840 O O . ALA A 1 390 ? -24.235 5.324 28.365 1.00 85.19 390 ALA A O 1
ATOM 2841 N N . ALA A 1 391 ? -23.083 3.424 28.669 1.00 86.38 391 ALA A N 1
ATOM 2842 C CA . ALA A 1 391 ? -23.995 2.874 29.667 1.00 86.38 391 ALA A CA 1
ATOM 2843 C C . ALA A 1 391 ? -24.018 3.702 30.965 1.00 86.38 391 ALA A C 1
ATOM 2845 O O . ALA A 1 391 ? -25.088 3.905 31.541 1.00 86.38 391 ALA A O 1
ATOM 2846 N N . ALA A 1 392 ? -22.864 4.214 31.414 1.00 84.50 392 ALA A N 1
ATOM 2847 C CA . ALA A 1 392 ? -22.777 5.109 32.571 1.00 84.50 392 ALA A CA 1
ATOM 2848 C C . ALA A 1 392 ? -23.516 6.441 32.338 1.00 84.50 392 ALA A C 1
ATOM 2850 O O . ALA A 1 392 ? -24.115 6.974 33.272 1.00 84.50 392 ALA A O 1
ATOM 2851 N N . ASP A 1 393 ? -23.549 6.917 31.091 1.00 83.06 393 ASP A N 1
ATOM 2852 C CA . ASP A 1 393 ? -24.319 8.090 30.656 1.00 83.06 393 ASP A CA 1
ATOM 2853 C C . ASP A 1 393 ? -25.816 7.783 30.416 1.00 83.06 393 ASP A C 1
ATOM 2855 O O . ASP A 1 393 ? -26.584 8.655 30.005 1.00 83.06 393 ASP A O 1
ATOM 2859 N N . GLY A 1 394 ? -26.264 6.550 30.685 1.00 85.75 394 GLY A N 1
ATOM 2860 C CA . GLY A 1 394 ? -27.660 6.129 30.543 1.00 85.75 394 GLY A CA 1
ATOM 2861 C C . GLY A 1 394 ? -28.105 5.887 29.097 1.00 85.75 394 GLY A C 1
ATOM 2862 O O . GLY A 1 394 ? -29.308 5.828 28.831 1.00 85.75 394 GLY A O 1
ATOM 2863 N N . ILE A 1 395 ? -27.165 5.747 28.157 1.00 85.94 395 ILE A N 1
ATOM 2864 C CA . ILE A 1 395 ? -27.468 5.429 26.760 1.00 85.94 395 ILE A CA 1
ATOM 2865 C C . ILE A 1 395 ? -27.890 3.959 26.657 1.00 85.94 395 ILE A C 1
ATOM 2867 O O . ILE A 1 395 ? -27.185 3.055 27.102 1.00 85.94 395 ILE A O 1
ATOM 2871 N N . VAL A 1 396 ? -29.045 3.713 26.036 1.00 87.62 396 VAL A N 1
ATOM 2872 C CA . VAL A 1 396 ? -29.539 2.360 25.749 1.00 87.62 396 VAL A CA 1
ATOM 2873 C C . VAL A 1 396 ? -29.052 1.938 24.366 1.00 87.62 396 VAL A C 1
ATOM 2875 O O . VAL A 1 396 ? -29.515 2.471 23.358 1.00 87.62 396 VAL A O 1
ATOM 2878 N N . MET A 1 397 ? -28.125 0.982 24.313 1.00 87.75 397 MET A N 1
ATOM 2879 C CA . MET A 1 397 ? -27.584 0.470 23.050 1.00 87.75 397 MET A CA 1
ATOM 2880 C C . MET A 1 397 ? -28.490 -0.601 22.420 1.00 87.75 397 MET A C 1
ATOM 2882 O O . MET A 1 397 ? -29.146 -1.360 23.141 1.00 87.75 397 MET A O 1
ATOM 2886 N N . PRO A 1 398 ? -28.524 -0.703 21.078 1.00 88.69 398 PRO A N 1
ATOM 2887 C CA . PRO A 1 398 ? -29.252 -1.762 20.390 1.00 88.69 398 PRO A CA 1
ATOM 2888 C C . PRO A 1 398 ? -28.589 -3.132 20.603 1.00 88.69 398 PRO A C 1
ATOM 2890 O O . PRO A 1 398 ? -27.384 -3.232 20.822 1.00 88.69 398 PRO A O 1
ATOM 2893 N N . ALA A 1 399 ? -29.375 -4.207 20.480 1.00 86.12 399 ALA A N 1
ATOM 2894 C CA . ALA A 1 399 ? -28.869 -5.580 20.584 1.00 86.12 399 ALA A CA 1
ATOM 2895 C C . ALA A 1 399 ? -27.973 -5.989 19.397 1.00 86.12 399 ALA A C 1
ATOM 2897 O O . ALA A 1 399 ? -27.119 -6.862 19.536 1.00 86.12 399 ALA A O 1
ATOM 2898 N N . SER A 1 400 ? -28.173 -5.369 18.233 1.00 87.31 400 SER A N 1
ATOM 2899 C CA . SER A 1 400 ? -27.399 -5.597 17.013 1.00 87.31 400 SER A CA 1
ATOM 2900 C C . SER A 1 400 ? -27.345 -4.328 16.168 1.00 87.31 400 SER A C 1
ATOM 2902 O O . SER A 1 400 ? -28.248 -3.493 16.232 1.00 87.31 400 SER A O 1
ATOM 2904 N N . VAL A 1 401 ? -26.306 -4.212 15.345 1.00 86.75 401 VAL A N 1
ATOM 2905 C CA . VAL A 1 401 ? -26.076 -3.076 14.445 1.00 86.75 401 VAL A CA 1
ATOM 2906 C C . VAL A 1 401 ? -25.849 -3.621 13.046 1.00 86.75 401 VAL A C 1
ATOM 2908 O O . VAL A 1 401 ? -25.035 -4.527 12.866 1.00 86.75 401 VAL A O 1
ATOM 2911 N N . GLU A 1 402 ? -26.556 -3.078 12.061 1.00 88.19 402 GLU A N 1
ATOM 2912 C CA . GLU A 1 402 ? -26.259 -3.365 10.662 1.00 88.19 402 GLU A CA 1
ATOM 2913 C C . GLU A 1 402 ? -24.974 -2.638 10.258 1.00 88.19 402 GLU A C 1
ATOM 2915 O O . GLU A 1 402 ? -24.845 -1.425 10.429 1.00 88.19 402 GLU A O 1
ATOM 2920 N N . LEU A 1 403 ? -24.011 -3.391 9.733 1.00 88.62 403 LEU A N 1
ATOM 2921 C CA . LEU A 1 403 ? -22.759 -2.857 9.207 1.00 88.62 403 LEU A CA 1
ATOM 2922 C C . LEU A 1 403 ? -22.751 -2.953 7.680 1.00 88.62 403 LEU A C 1
ATOM 2924 O O . LEU A 1 403 ? -23.543 -3.678 7.076 1.00 88.62 403 LEU A O 1
ATOM 2928 N N . SER A 1 404 ? -21.829 -2.232 7.044 1.00 85.00 404 SER A N 1
ATOM 2929 C CA . SER A 1 404 ? -21.639 -2.335 5.599 1.00 85.00 404 SER A CA 1
ATOM 2930 C C . SER A 1 404 ? -21.255 -3.764 5.193 1.00 85.00 404 SER A C 1
ATOM 2932 O O . SER A 1 404 ? -20.621 -4.495 5.952 1.00 85.00 404 SER A O 1
ATOM 2934 N N . ALA A 1 405 ? -21.588 -4.165 3.961 1.00 81.06 405 ALA A N 1
ATOM 2935 C CA . ALA A 1 405 ? -21.298 -5.513 3.454 1.00 81.06 405 ALA A CA 1
ATOM 2936 C C . ALA A 1 405 ? -19.797 -5.875 3.470 1.00 81.06 405 ALA A C 1
ATOM 2938 O O . ALA A 1 405 ? -19.434 -7.047 3.454 1.00 81.06 405 ALA A O 1
ATOM 2939 N N . ASN A 1 406 ? -18.923 -4.865 3.514 1.00 76.75 406 ASN A N 1
ATOM 2940 C CA . ASN A 1 406 ? -17.475 -5.029 3.594 1.00 76.75 406 ASN A CA 1
ATOM 2941 C C . ASN A 1 406 ? -16.945 -5.030 5.036 1.00 76.75 406 ASN A C 1
ATOM 2943 O O . ASN A 1 406 ? -15.723 -5.029 5.222 1.00 76.75 406 ASN A O 1
ATOM 2947 N N . ALA A 1 407 ? -17.808 -5.018 6.054 1.00 86.44 407 ALA A N 1
ATOM 2948 C CA . ALA A 1 407 ? -17.384 -5.114 7.441 1.00 86.44 407 ALA A CA 1
ATOM 2949 C C . ALA A 1 407 ? -16.667 -6.453 7.689 1.00 86.44 407 ALA A C 1
ATOM 2951 O O . ALA A 1 407 ? -17.126 -7.502 7.241 1.00 86.44 407 ALA A O 1
ATOM 2952 N N . PRO A 1 408 ? -15.530 -6.452 8.401 1.00 81.81 408 PRO A N 1
ATOM 2953 C CA . PRO A 1 408 ? -14.789 -7.677 8.687 1.00 81.81 408 PRO A CA 1
ATOM 2954 C C . PRO A 1 408 ? -15.365 -8.482 9.866 1.00 81.81 408 PRO A C 1
ATOM 2956 O O . PRO A 1 408 ? -14.695 -9.377 10.376 1.00 81.81 408 PRO A O 1
ATOM 2959 N N . PHE A 1 409 ? -16.560 -8.122 10.330 1.00 79.75 409 PHE A N 1
ATOM 2960 C CA . PHE A 1 409 ? -17.247 -8.720 11.466 1.00 79.75 409 PHE A CA 1
ATOM 2961 C C . PHE A 1 409 ? -18.667 -9.065 11.034 1.00 79.75 409 PHE A C 1
ATOM 2963 O O . PHE A 1 409 ? -19.288 -8.304 10.292 1.00 79.75 409 PHE A O 1
ATOM 2970 N N . GLY A 1 410 ? -19.186 -10.191 11.509 1.00 78.75 410 GLY A N 1
ATOM 2971 C CA . GLY A 1 410 ? -20.512 -10.648 11.130 1.00 78.75 410 GLY A CA 1
ATOM 2972 C C . GLY A 1 410 ? -21.010 -11.792 11.999 1.00 78.75 410 GLY A C 1
ATOM 2973 O O . GLY A 1 410 ? -20.400 -12.147 13.006 1.00 78.75 410 GLY A O 1
ATOM 2974 N N . THR A 1 411 ? -22.146 -12.350 11.592 1.00 79.25 411 THR A N 1
ATOM 2975 C CA . THR A 1 411 ? -22.759 -13.523 12.219 1.00 79.25 411 THR A CA 1
ATOM 2976 C C . THR A 1 411 ? -22.720 -14.687 11.239 1.00 79.25 411 THR A C 1
ATOM 2978 O O . THR A 1 411 ? -23.020 -14.517 10.059 1.00 79.25 411 THR A O 1
ATOM 2981 N N . VAL A 1 412 ? -22.369 -15.879 11.725 1.00 80.62 412 VAL A N 1
ATOM 2982 C CA . VAL A 1 412 ? -22.458 -17.110 10.934 1.00 80.62 412 VAL A CA 1
ATOM 2983 C C . VAL A 1 412 ? -23.857 -17.695 11.074 1.00 80.62 412 VAL A C 1
ATOM 2985 O O . VAL A 1 412 ? -24.230 -18.174 12.144 1.00 80.62 412 VAL A O 1
ATOM 2988 N N . GLU A 1 413 ? -24.611 -17.722 9.980 1.00 84.19 413 GLU A N 1
ATOM 2989 C CA . GLU A 1 413 ? -25.866 -18.470 9.900 1.00 84.19 413 GLU A CA 1
ATOM 2990 C C . GLU A 1 413 ? -25.592 -19.900 9.414 1.00 84.19 413 GLU A C 1
ATOM 2992 O O . GLU A 1 413 ? -25.142 -20.125 8.290 1.00 84.19 413 GLU A O 1
ATOM 2997 N N . VAL A 1 414 ? -25.840 -20.892 10.275 1.00 86.75 414 VAL A N 1
ATOM 2998 C CA . VAL A 1 414 ? -25.578 -22.309 9.975 1.00 86.75 414 VAL A CA 1
ATOM 2999 C C . VAL A 1 414 ? -26.886 -23.049 9.725 1.00 86.75 414 VAL A C 1
ATOM 3001 O O . VAL A 1 414 ? -27.758 -23.089 10.590 1.00 86.75 414 VAL A O 1
ATOM 3004 N N . ASN A 1 415 ? -26.998 -23.719 8.574 1.00 89.62 415 ASN A N 1
ATOM 3005 C CA . ASN A 1 415 ? -28.068 -24.688 8.341 1.00 89.62 415 ASN A CA 1
ATOM 3006 C C . ASN A 1 415 ? -27.746 -26.007 9.076 1.00 89.62 415 ASN A C 1
ATOM 3008 O O . ASN A 1 415 ? -26.803 -26.701 8.678 1.00 89.62 415 ASN A O 1
ATOM 3012 N N . PRO A 1 416 ? -28.525 -26.405 10.099 1.00 90.69 416 PRO A N 1
ATOM 3013 C CA . PRO A 1 416 ? -28.222 -27.584 10.908 1.00 90.69 416 PRO A CA 1
ATOM 3014 C C . PRO A 1 416 ? -28.337 -28.904 10.134 1.00 90.69 416 PRO A C 1
ATOM 3016 O O . PRO A 1 416 ? -27.719 -29.887 10.530 1.00 90.69 416 PRO A O 1
ATOM 3019 N N . HIS A 1 417 ? -29.087 -28.947 9.029 1.00 93.50 417 HIS A N 1
ATOM 3020 C CA . HIS A 1 417 ? -29.272 -30.163 8.230 1.00 93.50 417 HIS A CA 1
ATOM 3021 C C . HIS A 1 417 ? -28.126 -30.431 7.250 1.00 93.50 417 HIS A C 1
ATOM 3023 O O . HIS A 1 417 ? -27.914 -31.577 6.863 1.00 93.50 417 HIS A O 1
ATOM 3029 N N . SER A 1 418 ? -27.388 -29.389 6.863 1.00 90.62 418 SER A N 1
ATOM 3030 C CA . SER A 1 418 ? -26.249 -29.490 5.938 1.00 90.62 418 SER A CA 1
ATOM 3031 C C . SER A 1 418 ? -24.896 -29.345 6.641 1.00 90.62 418 SER A C 1
ATOM 3033 O O . SER A 1 418 ? -23.855 -29.527 6.013 1.00 90.62 418 SER A O 1
ATOM 3035 N N . CYS A 1 419 ? -24.890 -28.986 7.928 1.00 90.75 419 CYS A N 1
ATOM 3036 C CA . CYS A 1 419 ? -23.673 -28.781 8.701 1.00 90.75 419 CYS A CA 1
ATOM 3037 C C . CYS A 1 419 ? -22.931 -30.104 8.930 1.00 90.75 419 CYS A C 1
ATOM 3039 O O . CYS A 1 419 ? -23.470 -31.044 9.508 1.00 90.75 419 CYS A O 1
ATOM 3041 N N . THR A 1 420 ? -21.661 -30.150 8.528 1.00 91.12 420 THR A N 1
ATOM 3042 C CA . THR A 1 420 ? -20.776 -31.311 8.720 1.00 91.12 420 THR A CA 1
ATOM 3043 C C . THR A 1 420 ? -19.919 -31.219 9.984 1.00 91.12 420 THR A C 1
ATOM 3045 O O . THR A 1 420 ? -19.101 -32.101 10.223 1.00 91.12 420 THR A O 1
ATOM 3048 N N . LEU A 1 421 ? -20.073 -30.152 10.781 1.00 88.12 421 LEU A N 1
ATOM 3049 C CA . LEU A 1 421 ? -19.248 -29.851 11.961 1.00 88.12 421 LEU A CA 1
ATOM 3050 C C . LEU A 1 421 ? -17.739 -29.734 11.655 1.00 88.12 421 LEU A C 1
ATOM 3052 O O . LEU A 1 421 ? -16.904 -29.928 12.534 1.00 88.12 421 LEU A O 1
ATOM 3056 N N . CYS A 1 422 ? -17.372 -29.371 10.420 1.00 88.12 422 CYS A N 1
ATOM 3057 C CA . CYS A 1 422 ? -15.973 -29.211 10.005 1.00 88.12 422 CYS A CA 1
ATOM 3058 C C . CYS A 1 422 ? -15.298 -27.920 10.508 1.00 88.12 422 CYS A C 1
ATOM 3060 O O . CYS A 1 422 ? -14.107 -27.731 10.274 1.00 88.12 422 CYS A O 1
ATOM 3062 N N . MET A 1 423 ? -16.052 -27.021 11.154 1.00 86.06 423 MET A N 1
ATOM 3063 C CA . MET A 1 423 ? -15.589 -25.737 11.711 1.00 86.06 423 MET A CA 1
ATOM 3064 C C . MET A 1 423 ? -15.042 -24.716 10.692 1.00 86.06 423 MET A C 1
ATOM 3066 O O . MET A 1 423 ? -14.536 -23.666 11.088 1.00 86.06 423 MET A O 1
ATOM 3070 N N . ALA A 1 424 ? -15.183 -24.956 9.383 1.00 85.38 424 ALA A N 1
ATOM 3071 C CA . ALA A 1 424 ? -14.707 -24.023 8.358 1.00 85.38 424 ALA A CA 1
ATOM 3072 C C . ALA A 1 424 ? -15.410 -22.655 8.441 1.00 85.38 424 ALA A C 1
ATOM 3074 O O . ALA A 1 424 ? -14.749 -21.623 8.418 1.00 85.38 424 ALA A O 1
ATOM 3075 N N . CYS A 1 425 ? -16.736 -22.631 8.616 1.00 84.06 425 CYS A N 1
ATOM 3076 C CA . CYS A 1 425 ? -17.497 -21.380 8.709 1.00 84.06 425 CYS A CA 1
ATOM 3077 C C . CYS A 1 425 ? -17.106 -20.529 9.926 1.00 84.06 425 CYS A C 1
ATOM 3079 O O . CYS A 1 425 ? -17.023 -19.314 9.808 1.00 84.06 425 CYS A O 1
ATOM 3081 N N . THR A 1 426 ? -16.812 -21.155 11.068 1.00 83.00 426 THR A N 1
ATOM 3082 C CA . THR A 1 426 ? -16.373 -20.463 12.289 1.00 83.00 426 THR A CA 1
ATOM 3083 C C . THR A 1 426 ? -14.920 -20.006 12.235 1.00 83.00 426 THR A C 1
ATOM 3085 O O . THR A 1 426 ? -14.553 -19.108 12.975 1.00 83.00 426 THR A O 1
ATOM 3088 N N . TYR A 1 427 ? -14.081 -20.649 11.418 1.00 82.62 427 TYR A N 1
ATOM 3089 C CA . TYR A 1 427 ? -12.687 -20.239 11.236 1.00 82.62 427 TYR A CA 1
ATOM 3090 C C . TYR A 1 427 ? -12.556 -19.088 10.227 1.00 82.62 427 TYR A C 1
ATOM 3092 O O . TYR A 1 427 ? -11.689 -18.230 10.371 1.00 82.62 427 TYR A O 1
ATOM 3100 N N . LEU A 1 428 ? -13.389 -19.097 9.180 1.00 82.19 428 LEU A N 1
ATOM 3101 C CA . LEU A 1 428 ? -13.351 -18.103 8.104 1.00 82.19 428 LEU A CA 1
ATOM 3102 C C . LEU A 1 428 ? -14.124 -16.815 8.422 1.00 82.19 428 LEU A C 1
ATOM 3104 O O . LEU A 1 428 ? -13.801 -15.776 7.842 1.00 82.19 428 LEU A O 1
ATOM 3108 N N . CYS A 1 429 ? -15.134 -16.894 9.290 1.00 74.12 429 CYS A N 1
ATOM 3109 C CA . CYS A 1 429 ? -15.839 -15.740 9.848 1.00 74.12 429 CYS A CA 1
ATOM 3110 C C . CYS A 1 429 ? -15.053 -15.144 11.018 1.00 74.12 429 CYS A C 1
ATOM 3112 O O . CYS A 1 429 ? -15.035 -13.897 11.131 1.00 74.12 429 CYS A O 1
#

Solvent-accessible surface area (backbone atoms only — not comparable to full-atom values): 23896 Å² total; per-residue (Å²): 134,84,77,69,77,28,70,68,57,47,56,50,54,54,38,39,47,88,87,53,73,79,77,40,72,91,51,48,46,77,35,53,21,88,28,22,32,38,36,37,21,50,47,90,52,34,58,63,53,32,54,62,46,28,76,83,32,46,28,36,29,31,19,56,49,66,64,77,47,74,92,41,69,86,46,75,42,14,52,31,28,22,40,74,74,44,60,50,67,34,46,34,48,26,42,41,31,23,55,48,95,92,46,79,38,65,47,26,82,68,35,84,34,94,85,26,30,25,18,30,35,41,32,33,33,83,77,48,79,65,78,50,78,42,66,37,59,51,51,43,67,48,30,84,43,67,68,48,42,52,53,47,51,60,42,57,71,40,57,56,47,74,48,73,41,68,54,47,62,44,77,43,72,93,49,39,34,34,28,44,94,93,41,80,51,51,55,54,39,57,75,29,39,47,47,65,26,47,47,83,51,88,64,41,75,44,71,42,70,84,42,50,68,50,62,36,34,36,38,51,53,32,68,65,37,20,38,38,51,52,50,63,32,72,66,54,51,53,52,51,51,51,52,57,48,56,73,65,51,47,92,79,30,64,39,27,31,38,40,33,32,34,67,85,56,77,72,53,70,65,58,53,76,74,52,102,56,59,54,42,85,44,70,31,56,29,57,35,71,61,36,65,35,52,49,39,36,41,44,45,61,45,31,52,28,37,36,40,37,37,63,88,84,57,50,65,50,44,53,50,50,54,51,56,50,46,53,46,51,24,51,52,32,41,51,55,74,44,65,34,68,35,59,38,80,41,66,53,86,59,85,78,78,82,76,83,73,73,95,48,56,45,79,76,63,62,85,82,75,77,85,49,93,38,58,49,46,36,28,51,56,16,49,52,47,47,49,52,52,27,48,74,73,66,47,83,61,68,97,73,79,90,68,58,95,84,46,83,67,85,80,88,86,77,57,79,89,76,59,80,83,77,55,42,70,75,61,48,92

Secondary structure (DSSP, 8-state):
----SSHHHHHHHTTS-TT-GGG-GGGEEEEEE--EEEEEE-HHHHHHHHHHHTTTSEEEEEESSSS---TTTTSSSEEEE--EEEEE--TT-BEEEEE-SSSEEEGGGG-SSTTS-BSEEEE--SS-S---SSPPTTEE--TT-HHHHHHHHHHHHT--EEEEEE--EEE-GGG-TTEETTEE---HHHHH-TT--EEEETTEEEE-TTT-----HHHHH-SS--EEESSS-HHHHHHHHHHHHHHH--TTPBPPEEEEEETT-TTHHHHHTTSSS-EEEEEESSGGGS-HHHHHHHHHTT-SEEEEEEPTT--HHHHHHHHHHHHHHHHHHHHTT--GGGEEEEETT-----------BSTT--------SSHHHHHHHHHHHHHHHHHHTT----S-----TT-S-------TTT-----HHHHH-

InterPro domains:
  IPR017896 4Fe-4S ferredoxin-type, iron-sulphur binding domain [PF12838] (184-226)
  IPR017896 4Fe-4S ferredoxin-type, iron-sulphur binding domain [PS51379] (203-232)
  IPR017896 4Fe-4S ferredoxin-type, iron-sulphur binding domain [PS51379] (410-429)
  IPR017900 4Fe-4S ferredoxin, iron-sulphur binding, conserved site [PS00198] (212-223)
  IPR050157 Photosystem I iron-sulfur center [PTHR24960] (179-239)